Protein AF-0000000073469116 (afdb_homodimer)

Solvent-accessible surface area (backbone atoms only — not comparable to full-atom values): 21658 Å² total; per-residue (Å²): 122,38,36,30,30,36,30,29,38,35,72,21,64,53,46,48,34,37,51,52,34,38,77,69,62,66,29,57,49,41,71,67,33,37,39,23,46,36,84,80,21,48,35,52,56,56,29,53,76,69,71,27,53,69,47,74,52,43,52,88,78,40,95,41,71,67,59,44,49,50,53,50,46,51,52,54,60,70,64,65,48,62,32,39,37,35,31,59,46,84,67,85,70,50,53,69,55,23,59,74,37,54,89,28,27,36,36,64,42,62,17,51,58,77,29,53,56,74,79,59,21,48,49,48,41,58,71,60,23,48,44,65,45,17,23,26,32,22,34,45,35,72,53,78,76,62,31,37,32,70,45,58,49,75,42,79,49,57,90,81,54,50,59,66,61,48,43,54,59,34,47,58,49,42,48,50,49,50,38,49,53,53,21,36,52,48,65,70,24,64,43,73,59,89,46,31,48,38,76,53,74,76,80,72,84,123,122,38,35,29,29,37,31,30,38,34,71,23,65,55,48,49,35,36,52,52,33,38,75,69,63,65,28,56,48,43,72,68,32,37,39,24,48,34,86,78,20,48,34,52,58,56,29,54,76,71,71,27,54,69,46,72,54,42,52,88,78,41,94,40,70,67,61,44,47,52,52,50,46,50,53,52,61,70,65,63,50,63,32,38,38,36,32,59,46,85,67,86,70,49,52,69,55,23,59,75,37,55,87,28,28,36,36,65,40,62,19,50,58,78,31,54,54,72,80,58,21,49,49,48,42,60,71,60,23,47,44,62,44,17,23,26,31,22,36,45,35,72,54,77,76,62,32,37,31,71,47,59,47,74,41,79,48,59,89,81,56,49,60,66,59,48,44,55,60,33,45,59,47,42,48,50,49,50,39,50,51,52,20,37,51,47,65,68,24,64,44,73,61,89,46,31,48,39,77,53,76,77,80,73,82,124

Structure (mmCIF, N/CA/C/O backbone):
data_AF-0000000073469116-model_v1
#
loop_
_entity.id
_entity.type
_entity.pdbx_description
1 polymer 'phosphoribosylglycinamide formyltransferase 1'
#
loop_
_atom_site.group_PDB
_atom_site.id
_atom_site.type_symbol
_atom_site.label_atom_id
_atom_site.label_alt_id
_atom_site.label_comp_id
_atom_site.label_asym_id
_atom_site.label_entity_id
_atom_site.label_seq_id
_atom_site.pdbx_PDB_ins_code
_atom_site.Cartn_x
_atom_site.Cartn_y
_atom_site.Cartn_z
_atom_site.occupancy
_atom_site.B_iso_or_equiv
_atom_site.auth_seq_id
_atom_site.auth_comp_id
_atom_site.auth_asym_id
_atom_site.auth_atom_id
_atom_site.pdbx_PDB_model_num
ATOM 1 N N . MET A 1 1 ? 13.539 -32.562 -7.238 1 91.19 1 MET A N 1
ATOM 2 C CA . MET A 1 1 ? 13.172 -31.266 -7.824 1 91.19 1 MET A CA 1
ATOM 3 C C . MET A 1 1 ? 11.672 -31.016 -7.707 1 91.19 1 MET A C 1
ATOM 5 O O . MET A 1 1 ? 10.875 -31.938 -7.867 1 91.19 1 MET A O 1
ATOM 9 N N . LYS A 1 2 ? 11.188 -29.781 -7.312 1 97.62 2 LYS A N 1
ATOM 10 C CA . LYS A 1 2 ? 9.766 -29.484 -7.129 1 97.62 2 LYS A CA 1
ATOM 11 C C . LYS A 1 2 ? 9.039 -29.438 -8.469 1 97.62 2 LYS A C 1
ATOM 13 O O . LYS A 1 2 ? 9.57 -28.906 -9.453 1 97.62 2 LYS A O 1
ATOM 18 N N . ARG A 1 3 ? 7.965 -30.047 -8.5 1 98.81 3 ARG A N 1
ATOM 19 C CA . ARG A 1 3 ? 7.09 -29.984 -9.672 1 98.81 3 ARG A CA 1
ATOM 20 C C . ARG A 1 3 ? 6.176 -28.766 -9.609 1 98.81 3 ARG A C 1
ATOM 22 O O . ARG A 1 3 ? 5.438 -28.594 -8.633 1 98.81 3 ARG A O 1
ATOM 29 N N . ILE A 1 4 ? 6.254 -27.953 -10.703 1 98.94 4 ILE A N 1
ATOM 30 C CA . ILE A 1 4 ? 5.504 -26.703 -10.742 1 98.94 4 ILE A CA 1
ATOM 31 C C . ILE A 1 4 ? 4.488 -26.75 -11.883 1 98.94 4 ILE A C 1
ATOM 33 O O . ILE A 1 4 ? 4.797 -27.219 -12.984 1 98.94 4 ILE A O 1
ATOM 37 N N . ALA A 1 5 ? 3.281 -26.359 -11.641 1 98.94 5 ALA A N 1
ATOM 38 C CA . ALA A 1 5 ? 2.299 -26.109 -12.688 1 98.94 5 ALA A CA 1
ATOM 39 C C . ALA A 1 5 ? 1.888 -24.641 -12.711 1 98.94 5 ALA A C 1
ATOM 41 O O . ALA A 1 5 ? 1.78 -24 -11.664 1 98.94 5 ALA A O 1
ATOM 42 N N . VAL A 1 6 ? 1.672 -24.125 -13.891 1 98.94 6 VAL A N 1
ATOM 43 C CA . VAL A 1 6 ? 1.361 -22.703 -14.047 1 98.94 6 VAL A CA 1
ATOM 44 C C . VAL A 1 6 ? -0.052 -22.547 -14.602 1 98.94 6 VAL A C 1
ATOM 46 O O . VAL A 1 6 ? -0.466 -23.297 -15.492 1 98.94 6 VAL A O 1
ATOM 49 N N . LEU A 1 7 ? -0.82 -21.656 -14.031 1 98.94 7 LEU A N 1
ATOM 50 C CA . LEU A 1 7 ? -2.102 -21.234 -14.586 1 98.94 7 LEU A CA 1
ATOM 51 C C . LEU A 1 7 ? -1.986 -19.844 -15.219 1 98.94 7 LEU A C 1
ATOM 53 O O . LEU A 1 7 ? -1.443 -18.922 -14.602 1 98.94 7 LEU A O 1
ATOM 57 N N . ALA A 1 8 ? -2.426 -19.672 -16.438 1 98.75 8 ALA A N 1
ATOM 58 C CA . ALA A 1 8 ? -2.371 -18.391 -17.141 1 98.75 8 ALA A CA 1
ATOM 59 C C . ALA A 1 8 ? -3.541 -18.234 -18.109 1 98.75 8 ALA A C 1
ATOM 61 O O . ALA A 1 8 ? -4.012 -19.219 -18.688 1 98.75 8 ALA A O 1
ATOM 62 N N . SER A 1 9 ? -3.992 -16.969 -18.375 1 98.56 9 SER A N 1
ATOM 63 C CA . SER A 1 9 ? -5.156 -16.719 -19.219 1 98.56 9 SER A CA 1
ATOM 64 C C . SER A 1 9 ? -4.777 -15.945 -20.469 1 98.56 9 SER A C 1
ATOM 66 O O . SER A 1 9 ? -5.562 -15.859 -21.422 1 98.56 9 SER A O 1
ATOM 68 N N . GLY A 1 10 ? -3.578 -15.305 -20.453 1 97.38 10 GLY A N 1
ATOM 69 C CA . GLY A 1 10 ? -3.309 -14.383 -21.547 1 97.38 10 GLY A CA 1
ATOM 70 C C . GLY A 1 10 ? -1.893 -14.484 -22.078 1 97.38 10 GLY A C 1
ATOM 71 O O . GLY A 1 10 ? -1.445 -15.562 -22.453 1 97.38 10 GLY A O 1
ATOM 72 N N . ARG A 1 11 ? -1.111 -13.336 -22.078 1 96.19 11 ARG A N 1
ATOM 73 C CA . ARG A 1 11 ? 0.193 -13.188 -22.719 1 96.19 11 ARG A CA 1
ATOM 74 C C . ARG A 1 11 ? 1.228 -14.102 -22.062 1 96.19 11 ARG A C 1
ATOM 76 O O . ARG A 1 11 ? 2.127 -14.602 -22.75 1 96.19 11 ARG A O 1
ATOM 83 N N . GLY A 1 12 ? 1.099 -14.305 -20.828 1 97.94 12 GLY A N 1
ATOM 84 C CA . GLY A 1 12 ? 1.989 -15.203 -20.109 1 97.94 12 GLY A CA 1
ATOM 85 C C . GLY A 1 12 ? 3.369 -14.617 -19.891 1 97.94 12 GLY A C 1
ATOM 86 O O . GLY A 1 12 ? 4.367 -15.344 -19.891 1 97.94 12 GLY A O 1
ATOM 87 N N . SER A 1 13 ? 3.488 -13.289 -19.719 1 98.12 13 SER A N 1
ATOM 88 C CA . SER A 1 13 ? 4.793 -12.664 -19.531 1 98.12 13 SER A CA 1
ATOM 89 C C . SER A 1 13 ? 5.422 -13.102 -18.203 1 98.12 13 SER A C 1
ATOM 91 O O . SER A 1 13 ? 6.629 -13.344 -18.141 1 98.12 13 SER A O 1
ATOM 93 N N . ASN A 1 14 ? 4.668 -13.219 -17.156 1 98.75 14 ASN A N 1
ATOM 94 C CA . ASN A 1 14 ? 5.188 -13.734 -15.898 1 98.75 14 ASN A CA 1
ATOM 95 C C . ASN A 1 14 ? 5.59 -15.203 -16.016 1 98.75 14 ASN A C 1
ATOM 97 O O . ASN A 1 14 ? 6.578 -15.633 -15.43 1 98.75 14 ASN A O 1
ATOM 101 N N . PHE A 1 15 ? 4.746 -15.961 -16.797 1 98.88 15 PHE A N 1
ATOM 102 C CA . PHE A 1 15 ? 5.094 -17.344 -17.094 1 98.88 15 PHE A CA 1
ATOM 103 C C . PHE A 1 15 ? 6.465 -17.438 -17.75 1 98.88 15 PHE A C 1
ATOM 105 O O . PHE A 1 15 ? 7.316 -18.219 -17.328 1 98.88 15 PHE A O 1
ATOM 112 N N . GLN A 1 16 ? 6.734 -16.578 -18.656 1 98.88 16 GLN A N 1
ATOM 113 C CA . GLN A 1 16 ? 8.023 -16.562 -19.359 1 98.88 16 GLN A CA 1
ATOM 114 C C . GLN A 1 16 ? 9.156 -16.219 -18.391 1 98.88 16 GLN A C 1
ATOM 116 O O . GLN A 1 16 ? 10.242 -16.797 -18.469 1 98.88 16 GLN A O 1
ATOM 121 N N . ALA A 1 17 ? 8.914 -15.242 -17.531 1 98.88 17 ALA A N 1
ATOM 122 C CA . ALA A 1 17 ? 9.938 -14.852 -16.562 1 98.88 17 ALA A CA 1
ATOM 123 C C . ALA A 1 17 ? 10.344 -16.031 -15.688 1 98.88 17 ALA A C 1
ATOM 125 O O . ALA A 1 17 ? 11.523 -16.188 -15.344 1 98.88 17 ALA A O 1
ATOM 126 N N . ILE A 1 18 ? 9.383 -16.859 -15.312 1 98.88 18 ILE A N 1
ATOM 127 C CA . ILE A 1 18 ? 9.672 -18.031 -14.492 1 98.88 18 ILE A CA 1
ATOM 128 C C . ILE A 1 18 ? 10.445 -19.062 -15.312 1 98.88 18 ILE A C 1
ATOM 130 O O . ILE A 1 18 ? 11.414 -19.641 -14.82 1 98.88 18 ILE A O 1
ATOM 134 N N . LEU A 1 19 ? 10.062 -19.266 -16.578 1 98.81 19 LEU A N 1
ATOM 135 C CA . LEU A 1 19 ? 10.805 -20.156 -17.484 1 98.81 19 LEU A CA 1
ATOM 136 C C . LEU A 1 19 ? 12.258 -19.719 -17.594 1 98.81 19 LEU A C 1
ATOM 138 O O . LEU A 1 19 ? 13.164 -20.547 -17.531 1 98.81 19 LEU A O 1
ATOM 142 N N . ASP A 1 20 ? 12.445 -18.422 -17.781 1 98.81 20 ASP A N 1
ATOM 143 C CA . ASP A 1 20 ? 13.789 -17.875 -17.906 1 98.81 20 ASP A CA 1
ATOM 144 C C . ASP A 1 20 ? 14.609 -18.125 -16.641 1 98.81 20 ASP A C 1
ATOM 146 O O . ASP A 1 20 ? 15.797 -18.453 -16.719 1 98.81 20 ASP A O 1
ATOM 150 N N . ALA A 1 21 ? 13.992 -17.922 -15.5 1 98.75 21 ALA A N 1
ATOM 151 C CA . ALA A 1 21 ? 14.672 -18.141 -14.227 1 98.75 21 ALA A CA 1
ATOM 152 C C . ALA A 1 21 ? 15.047 -19.609 -14.055 1 98.75 21 ALA A C 1
ATOM 154 O O . ALA A 1 21 ? 16.109 -19.922 -13.516 1 98.75 21 ALA A O 1
ATOM 155 N N . LEU A 1 22 ? 14.195 -20.547 -14.477 1 98.31 22 LEU A N 1
ATOM 156 C CA . LEU A 1 22 ? 14.492 -21.984 -14.453 1 98.31 22 LEU A CA 1
ATOM 157 C C . LEU A 1 22 ? 15.688 -22.297 -15.344 1 98.31 22 LEU A C 1
ATOM 159 O O . LEU A 1 22 ? 16.609 -23 -14.922 1 98.31 22 LEU A O 1
ATOM 163 N N . ALA A 1 23 ? 15.648 -21.766 -16.531 1 97.88 23 ALA A N 1
ATOM 164 C CA . ALA A 1 23 ? 16.719 -22 -17.5 1 97.88 23 ALA A CA 1
ATOM 165 C C . ALA A 1 23 ? 18.047 -21.469 -16.969 1 97.88 23 ALA A C 1
ATOM 167 O O . ALA A 1 23 ? 19.109 -22.047 -17.234 1 97.88 23 ALA A O 1
ATOM 168 N N . ALA A 1 24 ? 17.984 -20.453 -16.219 1 98.19 24 ALA A N 1
ATOM 169 C CA . ALA A 1 24 ? 19.188 -19.812 -15.672 1 98.19 24 ALA A CA 1
ATOM 170 C C . ALA A 1 24 ? 19.656 -20.531 -14.414 1 98.19 24 ALA A C 1
ATOM 172 O O . ALA A 1 24 ? 20.672 -20.156 -13.812 1 98.19 24 ALA A O 1
ATOM 173 N N . GLY A 1 25 ? 18.922 -21.469 -13.93 1 97.88 25 GLY A N 1
ATOM 174 C CA . GLY A 1 25 ? 19.312 -22.25 -12.766 1 97.88 25 GLY A CA 1
ATOM 175 C C . GLY A 1 25 ? 18.969 -21.578 -11.453 1 97.88 25 GLY A C 1
ATOM 176 O O . GLY A 1 25 ? 19.484 -21.953 -10.398 1 97.88 25 GLY A O 1
ATOM 177 N N . LYS A 1 26 ? 18.109 -20.625 -11.477 1 97.94 26 LYS A N 1
ATOM 178 C CA . LYS A 1 26 ? 17.781 -19.844 -10.289 1 97.94 26 LYS A CA 1
ATOM 179 C C . LYS A 1 26 ? 16.672 -20.516 -9.484 1 97.94 26 LYS A C 1
ATOM 181 O O . LYS A 1 26 ? 16.438 -20.188 -8.32 1 97.94 26 LYS A O 1
ATOM 186 N N . ILE A 1 27 ? 15.93 -21.359 -10.094 1 98.44 27 ILE A N 1
ATOM 187 C CA . ILE A 1 27 ? 14.844 -22.109 -9.461 1 98.44 27 ILE A CA 1
ATOM 188 C C . ILE A 1 27 ? 15.141 -23.609 -9.523 1 98.44 27 ILE A C 1
ATOM 190 O O . ILE A 1 27 ? 15.461 -24.141 -10.586 1 98.44 27 ILE A O 1
ATOM 194 N N . ASN A 1 28 ? 15.148 -24.25 -8.383 1 97.31 28 ASN A N 1
ATOM 195 C CA . ASN A 1 28 ? 15.305 -25.703 -8.328 1 97.31 28 ASN A CA 1
ATOM 196 C C . ASN A 1 28 ? 13.961 -26.406 -8.453 1 97.31 28 ASN A C 1
ATOM 198 O O . ASN A 1 28 ? 13.477 -27 -7.484 1 97.31 28 ASN A O 1
ATOM 202 N N . GLY A 1 29 ? 13.438 -26.438 -9.633 1 98.12 29 GLY A N 1
ATOM 203 C CA . GLY A 1 29 ? 12.148 -27.047 -9.961 1 98.12 29 GLY A CA 1
ATOM 204 C C . GLY A 1 29 ? 11.961 -27.266 -11.453 1 98.12 29 GLY A C 1
ATOM 205 O O . GLY A 1 29 ? 12.875 -27.031 -12.242 1 98.12 29 GLY A O 1
ATOM 206 N N . GLU A 1 30 ? 10.883 -27.828 -11.75 1 98.38 30 GLU A N 1
ATOM 207 C CA . GLU A 1 30 ? 10.508 -28.062 -13.141 1 98.38 30 GLU A CA 1
ATOM 208 C C . GLU A 1 30 ? 9.031 -27.75 -13.383 1 98.38 30 GLU A C 1
ATOM 210 O O . GLU A 1 30 ? 8.18 -28.156 -12.586 1 98.38 30 GLU A O 1
ATOM 215 N N . ILE A 1 31 ? 8.805 -27.031 -14.438 1 98.81 31 ILE A N 1
ATOM 216 C CA . ILE A 1 31 ? 7.41 -26.828 -14.812 1 98.81 31 ILE A CA 1
ATOM 217 C C . ILE A 1 31 ? 6.91 -28.031 -15.609 1 98.81 31 ILE A C 1
ATOM 219 O O . ILE A 1 31 ? 7.473 -28.359 -16.656 1 98.81 31 ILE A O 1
ATOM 223 N N . VAL A 1 32 ? 5.781 -28.578 -15.164 1 98.81 32 VAL A N 1
ATOM 224 C CA . VAL A 1 32 ? 5.363 -29.859 -15.734 1 98.81 32 VAL A CA 1
ATOM 225 C C . VAL A 1 32 ? 4.086 -29.672 -16.547 1 98.81 32 VAL A C 1
ATOM 227 O O . VAL A 1 32 ? 3.699 -30.547 -17.312 1 98.81 32 VAL A O 1
ATOM 230 N N . ALA A 1 33 ? 3.465 -28.516 -16.391 1 98.88 33 ALA A N 1
ATOM 231 C CA . ALA A 1 33 ? 2.238 -28.281 -17.156 1 98.88 33 ALA A CA 1
ATOM 232 C C . ALA A 1 33 ? 1.837 -26.812 -17.109 1 98.88 33 ALA A C 1
ATOM 234 O O . ALA A 1 33 ? 2.16 -26.109 -16.141 1 98.88 33 ALA A O 1
ATOM 235 N N . LEU A 1 34 ? 1.23 -26.359 -18.156 1 98.94 34 LEU A N 1
ATOM 236 C CA . LEU A 1 34 ? 0.44 -25.125 -18.188 1 98.94 34 LEU A CA 1
ATOM 237 C C . LEU A 1 34 ? -1.052 -25.438 -18.188 1 98.94 34 LEU A C 1
ATOM 239 O O . LEU A 1 34 ? -1.515 -26.281 -18.953 1 98.94 34 LEU A O 1
ATOM 243 N N . LEU A 1 35 ? -1.8 -24.891 -17.266 1 98.94 35 LEU A N 1
ATOM 244 C CA . LEU A 1 35 ? -3.258 -24.875 -17.328 1 98.94 35 LEU A CA 1
ATOM 245 C C . LEU A 1 35 ? -3.771 -23.516 -17.781 1 98.94 35 LEU A C 1
ATOM 247 O O . LEU A 1 35 ? -3.32 -22.469 -17.281 1 98.94 35 LEU A O 1
ATOM 251 N N . THR A 1 36 ? -4.672 -23.5 -18.75 1 98.88 36 THR A N 1
ATOM 252 C CA . THR A 1 36 ? -5.223 -22.219 -19.219 1 98.88 36 THR A CA 1
ATOM 253 C C . THR A 1 36 ? -6.73 -22.344 -19.422 1 98.88 36 THR A C 1
ATOM 255 O O . THR A 1 36 ? -7.23 -23.391 -19.797 1 98.88 36 THR A O 1
ATOM 258 N N . ASP A 1 37 ? -7.41 -21.25 -19.172 1 98.81 37 ASP A N 1
ATOM 259 C CA . ASP A 1 37 ? -8.859 -21.172 -19.359 1 98.81 37 ASP A CA 1
ATOM 260 C C . ASP A 1 37 ? -9.203 -20.578 -20.719 1 98.81 37 ASP A C 1
ATOM 262 O O . ASP A 1 37 ? -10.375 -20.281 -20.984 1 98.81 37 ASP A O 1
ATOM 266 N N . ASN A 1 38 ? -8.203 -20.266 -21.516 1 98.75 38 ASN A N 1
ATOM 267 C CA . ASN A 1 38 ? -8.344 -19.547 -22.781 1 98.75 38 ASN A CA 1
ATOM 268 C C . ASN A 1 38 ? -7.566 -20.234 -23.906 1 98.75 38 ASN A C 1
ATOM 270 O O . ASN A 1 38 ? -6.332 -20.203 -23.906 1 98.75 38 ASN A O 1
ATOM 274 N N . ARG A 1 39 ? -8.266 -20.766 -24.875 1 98.44 39 ARG A N 1
ATOM 275 C CA . ARG A 1 39 ? -7.633 -21.531 -25.953 1 98.44 39 ARG A CA 1
ATOM 276 C C . ARG A 1 39 ? -6.738 -20.641 -26.812 1 98.44 39 ARG A C 1
ATOM 278 O O . ARG A 1 39 ? -5.879 -21.141 -27.531 1 98.44 39 ARG A O 1
ATOM 285 N N . ASP A 1 40 ? -6.941 -19.328 -26.672 1 98.38 40 ASP A N 1
ATOM 286 C CA . ASP A 1 40 ? -6.188 -18.391 -27.5 1 98.38 40 ASP A CA 1
ATOM 287 C C . ASP A 1 40 ? -5.059 -17.734 -26.703 1 98.38 40 ASP A C 1
ATOM 289 O O . ASP A 1 40 ? -4.422 -16.797 -27.188 1 98.38 40 ASP A O 1
ATOM 293 N N . ALA A 1 41 ? -4.812 -18.156 -25.484 1 98.69 41 ALA A N 1
ATOM 294 C CA . ALA A 1 41 ? -3.77 -17.547 -24.656 1 98.69 41 ALA A CA 1
ATOM 295 C C . ALA A 1 41 ? -2.395 -17.719 -25.297 1 98.69 41 ALA A C 1
ATOM 297 O O . ALA A 1 41 ? -2.014 -18.828 -25.672 1 98.69 41 ALA A O 1
ATOM 298 N N . TYR A 1 42 ? -1.657 -16.625 -25.406 1 98.81 42 TYR A N 1
ATOM 299 C CA . TYR A 1 42 ? -0.302 -16.703 -25.938 1 98.81 42 TYR A CA 1
ATOM 300 C C . TYR A 1 42 ? 0.593 -17.547 -25.031 1 98.81 42 TYR A C 1
ATOM 302 O O . TYR A 1 42 ? 1.637 -18.031 -25.453 1 98.81 42 TYR A O 1
ATOM 310 N N . ALA A 1 43 ? 0.209 -17.719 -23.812 1 98.81 43 ALA A N 1
ATOM 311 C CA . ALA A 1 43 ? 0.918 -18.594 -22.875 1 98.81 43 ALA A CA 1
ATOM 312 C C . ALA A 1 43 ? 1.065 -20 -23.438 1 98.81 43 ALA A C 1
ATOM 314 O O . ALA A 1 43 ? 2.027 -20.703 -23.109 1 98.81 43 ALA A O 1
ATOM 315 N N . ILE A 1 44 ? 0.127 -20.438 -24.266 1 98.88 44 ILE A N 1
ATOM 316 C CA . ILE A 1 44 ? 0.183 -21.75 -24.875 1 98.88 44 ILE A CA 1
ATOM 317 C C . ILE A 1 44 ? 1.399 -21.844 -25.797 1 98.88 44 ILE A C 1
ATOM 319 O O . ILE A 1 44 ? 2.127 -22.844 -25.781 1 98.88 44 ILE A O 1
ATOM 323 N N . GLU A 1 45 ? 1.623 -20.812 -26.531 1 98.81 45 GLU A N 1
ATOM 324 C CA . GLU A 1 45 ? 2.791 -20.766 -27.406 1 98.81 45 GLU A CA 1
ATOM 325 C C . GLU A 1 45 ? 4.086 -20.828 -26.609 1 98.81 45 GLU A C 1
ATOM 327 O O . GLU A 1 45 ? 5.043 -21.5 -27.016 1 98.81 45 GLU A O 1
ATOM 332 N N . ARG A 1 46 ? 4.137 -20.141 -25.516 1 98.75 46 ARG A N 1
ATOM 333 C CA . ARG A 1 46 ? 5.312 -20.141 -24.641 1 98.75 46 ARG A CA 1
ATOM 334 C C . ARG A 1 46 ? 5.559 -21.547 -24.078 1 98.75 46 ARG A C 1
ATOM 336 O O . ARG A 1 46 ? 6.703 -21.984 -24 1 98.75 46 ARG A O 1
ATOM 343 N N . ALA A 1 47 ? 4.484 -22.219 -23.656 1 98.81 47 ALA A N 1
ATOM 344 C CA . ALA A 1 47 ? 4.594 -23.578 -23.141 1 98.81 47 ALA A CA 1
ATOM 345 C C . ALA A 1 47 ? 5.133 -24.516 -24.219 1 98.81 47 ALA A C 1
ATOM 347 O O . ALA A 1 47 ? 6.047 -25.312 -23.969 1 98.81 47 ALA A O 1
ATOM 348 N N . ASP A 1 48 ? 4.582 -24.391 -25.391 1 98.69 48 ASP A N 1
ATOM 349 C CA . ASP A 1 48 ? 5.004 -25.219 -26.516 1 98.69 48 ASP A CA 1
ATOM 350 C C . ASP A 1 48 ? 6.492 -25.031 -26.812 1 98.69 48 ASP A C 1
ATOM 352 O O . ASP A 1 48 ? 7.23 -26.016 -26.969 1 98.69 48 ASP A O 1
ATOM 356 N N . ALA A 1 49 ? 6.922 -23.828 -26.859 1 98.44 49 ALA A N 1
ATOM 357 C CA . ALA A 1 49 ? 8.312 -23.5 -27.141 1 98.44 49 ALA A CA 1
ATOM 358 C C . ALA A 1 49 ? 9.25 -24.094 -26.094 1 98.44 49 ALA A C 1
ATOM 360 O O . ALA A 1 49 ? 10.398 -24.422 -26.391 1 98.44 49 ALA A O 1
ATOM 361 N N . ALA A 1 50 ? 8.75 -24.281 -24.891 1 98.38 50 ALA A N 1
ATOM 362 C CA . ALA A 1 50 ? 9.562 -24.797 -23.781 1 98.38 50 ALA A CA 1
ATOM 363 C C . ALA A 1 50 ? 9.375 -26.297 -23.609 1 98.38 50 ALA A C 1
ATOM 365 O O . ALA A 1 50 ? 9.961 -26.906 -22.719 1 98.38 50 ALA A O 1
ATOM 366 N N . GLY A 1 51 ? 8.523 -26.875 -24.422 1 98.44 51 GLY A N 1
ATOM 367 C CA . GLY A 1 51 ? 8.266 -28.297 -24.344 1 98.44 51 GLY A CA 1
ATOM 368 C C . GLY A 1 51 ? 7.371 -28.672 -23.172 1 98.44 51 GLY A C 1
ATOM 369 O O . GLY A 1 51 ? 7.461 -29.781 -22.656 1 98.44 51 GLY A O 1
ATOM 370 N N . ILE A 1 52 ? 6.574 -27.812 -22.703 1 98.69 52 ILE A N 1
ATOM 371 C CA . ILE A 1 52 ? 5.684 -28.031 -21.562 1 98.69 52 ILE A CA 1
ATOM 372 C C . ILE A 1 52 ? 4.266 -28.297 -22.047 1 98.69 52 ILE A C 1
ATOM 374 O O . ILE A 1 52 ? 3.725 -27.531 -22.859 1 98.69 52 ILE A O 1
ATOM 378 N N . PRO A 1 53 ? 3.648 -29.438 -21.672 1 98.75 53 PRO A N 1
ATOM 379 C CA . PRO A 1 53 ? 2.271 -29.688 -22.094 1 98.75 53 PRO A CA 1
ATOM 380 C C . PRO A 1 53 ? 1.289 -28.641 -21.594 1 98.75 53 PRO A C 1
ATOM 382 O O . PRO A 1 53 ? 1.413 -28.172 -20.453 1 98.75 53 PRO A O 1
ATOM 385 N N . ALA A 1 54 ? 0.356 -28.281 -22.422 1 98.81 54 ALA A N 1
ATOM 386 C CA . ALA A 1 54 ? -0.708 -27.344 -22.062 1 98.81 54 ALA A CA 1
ATOM 387 C C . ALA A 1 54 ? -2.045 -28.062 -21.922 1 98.81 54 ALA A C 1
ATOM 389 O O . ALA A 1 54 ? -2.436 -28.828 -22.812 1 98.81 54 ALA A O 1
ATOM 390 N N . ILE A 1 55 ? -2.66 -27.891 -20.844 1 98.81 55 ILE A N 1
ATOM 391 C CA . ILE A 1 55 ? -4.027 -28.344 -20.625 1 98.81 55 ILE A CA 1
ATOM 392 C C . ILE A 1 55 ? -4.996 -27.188 -20.781 1 98.81 55 ILE A C 1
ATOM 394 O O . ILE A 1 55 ? -5.012 -26.266 -19.953 1 98.81 55 ILE A O 1
ATOM 398 N N . VAL A 1 56 ? -5.781 -27.281 -21.812 1 98.81 56 VAL A N 1
ATOM 399 C CA . VAL A 1 56 ? -6.676 -26.172 -22.125 1 98.81 56 VAL A CA 1
ATOM 400 C C . VAL A 1 56 ? -8.094 -26.5 -21.672 1 98.81 56 VAL A C 1
ATOM 402 O O . VAL A 1 56 ? -8.727 -27.422 -22.188 1 98.81 56 VAL A O 1
ATOM 405 N N . LEU A 1 57 ? -8.531 -25.828 -20.656 1 98.75 57 LEU A N 1
ATOM 406 C CA . LEU A 1 57 ? -9.914 -25.844 -20.203 1 98.75 57 LEU A CA 1
ATOM 407 C C . LEU A 1 57 ? -10.609 -24.516 -20.516 1 98.75 57 LEU A C 1
ATOM 409 O O . LEU A 1 57 ? -10.719 -23.641 -19.656 1 98.75 57 LEU A O 1
ATOM 413 N N . ASN A 1 58 ? -11.062 -24.453 -21.781 1 98.75 58 ASN A N 1
ATOM 414 C CA . ASN A 1 58 ? -11.648 -23.203 -22.234 1 98.75 58 ASN A CA 1
ATOM 415 C C . ASN A 1 58 ? -12.914 -22.859 -21.469 1 98.75 58 ASN A C 1
ATOM 417 O O . ASN A 1 58 ? -13.938 -23.531 -21.625 1 98.75 58 ASN A O 1
ATOM 421 N N . TYR A 1 59 ? -12.859 -21.766 -20.734 1 98.56 59 TYR A N 1
ATOM 422 C CA . TYR A 1 59 ? -13.922 -21.406 -19.797 1 98.56 59 TYR A CA 1
ATOM 423 C C . TYR A 1 59 ? -15.242 -21.219 -20.531 1 98.56 59 TYR A C 1
ATOM 425 O O . TYR A 1 59 ? -16.297 -21.641 -20.047 1 98.56 59 TYR A O 1
ATOM 433 N N . LYS A 1 60 ? -15.18 -20.672 -21.703 1 97.81 60 LYS A N 1
ATOM 434 C CA . LYS A 1 60 ? -16.375 -20.312 -22.469 1 97.81 60 LYS A CA 1
ATOM 435 C C . LYS A 1 60 ? -17.141 -21.562 -22.875 1 97.81 60 LYS A C 1
ATOM 437 O O . LYS A 1 60 ? -18.312 -21.484 -23.25 1 97.81 60 LYS A O 1
ATOM 442 N N . ASP A 1 61 ? -16.516 -22.672 -22.859 1 98.38 61 ASP A N 1
ATOM 443 C CA . ASP A 1 61 ? -17.141 -23.922 -23.281 1 98.38 61 ASP A CA 1
ATOM 444 C C . ASP A 1 61 ? -17.922 -24.562 -22.141 1 98.38 61 ASP A C 1
ATOM 446 O O . ASP A 1 61 ? -18.609 -25.578 -22.344 1 98.38 61 ASP A O 1
ATOM 450 N N . TYR A 1 62 ? -17.859 -24.062 -20.953 1 98.56 62 TYR A N 1
ATOM 451 C CA . TYR A 1 62 ? -18.516 -24.641 -19.781 1 98.56 62 TYR A CA 1
ATOM 452 C C . TYR A 1 62 ? -19.844 -23.953 -19.516 1 98.56 62 TYR A C 1
ATOM 454 O O . TYR A 1 62 ? -19.969 -22.734 -19.688 1 98.56 62 TYR A O 1
ATOM 462 N N . PRO A 1 63 ? -20.781 -24.703 -19.031 1 98.19 63 PRO A N 1
ATOM 463 C CA . PRO A 1 63 ? -22.109 -24.125 -18.781 1 98.19 63 PRO A CA 1
ATOM 464 C C . PRO A 1 63 ? -22.156 -23.312 -17.484 1 98.19 63 PRO A C 1
ATOM 466 O O . PRO A 1 63 ? -23.094 -22.547 -17.266 1 98.19 63 PRO A O 1
ATOM 469 N N . SER A 1 64 ? -21.219 -23.562 -16.562 1 98 64 SER A N 1
ATOM 470 C CA . SER A 1 64 ? -21.188 -22.859 -15.289 1 98 64 SER A CA 1
ATOM 471 C C . SER A 1 64 ? -19.766 -22.828 -14.711 1 98 64 SER A C 1
ATOM 473 O O . SER A 1 64 ? -18.906 -23.609 -15.117 1 98 64 SER A O 1
ATOM 475 N N . LYS A 1 65 ? -19.578 -21.875 -13.766 1 97.69 65 LYS A N 1
ATOM 476 C CA . LYS A 1 65 ? -18.312 -21.812 -13.047 1 97.69 65 LYS A CA 1
ATOM 477 C C . LYS A 1 65 ? -18.031 -23.094 -12.281 1 97.69 65 LYS A C 1
ATOM 479 O O . LYS A 1 65 ? -16.891 -23.562 -12.219 1 97.69 65 LYS A O 1
ATOM 484 N N . GLU A 1 66 ? -19.078 -23.625 -11.727 1 97.88 66 GLU A N 1
ATOM 485 C CA . GLU A 1 66 ? -18.953 -24.859 -10.953 1 97.88 66 GLU A CA 1
ATOM 486 C C . GLU A 1 66 ? -18.469 -26.016 -11.828 1 97.88 66 GLU A C 1
ATOM 488 O O . GLU A 1 66 ? -17.609 -26.797 -11.414 1 97.88 66 GLU A O 1
ATOM 493 N N . ALA A 1 67 ? -19.031 -26.125 -12.969 1 98.5 67 ALA A N 1
ATOM 494 C CA . ALA A 1 67 ? -18.641 -27.172 -13.906 1 98.5 67 ALA A CA 1
ATOM 495 C C . ALA A 1 67 ? -17.172 -27 -14.328 1 98.5 67 ALA A C 1
ATOM 497 O O . ALA A 1 67 ? -16.422 -27.969 -14.375 1 98.5 67 ALA A O 1
ATOM 498 N N . TYR A 1 68 ? -16.844 -25.797 -14.656 1 98.62 68 TYR A N 1
ATOM 499 C CA . TYR A 1 68 ? -15.477 -25.469 -15.016 1 98.62 68 TYR A CA 1
ATOM 500 C C . TYR A 1 68 ? -14.508 -25.844 -13.898 1 98.62 68 TYR A C 1
ATOM 502 O O . TYR A 1 68 ? -13.508 -26.516 -14.133 1 98.62 68 TYR A O 1
ATOM 510 N N . GLU A 1 69 ? -14.836 -25.484 -12.648 1 98.69 69 GLU A N 1
ATOM 511 C CA . GLU A 1 69 ? -13.938 -25.656 -11.508 1 98.69 69 GLU A CA 1
ATOM 512 C C . GLU A 1 69 ? -13.812 -27.125 -11.133 1 98.69 69 GLU A C 1
ATOM 514 O O . GLU A 1 69 ? -12.766 -27.562 -10.648 1 98.69 69 GLU A O 1
ATOM 519 N N . ARG A 1 70 ? -14.797 -27.875 -11.375 1 98.38 70 ARG A N 1
ATOM 520 C CA . ARG A 1 70 ? -14.703 -29.328 -11.148 1 98.38 70 ARG A CA 1
ATOM 521 C C . ARG A 1 70 ? -13.609 -29.938 -12.016 1 98.38 70 ARG A C 1
ATOM 523 O O . ARG A 1 70 ? -12.773 -30.703 -11.523 1 98.38 70 ARG A O 1
ATOM 530 N N . ASP A 1 71 ? -13.641 -29.594 -13.25 1 98.75 71 ASP A N 1
ATOM 531 C CA . ASP A 1 71 ? -12.648 -30.141 -14.172 1 98.75 71 ASP A CA 1
ATOM 532 C C . ASP A 1 71 ? -11.266 -29.562 -13.898 1 98.75 71 ASP A C 1
ATOM 534 O O . ASP A 1 71 ? -10.258 -30.266 -14.016 1 98.75 71 ASP A O 1
ATOM 538 N N . LEU A 1 72 ? -11.219 -28.312 -13.602 1 98.88 72 LEU A N 1
ATOM 539 C CA . LEU A 1 72 ? -9.945 -27.703 -13.234 1 98.88 72 LEU A CA 1
ATOM 540 C C . LEU A 1 72 ? -9.328 -28.406 -12.039 1 98.88 72 LEU A C 1
ATOM 542 O O . LEU A 1 72 ? -8.148 -28.75 -12.062 1 98.88 72 LEU A O 1
ATOM 546 N N . LEU A 1 73 ? -10.141 -28.594 -10.984 1 98.81 73 LEU A N 1
ATOM 547 C CA . LEU A 1 73 ? -9.68 -29.281 -9.781 1 98.81 73 LEU A CA 1
ATOM 548 C C . LEU A 1 73 ? -9.141 -30.672 -10.133 1 98.81 73 LEU A C 1
ATOM 550 O O . LEU A 1 73 ? -8.055 -31.047 -9.68 1 98.81 73 LEU A O 1
ATOM 554 N N . THR A 1 74 ? -9.875 -31.391 -10.914 1 98.81 74 THR A N 1
ATOM 555 C CA . THR A 1 74 ? -9.461 -32.719 -11.32 1 98.81 74 THR A CA 1
ATOM 556 C C . THR A 1 74 ? -8.125 -32.688 -12.062 1 98.81 74 THR A C 1
ATOM 558 O O . THR A 1 74 ? -7.219 -33.469 -11.773 1 98.81 74 THR A O 1
ATOM 561 N N . ALA A 1 75 ? -8.047 -31.766 -13.016 1 98.81 75 ALA A N 1
ATOM 562 C CA . ALA A 1 75 ? -6.812 -31.609 -13.781 1 98.81 75 ALA A CA 1
ATOM 563 C C . ALA A 1 75 ? -5.637 -31.297 -12.859 1 98.81 75 ALA A C 1
ATOM 565 O O . ALA A 1 75 ? -4.551 -31.859 -13.016 1 98.81 75 ALA A O 1
ATOM 566 N N . MET A 1 76 ? -5.816 -30.422 -11.93 1 98.88 76 MET A N 1
ATOM 567 C CA . MET A 1 76 ? -4.766 -30.016 -11 1 98.88 76 MET A CA 1
ATOM 568 C C . MET A 1 76 ? -4.352 -31.188 -10.109 1 98.88 76 MET A C 1
ATOM 570 O O . MET A 1 76 ? -3.162 -31.375 -9.852 1 98.88 76 MET A O 1
ATOM 574 N N . GLN A 1 77 ? -5.301 -31.938 -9.617 1 98.69 77 GLN A N 1
ATOM 575 C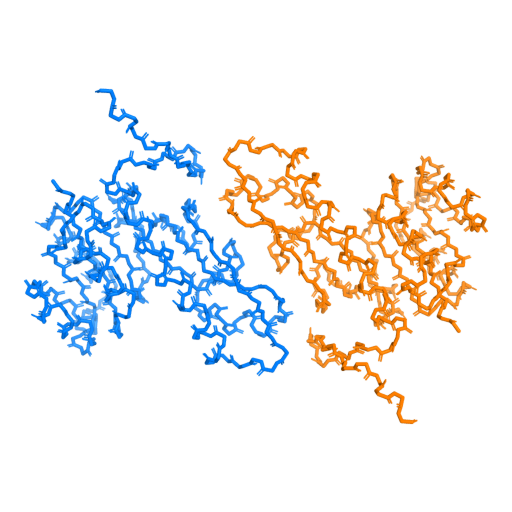 CA . GLN A 1 77 ? -5.016 -33.125 -8.812 1 98.69 77 GLN A CA 1
ATOM 576 C C . GLN A 1 77 ? -4.203 -34.125 -9.602 1 98.69 77 GLN A C 1
ATOM 578 O O . GLN A 1 77 ? -3.264 -34.719 -9.078 1 98.69 77 GLN A O 1
ATOM 583 N N . ASP A 1 78 ? -4.57 -34.281 -10.844 1 98.62 78 ASP A N 1
ATOM 584 C CA . ASP A 1 78 ? -3.916 -35.281 -11.703 1 98.62 78 ASP A CA 1
ATOM 585 C C . ASP A 1 78 ? -2.465 -34.875 -11.977 1 98.62 78 ASP A C 1
ATOM 587 O O . ASP A 1 78 ? -1.613 -35.75 -12.18 1 98.62 78 ASP A O 1
ATOM 591 N N . ILE A 1 79 ? -2.164 -33.625 -12.023 1 98.06 79 ILE A N 1
ATOM 592 C CA . ILE A 1 79 ? -0.823 -33.125 -12.312 1 98.06 79 ILE A CA 1
ATOM 593 C C . ILE A 1 79 ? 0.108 -33.438 -11.148 1 98.06 79 ILE A C 1
ATOM 595 O O . ILE A 1 79 ? 1.308 -33.656 -11.344 1 98.06 79 ILE A O 1
ATOM 599 N N . CYS A 1 80 ? -0.411 -33.438 -9.914 1 97 80 CYS A N 1
ATOM 600 C CA . CYS A 1 80 ? 0.347 -33.75 -8.711 1 97 80 CYS A CA 1
ATOM 601 C C . CYS A 1 80 ? 1.552 -32.812 -8.578 1 97 80 CYS A C 1
ATOM 603 O O . CYS A 1 80 ? 2.672 -33.281 -8.352 1 97 80 CYS A O 1
ATOM 605 N N . ALA A 1 81 ? 1.384 -31.562 -8.852 1 98.75 81 ALA A N 1
ATOM 606 C CA . ALA A 1 81 ? 2.453 -30.578 -8.703 1 98.75 81 ALA A CA 1
ATOM 607 C C . ALA A 1 81 ? 2.684 -30.234 -7.234 1 98.75 81 ALA A C 1
ATOM 609 O O . ALA A 1 81 ? 1.783 -30.391 -6.406 1 98.75 81 ALA A O 1
ATOM 610 N N . ASP A 1 82 ? 3.898 -29.859 -6.926 1 98.81 82 ASP A N 1
ATOM 611 C CA . ASP A 1 82 ? 4.219 -29.359 -5.59 1 98.81 82 ASP A CA 1
ATOM 612 C C . ASP A 1 82 ? 3.752 -27.922 -5.414 1 98.81 82 ASP A C 1
ATOM 614 O O . ASP A 1 82 ? 3.461 -27.484 -4.293 1 98.81 82 ASP A O 1
ATOM 618 N N . LEU A 1 83 ? 3.68 -27.172 -6.484 1 98.94 83 LEU A N 1
ATOM 619 C CA . LEU A 1 83 ? 3.322 -25.75 -6.477 1 98.94 83 LEU A CA 1
ATOM 620 C C . LEU A 1 83 ? 2.512 -25.391 -7.715 1 98.94 83 LEU A C 1
ATOM 622 O O . LEU A 1 83 ? 2.865 -25.781 -8.828 1 98.94 83 LEU A O 1
ATOM 626 N N . PHE A 1 84 ? 1.399 -24.734 -7.5 1 98.94 84 PHE A N 1
ATOM 627 C CA . PHE A 1 84 ? 0.629 -24.109 -8.57 1 98.94 84 PHE A CA 1
ATOM 628 C C . PHE A 1 84 ? 0.855 -22.594 -8.578 1 98.94 84 PHE A C 1
ATOM 630 O O . PHE A 1 84 ? 0.74 -21.938 -7.547 1 98.94 84 PHE A O 1
ATOM 637 N N . VAL A 1 85 ? 1.199 -22.047 -9.734 1 98.94 85 VAL A N 1
ATOM 638 C CA . VAL A 1 85 ? 1.547 -20.641 -9.867 1 98.94 85 VAL A CA 1
ATOM 639 C C . VAL A 1 85 ? 0.542 -19.938 -10.789 1 98.94 85 VAL A C 1
ATOM 641 O O . VAL A 1 85 ? 0.455 -20.266 -11.977 1 98.94 85 VAL A O 1
ATOM 644 N N . CYS A 1 86 ? -0.183 -19.016 -10.219 1 98.88 86 CYS A N 1
ATOM 645 C CA . CYS A 1 86 ? -1.099 -18.219 -11.031 1 98.88 86 CYS A CA 1
ATOM 646 C C . CYS A 1 86 ? -0.379 -17.031 -11.656 1 98.88 86 CYS A C 1
ATOM 648 O O . CYS A 1 86 ? -0.189 -16 -11.008 1 98.88 86 CYS A O 1
ATOM 650 N N . ALA A 1 87 ? -0.053 -17.109 -12.906 1 98.25 87 ALA A N 1
ATOM 651 C CA . ALA A 1 87 ? 0.695 -16.109 -13.648 1 98.25 87 ALA A CA 1
ATOM 652 C C . ALA A 1 87 ? -0.197 -15.398 -14.664 1 98.25 87 ALA A C 1
ATOM 654 O O . ALA A 1 87 ? -0.057 -15.609 -15.875 1 98.25 87 ALA A O 1
ATOM 655 N N . GLY A 1 88 ? -0.989 -14.539 -14.188 1 97.31 88 GLY A N 1
ATOM 656 C CA . GLY A 1 88 ? -1.965 -13.891 -15.047 1 97.31 88 GLY A CA 1
ATOM 657 C C . GLY A 1 88 ? -3.199 -14.742 -15.297 1 97.31 88 GLY A C 1
ATOM 658 O O . GLY A 1 88 ? -3.709 -14.789 -16.422 1 97.31 88 GLY A O 1
ATOM 659 N N . TYR A 1 89 ? -3.543 -15.547 -14.297 1 97.94 89 TYR A N 1
ATOM 660 C CA . TYR A 1 89 ? -4.793 -16.297 -14.352 1 97.94 89 TYR A CA 1
ATOM 661 C C . TYR A 1 89 ? -5.977 -15.414 -13.977 1 97.94 89 TYR A C 1
ATOM 663 O O . TYR A 1 89 ? -6.023 -14.875 -12.867 1 97.94 89 TYR A O 1
ATOM 671 N N . MET A 1 90 ? -6.965 -15.234 -14.805 1 96.56 90 MET A N 1
ATOM 672 C CA . MET A 1 90 ? -7.906 -14.125 -14.695 1 96.56 90 MET A CA 1
ATOM 673 C C . MET A 1 90 ? -9.227 -14.586 -14.086 1 96.56 90 MET A C 1
ATOM 675 O O . MET A 1 90 ? -10.195 -13.828 -14.031 1 96.56 90 MET A O 1
ATOM 679 N N . ARG A 1 91 ? -9.281 -15.836 -13.625 1 96 91 ARG A N 1
ATOM 680 C CA . ARG A 1 91 ? -10.484 -16.328 -12.945 1 96 91 ARG A CA 1
ATOM 681 C C . ARG A 1 91 ? -10.289 -16.328 -11.43 1 96 91 ARG A C 1
ATOM 683 O O . ARG A 1 91 ? -9.203 -16.641 -10.938 1 96 91 ARG A O 1
ATOM 690 N N . ILE A 1 92 ? -11.375 -16.047 -10.758 1 95.62 92 ILE A N 1
ATOM 691 C CA . ILE A 1 92 ? -11.352 -16.188 -9.305 1 95.62 92 ILE A CA 1
ATOM 692 C C . ILE A 1 92 ? -11.336 -17.672 -8.938 1 95.62 92 ILE A C 1
ATOM 694 O O . ILE A 1 92 ? -12.211 -18.438 -9.344 1 95.62 92 ILE A O 1
ATOM 698 N N . ILE A 1 93 ? -10.367 -18.078 -8.211 1 96.94 93 ILE A N 1
ATOM 699 C CA . ILE A 1 93 ? -10.242 -19.453 -7.742 1 96.94 93 ILE A CA 1
ATOM 700 C C . ILE A 1 93 ? -11.312 -19.734 -6.684 1 96.94 93 ILE A C 1
ATOM 702 O O . ILE A 1 93 ? -11.383 -19.031 -5.668 1 96.94 93 ILE A O 1
ATOM 706 N N . GLY A 1 94 ? -12.102 -20.703 -6.926 1 97.06 94 GLY A N 1
ATOM 707 C CA . GLY A 1 94 ? -13.141 -21.062 -5.969 1 97.06 94 GLY A CA 1
ATOM 708 C C . GLY A 1 94 ? -12.594 -21.594 -4.664 1 97.06 94 GLY A C 1
ATOM 709 O O . GLY A 1 94 ? -11.453 -22.062 -4.609 1 97.06 94 GLY A O 1
ATOM 710 N N . SER A 1 95 ? -13.406 -21.594 -3.639 1 97.81 95 SER A N 1
ATOM 711 C CA . SER A 1 95 ? -13.008 -21.938 -2.279 1 97.81 95 SER A CA 1
ATOM 712 C C . SER A 1 95 ? -12.539 -23.391 -2.203 1 97.81 95 SER A C 1
ATOM 714 O O . SER A 1 95 ? -11.594 -23.703 -1.469 1 97.81 95 SER A O 1
ATOM 716 N N . LYS A 1 96 ? -13.164 -24.281 -2.902 1 98.12 96 LYS A N 1
ATOM 717 C CA . LYS A 1 96 ? -12.797 -25.688 -2.857 1 98.12 96 LYS A CA 1
ATOM 718 C C . LYS A 1 96 ? -11.383 -25.906 -3.371 1 98.12 96 LYS A C 1
ATOM 720 O O . LYS A 1 96 ? -10.594 -26.641 -2.756 1 98.12 96 LYS A O 1
ATOM 725 N N . ILE A 1 97 ? -11.086 -25.281 -4.469 1 98.69 97 ILE A N 1
ATOM 726 C CA . ILE A 1 97 ? -9.758 -25.406 -5.055 1 98.69 97 ILE A CA 1
ATOM 727 C C . ILE A 1 97 ? -8.727 -24.734 -4.148 1 98.69 97 ILE A C 1
ATOM 729 O O . ILE A 1 97 ? -7.664 -25.297 -3.887 1 98.69 97 ILE A O 1
ATOM 733 N N . ALA A 1 98 ? -9.023 -23.547 -3.648 1 98.62 98 ALA A N 1
ATOM 734 C CA . ALA A 1 98 ? -8.117 -22.828 -2.758 1 98.62 98 ALA A CA 1
ATOM 735 C C . ALA A 1 98 ? -7.789 -23.656 -1.521 1 98.62 98 ALA A C 1
ATOM 737 O O . ALA A 1 98 ? -6.637 -23.688 -1.082 1 98.62 98 ALA A O 1
ATOM 738 N N . ARG A 1 99 ? -8.82 -24.25 -0.997 1 97.94 99 ARG A N 1
ATOM 739 C CA . ARG A 1 99 ? -8.633 -25.094 0.187 1 97.94 99 ARG A CA 1
ATOM 740 C C . ARG A 1 99 ? -7.777 -26.312 -0.133 1 97.94 99 ARG A C 1
ATOM 742 O O . ARG A 1 99 ? -6.898 -26.688 0.648 1 97.94 99 ARG A O 1
ATOM 749 N N . GLU A 1 100 ? -8.07 -26.969 -1.205 1 98.25 100 GLU A N 1
ATOM 750 C CA . GLU A 1 100 ? -7.363 -28.188 -1.617 1 98.25 100 GLU A CA 1
ATOM 751 C C . GLU A 1 100 ? -5.863 -27.938 -1.739 1 98.25 100 GLU A C 1
ATOM 753 O O . GLU A 1 100 ? -5.055 -28.797 -1.379 1 98.25 100 GLU A O 1
ATOM 758 N N . PHE A 1 101 ? -5.508 -26.781 -2.193 1 98.5 101 PHE A N 1
ATOM 759 C CA . PHE A 1 101 ? -4.105 -26.516 -2.492 1 98.5 101 PHE A CA 1
ATOM 760 C C . PHE A 1 101 ? -3.559 -25.422 -1.588 1 98.5 101 PHE A C 1
ATOM 762 O O . PHE A 1 101 ? -2.678 -24.656 -1.991 1 98.5 101 PHE A O 1
ATOM 769 N N . SER A 1 102 ? -4.203 -25.312 -0.402 1 97.5 102 SER A N 1
ATOM 770 C CA . SER A 1 102 ? -3.729 -24.344 0.592 1 97.5 102 SER A CA 1
ATOM 771 C C . SER A 1 102 ? -2.246 -24.547 0.885 1 97.5 102 SER A C 1
ATOM 773 O O . SER A 1 102 ? -1.798 -25.672 1.119 1 97.5 102 SER A O 1
ATOM 775 N N . GLY A 1 103 ? -1.508 -23.469 0.732 1 97.62 103 GLY A N 1
ATOM 776 C CA . GLY A 1 103 ? -0.078 -23.516 0.989 1 97.62 103 GLY A CA 1
ATOM 777 C C . GLY A 1 103 ? 0.725 -24 -0.207 1 97.62 103 GLY A C 1
ATOM 778 O O . GLY A 1 103 ? 1.956 -24.047 -0.157 1 97.62 103 GLY A O 1
ATOM 779 N N . LYS A 1 104 ? 0.061 -24.297 -1.321 1 98.38 104 LYS A N 1
ATOM 780 C CA . LYS A 1 104 ? 0.733 -24.844 -2.498 1 98.38 104 LYS A CA 1
ATOM 781 C C . LYS A 1 104 ? 0.345 -24.078 -3.758 1 98.38 104 LYS A C 1
ATOM 783 O O . LYS A 1 104 ? 0.506 -24.578 -4.871 1 98.38 104 LYS A O 1
ATOM 788 N N . MET A 1 105 ? -0.266 -22.953 -3.564 1 98.88 105 MET A N 1
ATOM 789 C CA . MET A 1 105 ? -0.683 -22.109 -4.676 1 98.88 105 MET A CA 1
ATOM 790 C C . MET A 1 105 ? -0.316 -20.656 -4.414 1 98.88 105 MET A C 1
ATOM 792 O O . MET A 1 105 ? -0.564 -20.125 -3.324 1 98.88 105 MET A O 1
ATOM 796 N N . ILE A 1 106 ? 0.365 -20.016 -5.395 1 98.94 106 ILE A N 1
ATOM 797 C CA . ILE A 1 106 ? 0.743 -18.625 -5.203 1 98.94 106 ILE A CA 1
ATOM 798 C C . ILE A 1 106 ? 0.275 -17.797 -6.398 1 98.94 106 ILE A C 1
ATOM 800 O O . ILE A 1 106 ? 0.061 -18.328 -7.488 1 98.94 106 ILE A O 1
ATOM 804 N N . ASN A 1 107 ? 0.042 -16.547 -6.215 1 98.81 107 ASN A N 1
ATOM 805 C CA . ASN A 1 107 ? -0.389 -15.57 -7.203 1 98.81 107 ASN A CA 1
ATOM 806 C C . ASN A 1 107 ? 0.439 -14.289 -7.121 1 98.81 107 ASN A C 1
ATOM 808 O O . ASN A 1 107 ? 1.071 -14.016 -6.098 1 98.81 107 ASN A O 1
ATOM 812 N N . ILE A 1 108 ? 0.506 -13.586 -8.195 1 98.75 108 ILE A N 1
ATOM 813 C CA . ILE A 1 108 ? 1.104 -12.258 -8.203 1 98.75 108 ILE A CA 1
ATOM 814 C C . ILE A 1 108 ? 0.043 -11.219 -8.555 1 98.75 108 ILE A C 1
ATOM 816 O O . ILE A 1 108 ? -0.777 -11.438 -9.445 1 98.75 108 ILE A O 1
ATOM 820 N N . HIS A 1 109 ? -0.066 -10.18 -7.801 1 98.81 109 HIS A N 1
ATOM 821 C CA . HIS A 1 109 ? -1.029 -9.102 -7.98 1 98.81 109 HIS A CA 1
ATOM 822 C C . HIS A 1 109 ? -0.327 -7.766 -8.195 1 98.81 109 HIS A C 1
ATOM 824 O O . HIS A 1 109 ? 0.598 -7.422 -7.457 1 98.81 109 HIS A O 1
ATOM 830 N N . PRO A 1 110 ? -0.693 -7.043 -9.234 1 98.81 110 PRO A N 1
ATOM 831 C CA . PRO A 1 110 ? 0.013 -5.809 -9.586 1 98.81 110 PRO A CA 1
ATOM 832 C C . PRO A 1 110 ? -0.408 -4.621 -8.727 1 98.81 110 PRO A C 1
ATOM 834 O O . PRO A 1 110 ? -0.712 -3.547 -9.258 1 98.81 110 PRO A O 1
ATOM 837 N N . ALA A 1 111 ? -0.363 -4.758 -7.453 1 98.88 111 ALA A N 1
ATOM 838 C CA . ALA A 1 111 ? -0.581 -3.711 -6.457 1 98.88 111 ALA A CA 1
ATOM 839 C C . ALA A 1 111 ? 0.062 -4.086 -5.121 1 98.88 111 ALA A C 1
ATOM 841 O O . ALA A 1 111 ? 0.413 -5.246 -4.898 1 98.88 111 ALA A O 1
ATOM 842 N N . LEU A 1 112 ? 0.265 -3.111 -4.328 1 98.88 112 LEU A N 1
ATOM 843 C CA . LEU A 1 112 ? 0.713 -3.371 -2.965 1 98.88 112 LEU A CA 1
ATOM 844 C C . LEU A 1 112 ? -0.468 -3.711 -2.061 1 98.88 112 LEU A C 1
ATOM 846 O O . LEU A 1 112 ? -1.055 -2.824 -1.439 1 98.88 112 LEU A O 1
ATOM 850 N N . LEU A 1 113 ? -0.752 -4.988 -2.039 1 98.81 113 LEU A N 1
ATOM 851 C CA . LEU A 1 113 ? -1.854 -5.457 -1.205 1 98.81 113 LEU A CA 1
ATOM 852 C C . LEU A 1 113 ? -1.608 -5.113 0.26 1 98.81 113 LEU A C 1
ATOM 854 O O . LEU A 1 113 ? -0.464 -5.113 0.719 1 98.81 113 LEU A O 1
ATOM 858 N N . PRO A 1 114 ? -2.691 -4.754 0.977 1 98.75 114 PRO A N 1
ATOM 859 C CA . PRO A 1 114 ? -4.098 -5.012 0.663 1 98.75 114 PRO A CA 1
ATOM 860 C C . PRO A 1 114 ? -4.723 -3.916 -0.198 1 98.75 114 PRO A C 1
ATOM 862 O O . PRO A 1 114 ? -5.898 -4.008 -0.565 1 98.75 114 PRO A O 1
ATOM 865 N N . ALA A 1 115 ? -3.959 -2.869 -0.557 1 98.62 115 ALA A N 1
ATOM 866 C CA . ALA A 1 115 ? -4.523 -1.83 -1.412 1 98.62 115 ALA A CA 1
ATOM 867 C C . ALA A 1 115 ? -4.805 -2.365 -2.812 1 98.62 115 ALA A C 1
ATOM 869 O O . ALA A 1 115 ? -4.023 -3.152 -3.352 1 98.62 115 ALA A O 1
ATOM 870 N N . PHE A 1 116 ? -6.004 -2.012 -3.326 1 98.56 116 PHE A N 1
ATOM 871 C CA . PHE A 1 116 ? -6.359 -2.176 -4.73 1 98.56 116 PHE A CA 1
ATOM 872 C C . PHE A 1 116 ? -6.441 -3.652 -5.098 1 98.56 116 PHE A C 1
ATOM 874 O O . PHE A 1 116 ? -5.863 -4.082 -6.098 1 98.56 116 PHE A O 1
ATOM 881 N N . SER A 1 117 ? -7.086 -4.484 -4.258 1 97.94 117 SER A N 1
ATOM 882 C CA . SER A 1 117 ? -7.387 -5.871 -4.598 1 97.94 117 SER A CA 1
ATOM 883 C C . SER A 1 117 ? -8.367 -5.953 -5.762 1 97.94 117 SER A C 1
ATOM 885 O O . SER A 1 117 ? -9.039 -4.973 -6.086 1 97.94 117 SER A O 1
ATOM 887 N N . GLY A 1 118 ? -8.414 -7.012 -6.477 1 96 118 GLY A N 1
ATOM 888 C CA . GLY A 1 118 ? -9.359 -7.203 -7.562 1 96 118 GLY A CA 1
ATOM 889 C C . GLY A 1 118 ? -8.805 -6.816 -8.922 1 96 118 GLY A C 1
ATOM 890 O O . GLY A 1 118 ? -7.609 -6.973 -9.172 1 96 118 GLY A O 1
ATOM 891 N N . LEU A 1 119 ? -9.672 -6.336 -9.773 1 94.44 119 LEU A N 1
ATOM 892 C CA . LEU A 1 119 ? -9.289 -6.098 -11.164 1 94.44 119 LEU A CA 1
ATOM 893 C C . LEU A 1 119 ? -8.734 -4.691 -11.344 1 94.44 119 LEU A C 1
ATOM 895 O O . LEU A 1 119 ? -9.148 -3.76 -10.648 1 94.44 119 LEU A O 1
ATOM 899 N N . HIS A 1 120 ? -7.805 -4.551 -12.172 1 96.06 120 HIS A N 1
ATOM 900 C CA . HIS A 1 120 ? -7.262 -3.275 -12.625 1 96.06 120 HIS A CA 1
ATOM 901 C C . HIS A 1 120 ? -6.547 -2.545 -11.492 1 96.06 120 HIS A C 1
ATOM 903 O O . HIS A 1 120 ? -6.816 -1.369 -11.242 1 96.06 120 HIS A O 1
ATOM 909 N N . GLY A 1 121 ? -5.684 -3.262 -10.789 1 97.62 121 GLY A N 1
ATOM 910 C CA . GLY A 1 121 ? -4.934 -2.697 -9.68 1 97.62 121 GLY A CA 1
ATOM 911 C C . GLY A 1 121 ? -4.113 -1.483 -10.07 1 97.62 121 GLY A C 1
ATOM 912 O O . GLY A 1 121 ? -4.047 -0.505 -9.328 1 97.62 121 GLY A O 1
ATOM 913 N N . GLN A 1 122 ? -3.512 -1.496 -11.266 1 98.38 122 GLN A N 1
ATOM 914 C CA . GLN A 1 122 ? -2.701 -0.382 -11.742 1 98.38 122 GLN A CA 1
ATOM 915 C C . GLN A 1 122 ? -3.555 0.861 -11.977 1 98.38 122 GLN A C 1
ATOM 917 O O . GLN A 1 122 ? -3.162 1.969 -11.602 1 98.38 122 GLN A O 1
ATOM 922 N N . ARG A 1 123 ? -4.664 0.656 -12.633 1 98.31 123 ARG A N 1
ATOM 923 C CA . ARG A 1 123 ? -5.578 1.765 -12.883 1 98.31 123 ARG A CA 1
ATOM 924 C C . ARG A 1 123 ? -6.098 2.354 -11.578 1 98.31 123 ARG A C 1
ATOM 926 O O . ARG A 1 123 ? -6.188 3.574 -11.43 1 98.31 123 ARG A O 1
ATOM 933 N N . GLN A 1 124 ? -6.496 1.477 -10.672 1 98.56 124 GLN A N 1
ATOM 934 C CA . GLN A 1 124 ? -6.965 1.933 -9.367 1 98.56 124 GLN A CA 1
ATOM 935 C C . GLN A 1 124 ? -5.914 2.805 -8.68 1 98.56 124 GLN A C 1
ATOM 937 O O . GLN A 1 124 ? -6.246 3.838 -8.102 1 98.56 124 GLN A O 1
ATOM 942 N N . ALA A 1 125 ? -4.641 2.377 -8.719 1 98.75 125 ALA A N 1
ATOM 943 C CA . ALA A 1 125 ? -3.543 3.125 -8.117 1 98.75 125 ALA A CA 1
ATOM 944 C C . ALA A 1 125 ? -3.422 4.516 -8.727 1 98.75 125 ALA A C 1
ATOM 946 O O . ALA A 1 125 ? -3.311 5.512 -8.008 1 98.75 125 ALA A O 1
ATOM 947 N N . LEU A 1 126 ? -3.506 4.543 -10.047 1 98.38 126 LEU A N 1
ATOM 948 C CA . LEU A 1 126 ? -3.404 5.809 -10.766 1 98.38 126 LEU A CA 1
ATOM 949 C C . LEU A 1 126 ? -4.566 6.73 -10.414 1 98.38 126 LEU A C 1
ATOM 951 O O . LEU A 1 126 ? -4.363 7.91 -10.117 1 98.38 126 LEU A O 1
ATOM 955 N N . GLU A 1 127 ? -5.73 6.148 -10.484 1 98.19 127 GLU A N 1
ATOM 956 C CA . GLU A 1 127 ? -6.93 6.938 -10.227 1 98.19 127 GLU A CA 1
ATOM 957 C C . GLU A 1 127 ? -6.953 7.465 -8.797 1 98.19 127 GLU A C 1
ATOM 959 O O . GLU A 1 127 ? -7.434 8.57 -8.547 1 98.19 127 GLU A O 1
ATOM 964 N N . TYR A 1 128 ? -6.465 6.707 -7.875 1 98.62 128 TYR A N 1
ATOM 965 C CA . TYR A 1 128 ? -6.445 7.117 -6.477 1 98.62 128 TYR A CA 1
ATOM 966 C C . TYR A 1 128 ? -5.41 8.211 -6.246 1 98.62 128 TYR A C 1
ATOM 968 O O . TYR A 1 128 ? -5.562 9.031 -5.336 1 98.62 128 TYR A O 1
ATOM 976 N N . GLY A 1 129 ? -4.297 8.172 -7.012 1 98.69 129 GLY A N 1
ATOM 977 C CA . GLY A 1 129 ? -3.275 9.203 -6.914 1 98.69 129 GLY A CA 1
ATOM 978 C C . GLY A 1 129 ? -2.176 8.859 -5.926 1 98.69 129 GLY A C 1
ATOM 979 O O . GLY A 1 129 ? -1.613 9.75 -5.281 1 98.69 129 GLY A O 1
ATOM 980 N N . VAL A 1 130 ? -1.914 7.574 -5.73 1 98.88 130 VAL A N 1
ATOM 981 C CA . VAL A 1 130 ? -0.815 7.172 -4.855 1 98.88 130 VAL A CA 1
ATOM 982 C C . VAL A 1 130 ? 0.517 7.578 -5.484 1 98.88 130 VAL A C 1
ATOM 984 O O . VAL A 1 130 ? 0.583 7.879 -6.676 1 98.88 130 VAL A O 1
ATOM 987 N N . LYS A 1 131 ? 1.529 7.633 -4.656 1 98.88 131 LYS A N 1
ATOM 988 C CA . LYS A 1 131 ? 2.865 7.977 -5.137 1 98.88 131 LYS A CA 1
ATOM 989 C C . LYS A 1 131 ? 3.773 6.75 -5.156 1 98.88 131 LYS A C 1
ATOM 991 O O . LYS A 1 131 ? 4.859 6.785 -5.738 1 98.88 131 LYS A O 1
ATOM 996 N N . ILE A 1 132 ? 3.332 5.664 -4.535 1 98.88 132 ILE A N 1
ATOM 997 C CA . ILE A 1 132 ? 4.016 4.375 -4.52 1 98.88 132 ILE A CA 1
ATOM 998 C C . ILE A 1 132 ? 3.033 3.268 -4.895 1 98.88 132 ILE A C 1
ATOM 1000 O O . ILE A 1 132 ? 1.932 3.193 -4.348 1 98.88 132 ILE A O 1
ATOM 1004 N N . ALA A 1 133 ? 3.385 2.518 -5.867 1 98.88 133 ALA A N 1
ATOM 1005 C CA . ALA A 1 133 ? 2.672 1.314 -6.289 1 98.88 133 ALA A CA 1
ATOM 1006 C C . ALA A 1 133 ? 3.596 0.1 -6.285 1 98.88 133 ALA A C 1
ATOM 1008 O O . ALA A 1 133 ? 4.652 0.119 -5.652 1 98.88 133 ALA A O 1
ATOM 1009 N N . GLY A 1 134 ? 3.125 -1.021 -6.871 1 98.88 134 GLY A N 1
ATOM 1010 C CA . GLY A 1 134 ? 3.986 -2.193 -6.891 1 98.88 134 GLY A CA 1
ATOM 1011 C C . GLY A 1 134 ? 3.232 -3.482 -7.16 1 98.88 134 GLY A C 1
ATOM 1012 O O . GLY A 1 134 ? 2.205 -3.479 -7.844 1 98.88 134 GLY A O 1
ATOM 1013 N N . CYS A 1 135 ? 3.857 -4.559 -6.688 1 98.94 135 CYS A N 1
ATOM 1014 C CA . CYS A 1 135 ? 3.254 -5.875 -6.863 1 98.94 135 CYS A CA 1
ATOM 1015 C C . CYS A 1 135 ? 3.42 -6.723 -5.605 1 98.94 135 CYS A C 1
ATOM 1017 O O . CYS A 1 135 ? 4.262 -6.422 -4.758 1 98.94 135 CYS A O 1
ATOM 1019 N N . THR A 1 136 ? 2.584 -7.668 -5.461 1 98.94 136 THR A N 1
ATOM 1020 C CA . THR A 1 136 ? 2.559 -8.578 -4.316 1 98.94 136 THR A CA 1
ATOM 1021 C C . THR A 1 136 ? 2.504 -10.031 -4.781 1 98.94 136 THR A C 1
ATOM 1023 O O . THR A 1 136 ? 1.689 -10.383 -5.637 1 98.94 136 THR A O 1
ATOM 1026 N N . VAL A 1 137 ? 3.426 -10.812 -4.34 1 98.94 137 VAL A N 1
ATOM 1027 C CA . VAL A 1 137 ? 3.297 -12.258 -4.465 1 98.94 137 VAL A CA 1
ATOM 1028 C C . VAL A 1 137 ? 2.742 -12.844 -3.166 1 98.94 137 VAL A C 1
ATOM 1030 O O . VAL A 1 137 ? 3.258 -12.555 -2.082 1 98.94 137 VAL A O 1
ATOM 1033 N N . HIS A 1 138 ? 1.691 -13.586 -3.277 1 98.94 138 HIS A N 1
ATOM 1034 C CA . HIS A 1 138 ? 1.058 -14.109 -2.074 1 98.94 138 HIS A CA 1
ATOM 1035 C C . HIS A 1 138 ? 0.527 -15.523 -2.303 1 98.94 138 HIS A C 1
ATOM 1037 O O . HIS A 1 138 ? 0.314 -15.93 -3.445 1 98.94 138 HIS A O 1
ATOM 1043 N N . PHE A 1 139 ? 0.357 -16.25 -1.232 1 98.88 139 PHE A N 1
ATOM 1044 C CA . PHE A 1 139 ? -0.384 -17.5 -1.314 1 98.88 139 PHE A CA 1
ATOM 1045 C C . PHE A 1 139 ? -1.85 -17.25 -1.643 1 98.88 139 PHE A C 1
ATOM 1047 O O . PHE A 1 139 ? -2.393 -16.203 -1.295 1 98.88 139 PHE A O 1
ATOM 1054 N N . VAL A 1 140 ? -2.434 -18.188 -2.344 1 98.62 140 VAL A N 1
ATOM 1055 C CA . VAL A 1 140 ? -3.863 -18.125 -2.625 1 98.62 140 VAL A CA 1
ATOM 1056 C C . VAL A 1 140 ? -4.648 -18.672 -1.438 1 98.62 140 VAL A C 1
ATOM 1058 O O . VAL A 1 140 ? -4.301 -19.703 -0.881 1 98.62 140 VAL A O 1
ATOM 1061 N N . ASP A 1 141 ? -5.574 -17.922 -0.961 1 97.81 141 ASP A N 1
ATOM 1062 C CA . ASP A 1 141 ? -6.539 -18.391 0.03 1 97.81 141 ASP A CA 1
ATOM 1063 C C . ASP A 1 141 ? -7.969 -18.203 -0.465 1 97.81 141 ASP A C 1
ATOM 1065 O O . ASP A 1 141 ? -8.203 -18.031 -1.663 1 97.81 141 ASP A O 1
ATOM 1069 N N . GLU A 1 142 ? -8.914 -18.359 0.385 1 97.69 142 GLU A N 1
ATOM 1070 C CA . GLU A 1 142 ? -10.305 -18.375 -0.063 1 97.69 142 GLU A CA 1
ATOM 1071 C C . GLU A 1 142 ? -10.828 -16.969 -0.279 1 97.69 142 GLU A C 1
ATOM 1073 O O . GLU A 1 142 ? -11.938 -16.766 -0.774 1 97.69 142 GLU A O 1
ATOM 1078 N N . GLY A 1 143 ? -10.094 -15.953 0.105 1 97.06 143 GLY A N 1
ATOM 1079 C CA . GLY A 1 143 ? -10.453 -14.562 -0.136 1 97.06 143 GLY A CA 1
ATOM 1080 C C . GLY A 1 143 ? -9.844 -14 -1.408 1 97.06 143 GLY A C 1
ATOM 1081 O O . GLY A 1 143 ? -9.023 -14.656 -2.053 1 97.06 143 GLY A O 1
ATOM 1082 N N . LEU A 1 144 ? -10.266 -12.852 -1.812 1 96.94 144 LEU A N 1
ATOM 1083 C CA . LEU A 1 144 ? -9.766 -12.188 -3.01 1 96.94 144 LEU A CA 1
ATOM 1084 C C . LEU A 1 144 ? -8.477 -11.43 -2.715 1 96.94 144 LEU A C 1
ATOM 1086 O O . LEU A 1 144 ? -8.492 -10.406 -2.02 1 96.94 144 LEU A O 1
ATOM 1090 N N . ASP A 1 145 ? -7.336 -11.898 -3.238 1 97.75 145 ASP A N 1
ATOM 1091 C CA . ASP A 1 145 ? -6.031 -11.266 -3.098 1 97.75 145 ASP A CA 1
ATOM 1092 C C . ASP A 1 145 ? -5.703 -11 -1.628 1 97.75 145 ASP A C 1
ATOM 1094 O O . ASP A 1 145 ? -5.207 -9.93 -1.277 1 97.75 145 ASP A O 1
ATOM 1098 N N . SER A 1 146 ? -5.961 -12.016 -0.761 1 97.75 146 SER A N 1
ATOM 1099 C CA . SER A 1 146 ? -5.93 -11.758 0.674 1 97.75 146 SER A CA 1
ATOM 1100 C C . SER A 1 146 ? -4.988 -12.719 1.392 1 97.75 146 SER A C 1
ATOM 1102 O O . SER A 1 146 ? -4.793 -12.617 2.605 1 97.75 146 SER A O 1
ATOM 1104 N N . GLY A 1 147 ? -4.402 -13.664 0.698 1 98.31 147 GLY A N 1
ATOM 1105 C CA . GLY A 1 147 ? -3.598 -14.68 1.363 1 98.31 147 GLY A CA 1
ATOM 1106 C C . GLY A 1 147 ? -2.279 -14.141 1.886 1 98.31 147 GLY A C 1
ATOM 1107 O O . GLY A 1 147 ? -1.918 -12.992 1.614 1 98.31 147 GLY A O 1
ATOM 1108 N N . PRO A 1 148 ? -1.591 -14.977 2.656 1 98.69 148 PRO A N 1
ATOM 1109 C CA . PRO A 1 148 ? -0.312 -14.57 3.244 1 98.69 148 PRO A CA 1
ATOM 1110 C C . PRO A 1 148 ? 0.681 -14.062 2.201 1 98.69 148 PRO A C 1
ATOM 1112 O O . PRO A 1 148 ? 0.886 -14.703 1.171 1 98.69 148 PRO A O 1
ATOM 1115 N N . ILE A 1 149 ? 1.286 -12.938 2.424 1 98.94 149 ILE A N 1
ATOM 1116 C CA . ILE A 1 149 ? 2.152 -12.258 1.469 1 98.94 149 ILE A CA 1
ATOM 1117 C C . ILE A 1 149 ? 3.572 -12.812 1.571 1 98.94 149 ILE A C 1
ATOM 1119 O O . ILE A 1 149 ? 4.141 -12.875 2.662 1 98.94 149 ILE A O 1
ATOM 1123 N N . ILE A 1 150 ? 4.102 -13.195 0.476 1 98.88 150 ILE A N 1
ATOM 1124 C CA . ILE A 1 150 ? 5.453 -13.75 0.4 1 98.88 150 ILE A CA 1
ATOM 1125 C C . ILE A 1 150 ? 6.453 -12.633 0.117 1 98.88 150 ILE A C 1
ATOM 1127 O O . ILE A 1 150 ? 7.438 -12.477 0.84 1 98.88 150 ILE A O 1
ATOM 1131 N N . LEU A 1 151 ? 6.207 -11.867 -0.929 1 98.88 151 LEU A N 1
ATOM 1132 C CA . LEU A 1 151 ? 7.074 -10.773 -1.35 1 98.88 151 LEU A CA 1
ATOM 1133 C C . LEU A 1 151 ? 6.25 -9.586 -1.841 1 98.88 151 LEU A C 1
ATOM 1135 O O . LEU A 1 151 ? 5.152 -9.766 -2.369 1 98.88 151 LEU A O 1
ATOM 1139 N N . GLN A 1 152 ? 6.816 -8.445 -1.704 1 98.94 152 GLN A N 1
ATOM 1140 C CA . GLN A 1 152 ? 6.328 -7.223 -2.338 1 98.94 152 GLN A CA 1
ATOM 1141 C C . GLN A 1 152 ? 7.48 -6.402 -2.912 1 98.94 152 GLN A C 1
ATOM 1143 O O . GLN A 1 152 ? 8.578 -6.387 -2.35 1 98.94 152 GLN A O 1
ATOM 1148 N N . LYS A 1 153 ? 7.254 -5.836 -3.973 1 98.88 153 LYS A N 1
ATOM 1149 C CA . LYS A 1 153 ? 8.164 -4.867 -4.582 1 98.88 153 LYS A CA 1
ATOM 1150 C C . LYS A 1 153 ? 7.422 -3.59 -4.973 1 98.88 153 LYS A C 1
ATOM 1152 O O . LYS A 1 153 ? 6.273 -3.645 -5.418 1 98.88 153 LYS A O 1
ATOM 1157 N N . SER A 1 154 ? 8.133 -2.457 -4.812 1 98.81 154 SER A N 1
ATOM 1158 C CA . SER A 1 154 ? 7.457 -1.185 -5.055 1 98.81 154 SER A CA 1
ATOM 1159 C C . SER A 1 154 ? 8.094 -0.439 -6.223 1 98.81 154 SER A C 1
ATOM 1161 O O . SER A 1 154 ? 9.227 -0.726 -6.605 1 98.81 154 SER A O 1
ATOM 1163 N N . VAL A 1 155 ? 7.336 0.44 -6.793 1 98.88 155 VAL A N 1
ATOM 1164 C CA . VAL A 1 155 ? 7.781 1.397 -7.801 1 98.88 155 VAL A CA 1
ATOM 1165 C C . VAL A 1 155 ? 7.199 2.775 -7.496 1 98.88 155 VAL A C 1
ATOM 1167 O O . VAL A 1 155 ? 6.172 2.889 -6.824 1 98.88 155 VAL A O 1
ATOM 1170 N N . GLU A 1 156 ? 7.875 3.816 -7.992 1 98.69 156 GLU A N 1
ATOM 1171 C CA . GLU A 1 156 ? 7.309 5.16 -7.918 1 98.69 156 GLU A CA 1
ATOM 1172 C C . GLU A 1 156 ? 6.195 5.348 -8.945 1 98.69 156 GLU A C 1
ATOM 1174 O O . GLU A 1 156 ? 6.254 4.781 -10.039 1 98.69 156 GLU A O 1
ATOM 1179 N N . VAL A 1 157 ? 5.199 6.074 -8.594 1 98.75 157 VAL A N 1
ATOM 1180 C CA . VAL A 1 157 ? 4.211 6.559 -9.547 1 98.75 157 VAL A CA 1
ATOM 1181 C C . VAL A 1 157 ? 4.551 7.988 -9.961 1 98.75 157 VAL A C 1
ATOM 1183 O O . VAL A 1 157 ? 4.59 8.891 -9.125 1 98.75 157 VAL A O 1
ATOM 1186 N N . LEU A 1 158 ? 4.766 8.156 -11.195 1 97.5 158 LEU A N 1
ATOM 1187 C CA . LEU A 1 158 ? 5.18 9.461 -11.688 1 97.5 158 LEU A CA 1
ATOM 1188 C C . L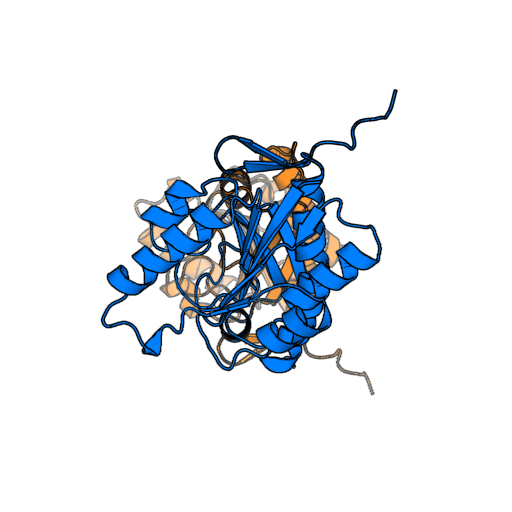EU A 1 158 ? 3.969 10.305 -12.07 1 97.5 158 LEU A C 1
ATOM 1190 O O . LEU A 1 158 ? 2.918 9.766 -12.43 1 97.5 158 LEU A O 1
ATOM 1194 N N . ASP A 1 159 ? 4.133 11.609 -12.086 1 95.19 159 ASP A N 1
ATOM 1195 C CA . ASP A 1 159 ? 3.037 12.547 -12.32 1 95.19 159 ASP A CA 1
ATOM 1196 C C . ASP A 1 159 ? 2.465 12.367 -13.727 1 95.19 159 ASP A C 1
ATOM 1198 O O . ASP A 1 159 ? 1.281 12.617 -13.953 1 95.19 159 ASP A O 1
ATOM 1202 N N . ASP A 1 160 ? 3.258 11.914 -14.609 1 95.69 160 ASP A N 1
ATOM 1203 C CA . ASP A 1 160 ? 2.826 11.836 -16 1 95.69 160 ASP A CA 1
ATOM 1204 C C . ASP A 1 160 ? 2.533 10.391 -16.406 1 95.69 160 ASP A C 1
ATOM 1206 O O . ASP A 1 160 ? 2.348 10.086 -17.578 1 95.69 160 ASP A O 1
ATOM 1210 N N . ASP A 1 161 ? 2.459 9.539 -15.5 1 97.94 161 ASP A N 1
ATOM 1211 C CA . ASP A 1 161 ? 2.174 8.133 -15.789 1 97.94 161 ASP A CA 1
ATOM 1212 C C . ASP A 1 161 ? 0.763 7.969 -16.344 1 97.94 161 ASP A C 1
ATOM 1214 O O . ASP A 1 161 ? -0.164 8.656 -15.922 1 97.94 161 ASP A O 1
ATOM 1218 N N . ASP A 1 162 ? 0.578 7.117 -17.281 1 98 162 ASP A N 1
ATOM 1219 C CA . ASP A 1 162 ? -0.71 6.508 -17.594 1 98 162 ASP A CA 1
ATOM 1220 C C . ASP A 1 162 ? -0.724 5.027 -17.219 1 98 162 ASP A C 1
ATOM 1222 O O . ASP A 1 162 ? 0.237 4.52 -16.641 1 98 162 ASP A O 1
ATOM 1226 N N . GLU A 1 163 ? -1.823 4.367 -17.469 1 98.12 163 GLU A N 1
ATOM 1227 C CA . GLU A 1 163 ? -1.954 2.975 -17.047 1 98.12 163 GLU A CA 1
ATOM 1228 C C . GLU A 1 163 ? -0.88 2.105 -17.703 1 98.12 163 GLU A C 1
ATOM 1230 O O . GLU A 1 163 ? -0.322 1.216 -17.047 1 98.12 163 GLU A O 1
ATOM 1235 N N . ASP A 1 164 ? -0.578 2.342 -18.969 1 98.44 164 ASP A N 1
ATOM 1236 C CA . ASP A 1 164 ? 0.409 1.542 -19.688 1 98.44 164 ASP A CA 1
ATOM 1237 C C . ASP A 1 164 ? 1.801 1.711 -19.078 1 98.44 164 ASP A C 1
ATOM 1239 O O . ASP A 1 164 ? 2.484 0.724 -18.797 1 98.44 164 ASP A O 1
ATOM 1243 N N . SER A 1 165 ? 2.238 2.98 -18.906 1 98.75 165 SER A N 1
ATOM 1244 C CA . SER A 1 165 ? 3.584 3.23 -18.406 1 98.75 165 SER A CA 1
ATOM 1245 C C . SER A 1 165 ? 3.75 2.695 -16.984 1 98.75 165 SER A C 1
ATOM 1247 O O . SER A 1 165 ? 4.777 2.098 -16.656 1 98.75 165 SER A O 1
ATOM 1249 N N . LEU A 1 166 ? 2.738 2.91 -16.141 1 98.75 166 LEU A N 1
ATOM 1250 C CA . LEU A 1 166 ? 2.818 2.369 -14.797 1 98.75 166 LEU A CA 1
ATOM 1251 C C . LEU A 1 166 ? 2.824 0.844 -14.82 1 98.75 166 LEU A C 1
ATOM 1253 O O . LEU A 1 166 ? 3.584 0.21 -14.078 1 98.75 166 LEU A O 1
ATOM 1257 N N . SER A 1 167 ? 1.993 0.23 -15.672 1 98.56 167 SER A N 1
ATOM 1258 C CA . SER A 1 167 ? 1.924 -1.223 -15.789 1 98.56 167 SER A CA 1
ATOM 1259 C C . SER A 1 167 ? 3.271 -1.811 -16.188 1 98.56 167 SER A C 1
ATOM 1261 O O . SER A 1 167 ? 3.686 -2.848 -15.672 1 98.56 167 SER A O 1
ATOM 1263 N N . GLU A 1 168 ? 3.893 -1.176 -17.125 1 98.62 168 GLU A N 1
ATOM 1264 C CA . GLU A 1 168 ? 5.199 -1.647 -17.578 1 98.62 168 GLU A CA 1
ATOM 1265 C C . GLU A 1 168 ? 6.223 -1.606 -16.453 1 98.62 168 GLU A C 1
ATOM 1267 O O . GLU A 1 168 ? 7.02 -2.535 -16.297 1 98.62 168 GLU A O 1
ATOM 1272 N N . ARG A 1 169 ? 6.238 -0.479 -15.711 1 98.75 169 ARG A N 1
ATOM 1273 C CA . ARG A 1 169 ? 7.172 -0.337 -14.594 1 98.75 169 ARG A CA 1
ATOM 1274 C C . ARG A 1 169 ? 6.902 -1.383 -13.516 1 98.75 169 ARG A C 1
ATOM 1276 O O . ARG A 1 169 ? 7.836 -1.961 -12.961 1 98.75 169 ARG A O 1
ATOM 1283 N N . ILE A 1 170 ? 5.676 -1.704 -13.211 1 98.88 170 ILE A N 1
ATOM 1284 C CA . ILE A 1 170 ? 5.297 -2.711 -12.227 1 98.88 170 ILE A CA 1
ATOM 1285 C C . ILE A 1 170 ? 5.668 -4.102 -12.742 1 98.88 170 ILE A C 1
ATOM 1287 O O . ILE A 1 170 ? 6.152 -4.941 -11.984 1 98.88 170 ILE A O 1
ATOM 1291 N N . LEU A 1 171 ? 5.41 -4.348 -14.016 1 98.75 171 LEU A N 1
ATOM 1292 C CA . LEU A 1 171 ? 5.699 -5.641 -14.633 1 98.75 171 LEU A CA 1
ATOM 1293 C C . LEU A 1 171 ? 7.172 -5.996 -14.484 1 98.75 171 LEU A C 1
ATOM 1295 O O . LEU A 1 171 ? 7.516 -7.156 -14.242 1 98.75 171 LEU A O 1
ATOM 1299 N N . GLU A 1 172 ? 8.016 -5.012 -14.656 1 98.81 172 GLU A N 1
ATOM 1300 C CA . GLU A 1 172 ? 9.445 -5.246 -14.453 1 98.81 172 GLU A CA 1
ATOM 1301 C C . GLU A 1 172 ? 9.719 -5.805 -13.062 1 98.81 172 GLU A C 1
ATOM 1303 O O . GLU A 1 172 ? 10.555 -6.703 -12.898 1 98.81 172 GLU A O 1
ATOM 1308 N N . GLN A 1 173 ? 9.039 -5.258 -12.078 1 98.88 173 GLN A N 1
ATOM 1309 C CA . GLN A 1 173 ? 9.203 -5.75 -10.719 1 98.88 173 GLN A CA 1
ATOM 1310 C C . GLN A 1 173 ? 8.578 -7.129 -10.547 1 98.88 173 GLN A C 1
ATOM 1312 O O . GLN A 1 173 ? 9.094 -7.965 -9.805 1 98.88 173 GLN A O 1
ATOM 1317 N N . GLU A 1 174 ? 7.473 -7.379 -11.195 1 98.88 174 GLU A N 1
ATOM 1318 C CA . GLU A 1 174 ? 6.836 -8.688 -11.164 1 98.88 174 GLU A CA 1
ATOM 1319 C C . GLU A 1 174 ? 7.777 -9.773 -11.68 1 98.88 174 GLU A C 1
ATOM 1321 O O . GLU A 1 174 ? 7.859 -10.859 -11.102 1 98.88 174 GLU A O 1
ATOM 1326 N N . HIS A 1 175 ? 8.445 -9.469 -12.766 1 98.88 175 HIS A N 1
ATOM 1327 C CA . HIS A 1 175 ? 9.359 -10.422 -13.398 1 98.88 175 HIS A CA 1
ATOM 1328 C C . HIS A 1 175 ? 10.523 -10.766 -12.477 1 98.88 175 HIS A C 1
ATOM 1330 O O . HIS A 1 175 ? 11.234 -11.742 -12.711 1 98.88 175 HIS A O 1
ATOM 1336 N N . ARG A 1 176 ? 10.727 -9.953 -11.508 1 98.75 176 ARG A N 1
ATOM 1337 C CA . ARG A 1 176 ? 11.75 -10.227 -10.5 1 98.75 176 ARG A CA 1
ATOM 1338 C C . ARG A 1 176 ? 11.156 -10.945 -9.289 1 98.75 176 ARG A C 1
ATOM 1340 O O . ARG A 1 176 ? 11.68 -11.961 -8.844 1 98.75 176 ARG A O 1
ATOM 1347 N N . ALA A 1 177 ? 10.039 -10.469 -8.82 1 98.88 177 ALA A N 1
ATOM 1348 C CA . ALA A 1 177 ? 9.438 -10.93 -7.57 1 98.88 177 ALA A CA 1
ATOM 1349 C C . ALA A 1 177 ? 8.891 -12.352 -7.715 1 98.88 177 ALA A C 1
ATOM 1351 O O . ALA A 1 177 ? 9.039 -13.172 -6.809 1 98.88 177 ALA A O 1
ATOM 1352 N N . PHE A 1 178 ? 8.234 -12.586 -8.812 1 98.94 178 PHE A N 1
ATOM 1353 C CA . PHE A 1 178 ? 7.512 -13.844 -8.938 1 98.94 178 PHE A CA 1
ATOM 1354 C C . PHE A 1 178 ? 8.477 -15.016 -9.008 1 98.94 178 PHE A C 1
ATOM 1356 O O . PHE A 1 178 ? 8.367 -15.969 -8.234 1 98.94 178 PHE A O 1
ATOM 1363 N N . PRO A 1 179 ? 9.516 -14.953 -9.93 1 98.94 179 PRO A N 1
ATOM 1364 C CA . PRO A 1 179 ? 10.508 -16.031 -9.922 1 98.94 179 PRO A CA 1
ATOM 1365 C C . PRO A 1 179 ? 11.203 -16.188 -8.562 1 98.94 179 PRO A C 1
ATOM 1367 O O . PRO A 1 179 ? 11.492 -17.297 -8.141 1 98.94 179 PRO A O 1
ATOM 1370 N N . GLU A 1 180 ? 11.453 -15.078 -7.918 1 98.88 180 GLU A N 1
ATOM 1371 C CA . GLU A 1 180 ? 12.078 -15.148 -6.598 1 98.88 180 GLU A CA 1
ATOM 1372 C C . GLU A 1 180 ? 11.203 -15.922 -5.613 1 98.88 180 GLU A C 1
ATOM 1374 O O . GLU A 1 180 ? 11.703 -16.766 -4.871 1 98.88 180 GLU A O 1
ATOM 1379 N N . ALA A 1 181 ? 9.93 -15.648 -5.598 1 98.88 181 ALA A N 1
ATOM 1380 C CA . ALA A 1 181 ? 9 -16.344 -4.707 1 98.88 181 ALA A CA 1
ATOM 1381 C C . ALA A 1 181 ? 8.953 -17.828 -5.02 1 98.88 181 ALA A C 1
ATOM 1383 O O . ALA A 1 181 ? 8.953 -18.672 -4.109 1 98.88 181 ALA A O 1
ATOM 1384 N N . VAL A 1 182 ? 8.898 -18.141 -6.305 1 98.94 182 VAL A N 1
ATOM 1385 C CA . VAL A 1 182 ? 8.883 -19.547 -6.727 1 98.94 182 VAL A CA 1
ATOM 1386 C C . VAL A 1 182 ? 10.164 -20.234 -6.281 1 98.94 182 VAL A C 1
ATOM 1388 O O . VAL A 1 182 ? 10.133 -21.375 -5.793 1 98.94 182 VAL A O 1
ATOM 1391 N N . ALA A 1 183 ? 11.297 -19.562 -6.438 1 98.81 183 ALA A N 1
ATOM 1392 C CA . ALA A 1 183 ? 12.578 -20.109 -6.023 1 98.81 183 ALA A CA 1
ATOM 1393 C C . ALA A 1 183 ? 12.602 -20.406 -4.523 1 98.81 183 ALA A C 1
ATOM 1395 O O . ALA A 1 183 ? 13.07 -21.453 -4.094 1 98.81 183 ALA A O 1
ATOM 1396 N N . LEU A 1 184 ? 12.148 -19.453 -3.752 1 98.75 184 LEU A N 1
ATOM 1397 C CA . LEU A 1 184 ? 12.102 -19.625 -2.303 1 98.75 184 LEU A CA 1
ATOM 1398 C C . LEU A 1 184 ? 11.25 -20.828 -1.917 1 98.75 184 LEU A C 1
ATOM 1400 O O . LEU A 1 184 ? 11.641 -21.609 -1.052 1 98.75 184 LEU A O 1
ATOM 1404 N N . PHE A 1 185 ? 10.094 -20.938 -2.562 1 98.75 185 PHE A N 1
ATOM 1405 C CA . PHE A 1 185 ? 9.227 -22.094 -2.301 1 98.75 185 PHE A CA 1
ATOM 1406 C C . PHE A 1 185 ? 9.945 -23.391 -2.621 1 98.75 185 PHE A C 1
ATOM 1408 O O . PHE A 1 185 ? 9.961 -24.312 -1.805 1 98.75 185 PHE A O 1
ATOM 1415 N N . CYS A 1 186 ? 10.555 -23.422 -3.785 1 98.44 186 CYS A N 1
ATOM 1416 C CA . CYS A 1 186 ? 11.203 -24.641 -4.262 1 98.44 186 CYS A CA 1
ATOM 1417 C C . CYS A 1 186 ? 12.391 -25.016 -3.383 1 98.44 186 CYS A C 1
ATOM 1419 O O . CYS A 1 186 ? 12.781 -26.188 -3.312 1 98.44 186 CYS A O 1
ATOM 1421 N N . ALA A 1 187 ? 12.93 -24.062 -2.73 1 98.06 187 ALA A N 1
ATOM 1422 C CA . ALA A 1 187 ? 14.07 -24.297 -1.847 1 98.06 187 ALA A CA 1
ATOM 1423 C C . ALA A 1 187 ? 13.609 -24.578 -0.419 1 98.06 187 ALA A C 1
ATOM 1425 O O . ALA A 1 187 ? 14.43 -24.703 0.491 1 98.06 187 ALA A O 1
A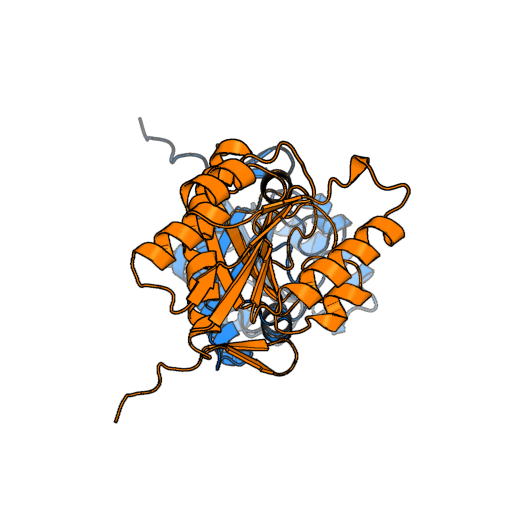TOM 1426 N N . ASP A 1 188 ? 12.336 -24.656 -0.181 1 97.88 188 ASP A N 1
ATOM 1427 C CA . ASP A 1 188 ? 11.742 -24.906 1.131 1 97.88 188 ASP A CA 1
ATOM 1428 C C . ASP A 1 188 ? 12.18 -23.844 2.139 1 97.88 188 ASP A C 1
ATOM 1430 O O . ASP A 1 188 ? 12.531 -24.156 3.277 1 97.88 188 ASP A O 1
ATOM 1434 N N . ARG A 1 189 ? 12.117 -22.609 1.689 1 97.94 189 ARG A N 1
ATOM 1435 C CA . ARG A 1 189 ? 12.602 -21.516 2.543 1 97.94 189 ARG A CA 1
ATOM 1436 C C . ARG A 1 189 ? 11.445 -20.625 2.988 1 97.94 189 ARG A C 1
ATOM 1438 O O . ARG A 1 189 ? 11.672 -19.547 3.525 1 97.94 189 ARG A O 1
ATOM 1445 N N . LEU A 1 190 ? 10.25 -21.047 2.803 1 98.19 190 LEU A N 1
ATOM 1446 C CA . LEU A 1 190 ? 9.086 -20.297 3.256 1 98.19 190 LEU A CA 1
ATOM 1447 C C . LEU A 1 190 ? 8.391 -21 4.414 1 98.19 190 LEU A C 1
ATOM 1449 O O . LEU A 1 190 ? 8.156 -22.219 4.348 1 98.19 190 LEU A O 1
ATOM 1453 N N . THR A 1 191 ? 8.133 -20.266 5.418 1 97.06 191 THR A N 1
ATOM 1454 C CA . THR A 1 191 ? 7.328 -20.75 6.539 1 97.06 191 THR A CA 1
ATOM 1455 C C . THR A 1 191 ? 6.156 -19.812 6.797 1 97.06 191 THR A C 1
ATOM 1457 O O . THR A 1 191 ? 6.332 -18.594 6.859 1 97.06 191 THR A O 1
ATOM 1460 N N . VAL A 1 192 ? 5.008 -20.422 6.961 1 97 192 VAL A N 1
ATOM 1461 C CA . VAL A 1 192 ? 3.812 -19.625 7.203 1 97 192 VAL A CA 1
ATOM 1462 C C . VAL A 1 192 ? 3.363 -19.797 8.648 1 97 192 VAL A C 1
ATOM 1464 O O . VAL A 1 192 ? 3.117 -20.906 9.102 1 97 192 VAL A O 1
ATOM 1467 N N . VAL A 1 193 ? 3.318 -18.781 9.414 1 94.94 193 VAL A N 1
ATOM 1468 C CA . VAL A 1 193 ? 2.789 -18.75 10.773 1 94.94 193 VAL A CA 1
ATOM 1469 C C . VAL A 1 193 ? 1.594 -17.797 10.836 1 94.94 193 VAL A C 1
ATOM 1471 O O . VAL A 1 193 ? 1.762 -16.578 10.852 1 94.94 193 VAL A O 1
ATOM 1474 N N . GLY A 1 194 ? 0.387 -18.422 10.977 1 93.88 194 GLY A N 1
ATOM 1475 C CA . GLY A 1 194 ? -0.784 -17.578 10.773 1 93.88 194 GLY A CA 1
ATOM 1476 C C . GLY A 1 194 ? -0.862 -16.984 9.375 1 93.88 194 GLY A C 1
ATOM 1477 O O . GLY A 1 194 ? -0.851 -17.734 8.383 1 93.88 194 GLY A O 1
ATOM 1478 N N . ARG A 1 195 ? -0.803 -15.688 9.305 1 96 195 ARG A N 1
ATOM 1479 C CA . ARG A 1 195 ? -0.829 -15.094 7.969 1 96 195 ARG A CA 1
ATOM 1480 C C . ARG A 1 195 ? 0.542 -14.555 7.582 1 96 195 ARG A C 1
ATOM 1482 O O . ARG A 1 195 ? 0.702 -13.953 6.52 1 96 195 ARG A O 1
ATOM 1489 N N . HIS A 1 196 ? 1.479 -14.828 8.398 1 97.75 196 HIS A N 1
ATOM 1490 C CA . HIS A 1 196 ? 2.82 -14.312 8.156 1 97.75 196 HIS A CA 1
ATOM 1491 C C . HIS A 1 196 ? 3.686 -15.336 7.43 1 97.75 196 HIS A C 1
ATOM 1493 O O . HIS A 1 196 ? 3.713 -16.5 7.809 1 97.75 196 HIS A O 1
ATOM 1499 N N . VAL A 1 197 ? 4.328 -14.867 6.453 1 98.56 197 VAL A N 1
ATOM 1500 C CA . VAL A 1 197 ? 5.305 -15.703 5.754 1 98.56 197 VAL A CA 1
ATOM 1501 C C . VAL A 1 197 ? 6.719 -15.281 6.152 1 98.56 197 VAL A C 1
ATOM 1503 O O . VAL A 1 197 ? 7.09 -14.117 6.016 1 98.56 197 VAL A O 1
ATOM 1506 N N . LYS A 1 198 ? 7.445 -16.141 6.59 1 97.62 198 LYS A N 1
ATOM 1507 C CA . LYS A 1 198 ? 8.844 -15.906 6.93 1 97.62 198 LYS A CA 1
ATOM 1508 C C . LYS A 1 198 ? 9.773 -16.609 5.945 1 97.62 198 LYS A C 1
ATOM 1510 O O . LYS A 1 198 ? 9.508 -17.734 5.516 1 97.62 198 LYS A O 1
ATOM 1515 N N . ILE A 1 199 ? 10.844 -15.953 5.559 1 97.31 199 ILE A N 1
ATOM 1516 C CA . ILE A 1 199 ? 11.852 -16.5 4.656 1 97.31 199 ILE A CA 1
ATOM 1517 C C . ILE A 1 199 ? 13.039 -17.031 5.461 1 97.31 199 ILE A C 1
ATOM 1519 O O . ILE A 1 199 ? 13.727 -16.266 6.137 1 97.31 199 ILE A O 1
ATOM 1523 N N . LEU A 1 200 ? 13.258 -18.219 5.406 1 95.88 200 LEU A N 1
ATOM 1524 C CA . LEU A 1 200 ? 14.328 -18.891 6.141 1 95.88 200 LEU A CA 1
ATOM 1525 C C . LEU A 1 200 ? 15.664 -18.688 5.445 1 95.88 200 LEU A C 1
ATOM 1527 O O . LEU A 1 200 ? 15.727 -18.578 4.219 1 95.88 200 LEU A O 1
ATOM 1531 N N . PRO A 1 201 ? 16.734 -18.641 6.297 1 92.12 201 PRO A N 1
ATOM 1532 C CA . PRO A 1 201 ? 18.047 -18.578 5.68 1 92.12 201 PRO A CA 1
ATOM 1533 C C . PRO A 1 201 ? 18.391 -19.812 4.863 1 92.12 201 PRO A C 1
ATOM 1535 O O . PRO A 1 201 ? 17.766 -20.859 5.039 1 92.12 201 PRO A O 1
ATOM 1538 N N . GLU A 1 202 ? 19.25 -19.562 3.887 1 87.06 202 GLU A N 1
ATOM 1539 C CA . GLU A 1 202 ? 19.703 -20.703 3.111 1 87.06 202 GLU A CA 1
ATOM 1540 C C . GLU A 1 202 ? 20.359 -21.75 4.004 1 87.06 202 GLU A C 1
ATOM 1542 O O . GLU A 1 202 ? 21.047 -21.406 4.969 1 87.06 202 GLU A O 1
ATOM 1547 N N . ALA A 1 203 ? 19.938 -23 3.953 1 69.62 203 ALA A N 1
ATOM 1548 C CA . ALA A 1 203 ? 20.562 -24.062 4.746 1 69.62 203 ALA A CA 1
ATOM 1549 C C . ALA A 1 203 ? 22.078 -24.094 4.508 1 69.62 203 ALA A C 1
ATOM 1551 O O . ALA A 1 203 ? 22.531 -23.984 3.367 1 69.62 203 ALA A O 1
ATOM 1552 N N . ASN A 1 204 ? 22.844 -23.375 5.449 1 59.97 204 ASN A N 1
ATOM 1553 C CA . ASN A 1 204 ? 24.297 -23.562 5.395 1 59.97 204 ASN A CA 1
ATOM 1554 C C . ASN A 1 204 ? 24.672 -25.016 5.137 1 59.97 204 ASN A C 1
ATOM 1556 O O . ASN A 1 204 ? 24.172 -25.922 5.812 1 59.97 204 ASN A O 1
ATOM 1560 N N . ASN A 1 205 ? 24.875 -25.391 3.959 1 44.44 205 ASN A N 1
ATOM 1561 C CA . ASN A 1 205 ? 25.609 -26.641 3.777 1 44.44 205 ASN A CA 1
ATOM 1562 C C . ASN A 1 205 ? 26.719 -26.797 4.812 1 44.44 205 ASN A C 1
ATOM 1564 O O . ASN A 1 205 ? 27.672 -26.031 4.824 1 44.44 205 ASN A O 1
ATOM 1568 N N . GLN A 1 206 ? 26.438 -27.234 6.109 1 32.12 206 GLN A N 1
ATOM 1569 C CA . GLN A 1 206 ? 27.578 -27.953 6.688 1 32.12 206 GLN A CA 1
ATOM 1570 C C . GLN A 1 206 ? 27.797 -29.297 6 1 32.12 206 GLN A C 1
ATOM 1572 O O . GLN A 1 206 ? 26.828 -30.031 5.742 1 32.12 206 GLN A O 1
ATOM 1577 N N . MET B 1 1 ? 6.652 35.25 3.264 1 91.12 1 MET B N 1
ATOM 1578 C CA . MET B 1 1 ? 6.871 33.938 3.896 1 91.12 1 MET B CA 1
ATOM 1579 C C . MET B 1 1 ? 5.551 33.312 4.34 1 91.12 1 MET B C 1
ATOM 1581 O O . MET B 1 1 ? 4.664 34.031 4.832 1 91.12 1 MET B O 1
ATOM 1585 N N . LYS B 1 2 ? 5.277 31.969 4.098 1 97.56 2 LYS B N 1
ATOM 1586 C CA . LYS B 1 2 ? 4.016 31.328 4.449 1 97.56 2 LYS B CA 1
ATOM 1587 C C . LYS B 1 2 ? 3.887 31.172 5.961 1 97.56 2 LYS B C 1
ATOM 1589 O O . LYS B 1 2 ? 4.859 30.844 6.641 1 97.56 2 LYS B O 1
ATOM 1594 N N . ARG B 1 3 ? 2.779 31.484 6.422 1 98.81 3 ARG B N 1
ATOM 1595 C CA . ARG B 1 3 ? 2.451 31.266 7.828 1 98.81 3 ARG B CA 1
ATOM 1596 C C . ARG B 1 3 ? 1.918 29.859 8.055 1 98.81 3 ARG B C 1
ATOM 1598 O O . ARG B 1 3 ? 0.943 29.438 7.422 1 98.81 3 ARG B O 1
ATOM 1605 N N . ILE B 1 4 ? 2.605 29.156 9 1 98.94 4 ILE B N 1
ATOM 1606 C CA . ILE B 1 4 ? 2.266 27.766 9.258 1 98.94 4 ILE B CA 1
ATOM 1607 C C . ILE B 1 4 ? 1.773 27.609 10.695 1 98.94 4 ILE B C 1
ATOM 1609 O O . ILE B 1 4 ? 2.344 28.188 11.617 1 98.94 4 ILE B O 1
ATOM 1613 N N . ALA B 1 5 ? 0.699 26.922 10.898 1 98.94 5 ALA B N 1
ATOM 1614 C CA . ALA B 1 5 ? 0.281 26.469 12.227 1 98.94 5 ALA B CA 1
ATOM 1615 C C . ALA B 1 5 ? 0.293 24.953 12.328 1 98.94 5 ALA B C 1
ATOM 1617 O O . ALA B 1 5 ? -0.043 24.266 11.367 1 98.94 5 ALA B O 1
ATOM 1618 N N . VAL B 1 6 ? 0.678 24.453 13.469 1 98.94 6 VAL B N 1
ATOM 1619 C CA . VAL B 1 6 ? 0.814 23.016 13.664 1 98.94 6 VAL B CA 1
ATOM 1620 C C . VAL B 1 6 ? -0.201 22.531 14.695 1 98.94 6 VAL B C 1
ATOM 1622 O O . VAL B 1 6 ? -0.427 23.188 15.711 1 98.94 6 VAL B O 1
ATOM 1625 N N . LEU B 1 7 ? -0.876 21.469 14.414 1 98.94 7 LEU B N 1
ATOM 1626 C CA . LEU B 1 7 ? -1.706 20.75 15.383 1 98.94 7 LEU B CA 1
ATOM 1627 C C . LEU B 1 7 ? -1.021 19.484 15.859 1 98.94 7 LEU B C 1
ATOM 1629 O O . LEU B 1 7 ? -0.534 18.688 15.039 1 98.94 7 LEU B O 1
ATOM 1633 N N . ALA B 1 8 ? -0.904 19.25 17.156 1 98.75 8 ALA B N 1
ATOM 1634 C CA . ALA B 1 8 ? -0.272 18.047 17.703 1 98.75 8 ALA B CA 1
ATOM 1635 C C . ALA B 1 8 ? -0.917 17.656 19.031 1 98.75 8 ALA B C 1
ATOM 1637 O O . ALA B 1 8 ? -1.367 18.531 19.797 1 98.75 8 ALA B O 1
ATOM 1638 N N . SER B 1 9 ? -0.907 16.344 19.391 1 98.62 9 SER B N 1
ATOM 1639 C CA . SER B 1 9 ? -1.567 15.852 20.594 1 98.62 9 SER B CA 1
ATOM 1640 C C . SER B 1 9 ? -0.562 15.25 21.562 1 98.62 9 SER B C 1
ATOM 1642 O O . SER B 1 9 ? -0.884 15.016 22.734 1 98.62 9 SER B O 1
ATOM 1644 N N . GLY B 1 10 ? 0.649 14.93 21.062 1 97.44 10 GLY B N 1
ATOM 1645 C CA . GLY B 1 10 ? 1.533 14.164 21.922 1 97.44 10 GLY B CA 1
ATOM 1646 C C . GLY B 1 10 ? 2.971 14.648 21.891 1 97.44 10 GLY B C 1
ATOM 1647 O O . GLY B 1 10 ? 3.242 15.828 22.109 1 97.44 10 GLY B O 1
ATOM 1648 N N . ARG B 1 11 ? 3.953 13.734 21.547 1 96.19 11 ARG B N 1
ATOM 1649 C CA . ARG B 1 11 ? 5.395 13.945 21.625 1 96.19 11 ARG B CA 1
ATOM 1650 C C . ARG B 1 11 ? 5.84 15.055 20.688 1 96.19 11 ARG B C 1
ATOM 1652 O O . ARG B 1 11 ? 6.77 15.805 20.984 1 96.19 11 ARG B O 1
ATOM 1659 N N . GLY B 1 12 ? 5.203 15.156 19.594 1 98 12 GLY B N 1
ATOM 1660 C CA . GLY B 1 12 ? 5.504 16.203 18.641 1 98 12 GLY B CA 1
ATOM 1661 C C . GLY B 1 12 ? 6.801 15.984 17.891 1 98 12 GLY B C 1
ATOM 1662 O O . GLY B 1 12 ? 7.508 16.938 17.562 1 98 12 GLY B O 1
ATOM 1663 N N . SER B 1 13 ? 7.176 14.719 17.625 1 98.19 13 SER B N 1
ATOM 1664 C CA . SER B 1 13 ? 8.422 14.422 16.922 1 98.19 13 SER B CA 1
ATOM 1665 C C . SER B 1 13 ? 8.383 14.953 15.492 1 98.19 13 SER B C 1
ATOM 1667 O O . SER B 1 13 ? 9.383 15.477 14.992 1 98.19 13 SER B O 1
ATOM 1669 N N . ASN B 1 14 ? 7.297 14.828 14.812 1 98.75 14 ASN B N 1
ATOM 1670 C CA . ASN B 1 14 ? 7.164 15.398 13.477 1 98.75 14 ASN B CA 1
ATOM 1671 C C . ASN B 1 14 ? 7.195 16.922 13.516 1 98.75 14 ASN B C 1
ATOM 1673 O O . ASN B 1 14 ? 7.746 17.562 12.609 1 98.75 14 ASN B O 1
ATOM 1677 N N . PHE B 1 15 ? 6.551 17.469 14.594 1 98.88 15 PHE B N 1
ATOM 1678 C CA . PHE B 1 15 ? 6.625 18.922 14.812 1 98.88 15 PHE B CA 1
ATOM 1679 C C . PHE B 1 15 ? 8.078 19.375 14.906 1 98.88 15 PHE B C 1
ATOM 1681 O O . PHE B 1 15 ? 8.477 20.328 14.234 1 98.88 15 PHE B O 1
ATOM 1688 N N . GLN B 1 16 ? 8.867 18.672 15.602 1 98.88 16 GLN B N 1
ATOM 1689 C CA . GLN B 1 16 ? 10.281 19 15.758 1 98.88 16 GLN B CA 1
ATOM 1690 C C . GLN B 1 16 ? 11.023 18.906 14.43 1 98.88 16 GLN B C 1
ATOM 1692 O O . GLN B 1 16 ? 11.875 19.734 14.125 1 98.88 16 GLN B O 1
ATOM 1697 N N . ALA B 1 17 ? 10.727 17.859 13.656 1 98.88 17 ALA B N 1
ATOM 1698 C CA . ALA B 1 17 ? 11.367 17.688 12.359 1 98.88 17 ALA B CA 1
ATOM 1699 C C . ALA B 1 17 ? 11.109 18.891 11.453 1 98.88 17 ALA B C 1
ATOM 1701 O O . ALA B 1 17 ? 12 19.312 10.711 1 98.88 17 ALA B O 1
ATOM 1702 N N . ILE B 1 18 ? 9.906 19.438 11.516 1 98.88 18 ILE B N 1
ATOM 1703 C CA . ILE B 1 18 ? 9.562 20.594 10.711 1 98.88 18 ILE B CA 1
ATOM 1704 C C . ILE B 1 18 ? 10.305 21.828 11.227 1 98.88 18 ILE B C 1
ATOM 1706 O O . ILE B 1 18 ? 10.836 22.625 10.445 1 98.88 18 ILE B O 1
ATOM 1710 N N . LEU B 1 19 ? 10.391 22 12.562 1 98.81 19 LEU B N 1
ATOM 1711 C CA . LEU B 1 19 ? 11.156 23.078 13.164 1 98.81 19 LEU B CA 1
ATOM 1712 C C . LEU B 1 19 ? 12.617 23.031 12.711 1 98.81 19 LEU B C 1
ATOM 1714 O O . LEU B 1 19 ? 13.195 24.047 12.344 1 98.81 19 LEU B O 1
ATOM 1718 N N . ASP B 1 20 ? 13.18 21.828 12.734 1 98.81 20 ASP B N 1
ATOM 1719 C CA . ASP B 1 20 ? 14.57 21.641 12.328 1 98.81 20 ASP B CA 1
ATOM 1720 C C . ASP B 1 20 ? 14.766 22.031 10.859 1 98.81 20 ASP B C 1
ATOM 1722 O O . ASP B 1 20 ? 15.766 22.641 10.508 1 98.81 20 ASP B O 1
ATOM 1726 N N . ALA B 1 21 ? 13.82 21.625 10.023 1 98.75 21 ALA B N 1
ATOM 1727 C CA . ALA B 1 21 ? 13.898 21.953 8.602 1 98.75 21 ALA B CA 1
ATOM 1728 C C . ALA B 1 21 ? 13.805 23.469 8.375 1 98.75 21 ALA B C 1
ATOM 1730 O O . ALA B 1 21 ? 14.469 24 7.496 1 98.75 21 ALA B O 1
ATOM 1731 N N . LEU B 1 22 ? 12.961 24.172 9.133 1 98.31 22 LEU B N 1
ATOM 1732 C CA . LEU B 1 22 ? 12.859 25.625 9.078 1 98.31 22 LEU B CA 1
ATOM 1733 C C . LEU B 1 22 ? 14.18 26.281 9.469 1 98.31 22 LEU B C 1
ATOM 1735 O O . LEU B 1 22 ? 14.664 27.172 8.773 1 98.31 22 LEU B O 1
ATOM 1739 N N . ALA B 1 23 ? 14.727 25.797 10.555 1 97.94 23 ALA B N 1
ATOM 1740 C CA . ALA B 1 23 ? 15.984 26.344 11.055 1 97.94 23 ALA B CA 1
ATOM 1741 C C . ALA B 1 23 ? 17.109 26.141 10.047 1 97.94 23 ALA B C 1
ATOM 1743 O O . ALA B 1 23 ? 18 26.984 9.93 1 97.94 23 ALA B O 1
ATOM 1744 N N . ALA B 1 24 ? 17.016 25.109 9.312 1 98.19 24 ALA B N 1
ATOM 1745 C CA . ALA B 1 24 ? 18.047 24.781 8.328 1 98.19 24 ALA B CA 1
ATOM 1746 C C . ALA B 1 24 ? 17.812 25.516 7.016 1 98.19 24 ALA B C 1
ATOM 1748 O O . ALA B 1 24 ? 18.578 25.375 6.062 1 98.19 24 ALA B O 1
ATOM 1749 N N . GLY B 1 25 ? 16.75 26.219 6.887 1 97.88 25 GLY B N 1
ATOM 1750 C CA . GLY B 1 25 ? 16.453 27.016 5.703 1 97.88 25 GLY B CA 1
ATOM 1751 C C . GLY B 1 25 ? 15.828 26.219 4.582 1 97.88 25 GLY B C 1
ATOM 1752 O O . GLY B 1 25 ? 15.789 26.656 3.432 1 97.88 25 GLY B O 1
ATOM 1753 N N . LYS B 1 26 ? 15.305 25.078 4.883 1 98 26 LYS B N 1
ATOM 1754 C CA . LYS B 1 26 ? 14.758 24.188 3.869 1 98 26 LYS B CA 1
ATOM 1755 C C . LYS B 1 26 ? 13.297 24.516 3.574 1 98 26 LYS B C 1
ATOM 1757 O O . LYS B 1 26 ? 12.742 24.062 2.57 1 98 26 LYS B O 1
ATOM 1762 N N . ILE B 1 27 ? 12.648 25.188 4.461 1 98.44 27 ILE B N 1
ATOM 1763 C CA . ILE B 1 27 ? 11.258 25.594 4.316 1 98.44 27 ILE B CA 1
ATOM 1764 C C . ILE B 1 27 ? 11.164 27.125 4.336 1 98.44 27 ILE B C 1
ATOM 1766 O O . ILE B 1 27 ? 11.719 27.766 5.227 1 98.44 27 ILE B O 1
ATOM 1770 N N . ASN B 1 28 ? 10.586 27.688 3.318 1 97.38 28 ASN B N 1
ATOM 1771 C CA . ASN B 1 28 ? 10.336 29.125 3.279 1 97.38 28 ASN B CA 1
ATOM 1772 C C . ASN B 1 28 ? 9.008 29.484 3.941 1 97.38 28 ASN B C 1
ATOM 1774 O O . ASN B 1 28 ? 8.062 29.891 3.262 1 97.38 28 ASN B O 1
ATOM 1778 N N . GLY B 1 29 ? 8.992 29.438 5.234 1 98.12 29 GLY B N 1
ATOM 1779 C CA . GLY B 1 29 ? 7.816 29.703 6.055 1 98.12 29 GLY B CA 1
ATOM 1780 C C . GLY B 1 29 ? 8.156 29.938 7.512 1 98.12 29 GLY B C 1
ATOM 1781 O O . GLY B 1 29 ? 9.328 29.969 7.891 1 98.12 29 GLY B O 1
ATOM 1782 N N . GLU B 1 30 ? 7.168 30.234 8.234 1 98.38 30 GLU B N 1
ATOM 1783 C CA . GLU B 1 30 ? 7.301 30.422 9.672 1 98.38 30 GLU B CA 1
ATOM 1784 C C . GLU B 1 30 ? 6.148 29.781 10.43 1 98.38 30 GLU B C 1
ATOM 1786 O O . GLU B 1 30 ? 4.988 29.906 10.031 1 98.38 30 GLU B O 1
ATOM 1791 N N . ILE B 1 31 ? 6.52 29.078 11.461 1 98.81 31 ILE B N 1
ATOM 1792 C CA . ILE B 1 31 ? 5.469 28.547 12.32 1 98.81 31 ILE B CA 1
ATOM 1793 C C . ILE B 1 31 ? 5.016 29.625 13.305 1 98.81 31 ILE B C 1
ATOM 1795 O O . ILE B 1 31 ? 5.824 30.141 14.07 1 98.81 31 ILE B O 1
ATOM 1799 N N . VAL B 1 32 ? 3.699 29.859 13.336 1 98.81 32 VAL B N 1
ATOM 1800 C CA . VAL B 1 32 ? 3.219 31.016 14.086 1 98.81 32 VAL B CA 1
ATOM 1801 C C . VAL B 1 32 ? 2.436 30.547 15.312 1 98.81 32 VAL B C 1
ATOM 1803 O O . VAL B 1 32 ? 2.156 31.344 16.219 1 98.81 32 VAL B O 1
ATOM 1806 N N . ALA B 1 33 ? 2.111 29.266 15.344 1 98.88 33 ALA B N 1
ATOM 1807 C CA . ALA B 1 33 ? 1.364 28.781 16.5 1 98.88 33 ALA B CA 1
ATOM 1808 C C . ALA B 1 33 ? 1.354 27.25 16.531 1 98.88 33 ALA B C 1
ATOM 1810 O O . ALA B 1 33 ? 1.459 26.594 15.484 1 98.88 33 ALA B O 1
ATOM 1811 N N . LEU B 1 34 ? 1.321 26.703 17.688 1 98.94 34 LEU B N 1
ATOM 1812 C CA . LEU B 1 34 ? 0.935 25.328 17.953 1 98.94 34 LEU B CA 1
ATOM 1813 C C . LEU B 1 34 ? -0.478 25.266 18.531 1 98.94 34 LEU B C 1
ATOM 1815 O O . LEU B 1 34 ? -0.812 26 19.469 1 98.94 34 LEU B O 1
ATOM 1819 N N . LEU B 1 35 ? -1.353 24.484 17.938 1 98.94 35 LEU B N 1
ATOM 1820 C CA . LEU B 1 35 ? -2.627 24.109 18.547 1 98.94 35 LEU B CA 1
ATOM 1821 C C . LEU B 1 35 ? -2.578 22.688 19.078 1 98.94 35 LEU B C 1
ATOM 1823 O O . LEU B 1 35 ? -2.109 21.781 18.406 1 98.94 35 LEU B O 1
ATOM 1827 N N . THR B 1 36 ? -3.014 22.5 20.312 1 98.88 36 THR B N 1
ATOM 1828 C CA . THR B 1 36 ? -3.01 21.156 20.891 1 98.88 36 THR B CA 1
ATOM 1829 C C . THR B 1 36 ? -4.301 20.891 21.656 1 98.88 36 THR B C 1
ATOM 1831 O O . THR B 1 36 ? -4.871 21.812 22.25 1 98.88 36 THR B O 1
ATOM 1834 N N . ASP B 1 37 ? -4.734 19.656 21.625 1 98.81 37 ASP B N 1
ATOM 1835 C CA . ASP B 1 37 ? -5.934 19.234 22.328 1 98.81 37 ASP B CA 1
ATOM 1836 C C . ASP B 1 37 ? -5.582 18.609 23.688 1 98.81 37 ASP B C 1
ATOM 1838 O O . ASP B 1 37 ? -6.441 18.047 24.359 1 98.81 37 ASP B O 1
ATOM 1842 N N . ASN B 1 38 ? -4.309 18.625 24.047 1 98.81 38 ASN B N 1
ATOM 1843 C CA . ASN B 1 38 ? -3.775 17.953 25.219 1 98.81 38 ASN B CA 1
ATOM 1844 C C . ASN B 1 38 ? -2.834 18.859 26 1 98.81 38 ASN B C 1
ATOM 1846 O O . ASN B 1 38 ? -1.727 19.156 25.547 1 98.81 38 ASN B O 1
ATOM 1850 N N . ARG B 1 39 ? -3.225 19.25 27.203 1 98.44 39 ARG B N 1
ATOM 1851 C CA . ARG B 1 39 ? -2.453 20.203 27.984 1 98.44 39 ARG B CA 1
ATOM 1852 C C . ARG B 1 39 ? -1.11 19.609 28.406 1 98.44 39 ARG B C 1
ATOM 1854 O O . ARG B 1 39 ? -0.196 20.344 28.781 1 98.44 39 ARG B O 1
ATOM 1861 N N . ASP B 1 40 ? -1.016 18.281 28.281 1 98.38 40 ASP B N 1
ATOM 1862 C CA . ASP B 1 40 ? 0.205 17.609 28.719 1 98.38 40 ASP B CA 1
ATOM 1863 C C . ASP B 1 40 ? 1.075 17.219 27.531 1 98.38 40 ASP B C 1
ATOM 1865 O O . ASP B 1 40 ? 2.053 16.484 27.688 1 98.38 40 ASP B O 1
ATOM 1869 N N . ALA B 1 41 ? 0.742 17.625 26.328 1 98.69 41 ALA B N 1
ATOM 1870 C CA . ALA B 1 41 ? 1.509 17.266 25.141 1 98.69 41 ALA B CA 1
ATOM 1871 C C . ALA B 1 41 ? 2.934 17.797 25.219 1 98.69 41 ALA B C 1
ATOM 1873 O O . ALA B 1 41 ? 3.143 18.984 25.484 1 98.69 41 ALA B O 1
ATOM 1874 N N . TYR B 1 42 ? 3.908 16.938 25 1 98.81 42 TYR B N 1
ATOM 1875 C CA . TYR B 1 42 ? 5.297 17.375 24.984 1 98.81 42 TYR B CA 1
ATOM 1876 C C . TYR B 1 42 ? 5.547 18.359 23.844 1 98.81 42 TYR B C 1
ATOM 1878 O O . TYR B 1 42 ? 6.516 19.125 23.875 1 98.81 42 TYR B O 1
ATOM 1886 N N . ALA B 1 43 ? 4.703 18.391 22.875 1 98.81 43 ALA B N 1
ATOM 1887 C CA . ALA B 1 43 ? 4.766 19.359 21.781 1 98.81 43 ALA B CA 1
ATOM 1888 C C . ALA B 1 43 ? 4.758 20.781 22.312 1 98.81 43 ALA B C 1
ATOM 1890 O O . ALA B 1 43 ? 5.32 21.688 21.703 1 98.81 43 ALA B O 1
ATOM 1891 N N . ILE B 1 44 ? 4.121 21 23.453 1 98.88 44 ILE B N 1
ATOM 1892 C CA . ILE B 1 44 ? 4.074 22.328 24.078 1 98.88 44 ILE B CA 1
ATOM 1893 C C . ILE B 1 44 ? 5.48 22.766 24.469 1 98.88 44 ILE B C 1
ATOM 1895 O O . ILE B 1 44 ? 5.875 23.906 24.234 1 98.88 44 ILE B O 1
ATOM 1899 N N . GLU B 1 45 ? 6.215 21.844 25.016 1 98.81 45 GLU B N 1
ATOM 1900 C CA . GLU B 1 45 ? 7.598 22.141 25.391 1 98.81 45 GLU B CA 1
ATOM 1901 C C . GLU B 1 45 ? 8.43 22.484 24.156 1 98.81 45 GLU B C 1
ATOM 1903 O O . GLU B 1 45 ? 9.281 23.375 24.203 1 98.81 45 GLU B O 1
ATOM 1908 N N . ARG B 1 46 ? 8.234 21.781 23.094 1 98.75 46 ARG B N 1
ATOM 1909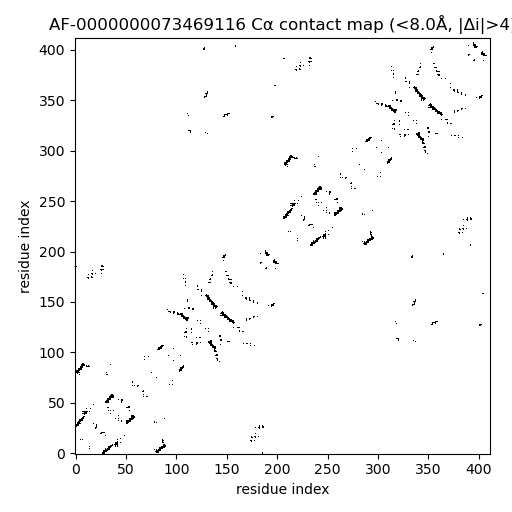 C CA . ARG B 1 46 ? 8.953 22.031 21.844 1 98.75 46 ARG B CA 1
ATOM 1910 C C . ARG B 1 46 ? 8.609 23.422 21.297 1 98.75 46 ARG B C 1
ATOM 1912 O O . ARG B 1 46 ? 9.492 24.141 20.812 1 98.75 46 ARG B O 1
ATOM 1919 N N . ALA B 1 47 ? 7.324 23.797 21.344 1 98.81 47 ALA B N 1
ATOM 1920 C CA . ALA B 1 47 ? 6.895 25.125 20.922 1 98.81 47 ALA B CA 1
ATOM 1921 C C . ALA B 1 47 ? 7.551 26.203 21.766 1 98.81 47 ALA B C 1
ATOM 1923 O O . ALA B 1 47 ? 8.07 27.188 21.219 1 98.81 47 ALA B O 1
ATOM 1924 N N . ASP B 1 48 ? 7.523 26 23.047 1 98.69 48 ASP B N 1
ATOM 1925 C CA . ASP B 1 48 ? 8.117 26.953 23.969 1 98.69 48 ASP B CA 1
ATOM 1926 C C . ASP B 1 48 ? 9.602 27.156 23.672 1 98.69 48 ASP B C 1
ATOM 1928 O O . ASP B 1 48 ? 10.078 28.297 23.594 1 98.69 48 ASP B O 1
ATOM 1932 N N . ALA B 1 49 ? 10.312 26.109 23.484 1 98.38 49 ALA B N 1
ATOM 1933 C CA . ALA B 1 49 ? 11.742 26.141 23.203 1 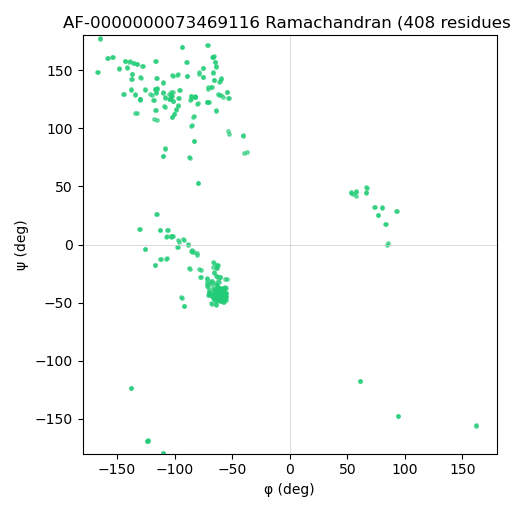98.38 49 ALA B CA 1
ATOM 1934 C C . ALA B 1 49 ? 12.031 26.906 21.922 1 98.38 49 ALA B C 1
ATOM 1936 O O . ALA B 1 49 ? 13.086 27.516 21.766 1 98.38 49 ALA B O 1
ATOM 1937 N N . ALA B 1 50 ? 11.094 26.922 21 1 98.38 50 ALA B N 1
ATOM 1938 C CA . ALA B 1 50 ? 11.273 27.562 19.703 1 98.38 50 ALA B CA 1
ATOM 1939 C C . ALA B 1 50 ? 10.664 28.969 19.688 1 98.38 50 ALA B C 1
ATOM 1941 O O . ALA B 1 50 ? 10.703 29.656 18.672 1 98.38 50 ALA B O 1
ATOM 1942 N N . GLY B 1 51 ? 10.062 29.328 20.797 1 98.44 51 GLY B N 1
ATOM 1943 C CA . GLY B 1 51 ? 9.438 30.641 20.875 1 98.44 51 GLY B CA 1
ATOM 1944 C C . GLY B 1 51 ? 8.109 30.734 20.156 1 98.44 51 GLY B C 1
ATOM 1945 O O . GLY B 1 51 ? 7.711 31.812 19.703 1 98.44 51 GLY B O 1
ATOM 1946 N N . ILE B 1 52 ? 7.422 29.672 19.984 1 98.75 52 ILE B N 1
ATOM 1947 C CA . ILE B 1 52 ? 6.152 29.594 19.281 1 98.75 52 ILE B CA 1
ATOM 1948 C C . ILE B 1 52 ? 5.004 29.531 20.281 1 98.75 52 ILE B C 1
ATOM 1950 O O . ILE B 1 52 ? 5.012 28.688 21.188 1 98.75 52 ILE B O 1
ATOM 1954 N N . PRO B 1 53 ? 4.023 30.469 20.203 1 98.75 53 PRO B N 1
ATOM 1955 C CA . PRO B 1 53 ? 2.889 30.391 21.125 1 98.75 53 PRO B CA 1
ATOM 1956 C C . PRO B 1 53 ? 2.086 29.109 20.969 1 98.75 53 PRO B C 1
ATOM 1958 O O . PRO B 1 53 ? 1.888 28.625 19.844 1 98.75 53 PRO B O 1
ATOM 1961 N N . ALA B 1 54 ? 1.664 28.562 22.078 1 98.81 54 ALA B N 1
ATOM 1962 C CA . ALA B 1 54 ? 0.81 27.391 22.078 1 98.81 54 ALA B CA 1
ATOM 1963 C C . ALA B 1 54 ? -0.616 27.734 22.5 1 98.81 54 ALA B C 1
ATOM 1965 O O . ALA B 1 54 ? -0.826 28.422 23.5 1 98.81 54 ALA B O 1
ATOM 1966 N N . ILE B 1 55 ? -1.53 27.359 21.719 1 98.81 55 ILE B N 1
ATOM 1967 C CA . ILE B 1 55 ? -2.949 27.453 22.047 1 98.81 55 ILE B CA 1
ATOM 1968 C C . ILE B 1 55 ? -3.461 26.078 22.5 1 98.81 55 ILE B C 1
ATOM 1970 O O . ILE B 1 55 ? -3.551 25.156 21.703 1 98.81 55 ILE B O 1
ATOM 1974 N N . VAL B 1 56 ? -3.795 26.031 23.75 1 98.81 56 VAL B N 1
ATOM 1975 C CA . VAL B 1 56 ? -4.195 24.766 24.328 1 98.81 56 VAL B CA 1
ATOM 1976 C C . VAL B 1 56 ? -5.715 24.703 24.453 1 98.81 56 VAL B C 1
ATOM 1978 O O . VAL B 1 56 ? -6.316 25.453 25.219 1 98.81 56 VAL B O 1
ATOM 1981 N N . LEU B 1 57 ? -6.324 23.875 23.641 1 98.81 57 LEU B N 1
ATOM 1982 C CA . LEU B 1 57 ? -7.734 23.516 23.75 1 98.81 57 LEU B CA 1
ATOM 1983 C C . LEU B 1 57 ? -7.895 22.078 24.234 1 98.81 57 LEU B C 1
ATOM 1985 O O . LEU B 1 57 ? -8.102 21.172 23.438 1 98.81 57 LEU B O 1
ATOM 1989 N N . ASN B 1 58 ? -7.809 21.969 25.578 1 98.75 58 ASN B N 1
ATOM 1990 C CA . ASN B 1 58 ? -7.84 20.641 26.156 1 98.75 58 ASN B CA 1
ATOM 1991 C C . ASN B 1 58 ? -9.18 19.953 25.906 1 98.75 58 ASN B C 1
ATOM 1993 O O . ASN B 1 58 ? -10.203 20.344 26.453 1 98.75 58 ASN B O 1
ATOM 1997 N N . TYR B 1 59 ? -9.133 18.875 25.141 1 98.56 59 TYR B N 1
ATOM 1998 C CA . TYR B 1 59 ? -10.344 18.219 24.656 1 98.56 59 TYR B CA 1
ATOM 1999 C C . TYR B 1 59 ? -11.195 17.734 25.812 1 98.56 59 TYR B C 1
ATOM 2001 O O . TYR B 1 59 ? -12.43 17.844 25.781 1 98.56 59 TYR B O 1
ATOM 2009 N N . LYS B 1 60 ? -10.562 17.266 26.844 1 97.81 60 LYS B N 1
ATOM 2010 C CA . LYS B 1 60 ? -11.242 16.672 28 1 97.81 60 LYS B CA 1
ATOM 2011 C C . LYS B 1 60 ? -12.094 17.703 28.719 1 97.81 60 LYS B C 1
ATOM 2013 O O . LYS B 1 60 ? -12.984 17.344 29.5 1 97.81 60 LYS B O 1
ATOM 2018 N N . ASP B 1 61 ? -11.82 18.938 28.516 1 98.31 61 ASP B N 1
ATOM 2019 C CA . ASP B 1 61 ? -12.531 20 29.219 1 98.31 61 ASP B CA 1
ATOM 2020 C C . ASP B 1 61 ? -13.82 20.375 28.484 1 98.31 61 ASP B C 1
ATOM 2022 O O . ASP B 1 61 ? -14.602 21.188 28.969 1 98.31 61 ASP B O 1
ATOM 2026 N N . TYR B 1 62 ? -14.07 19.828 27.344 1 98.56 62 TYR B N 1
ATOM 2027 C CA . TYR B 1 62 ? -15.242 20.172 26.531 1 98.56 62 TYR B CA 1
ATOM 2028 C C . TYR B 1 62 ? -16.359 19.156 26.75 1 98.56 62 TYR B C 1
ATOM 2030 O O . TYR B 1 62 ? -16.109 17.953 26.891 1 98.56 62 TYR B O 1
ATOM 2038 N N . PRO B 1 63 ? -17.562 19.625 26.703 1 98.19 63 PRO B N 1
ATOM 2039 C CA . PRO B 1 63 ? -18.703 18.719 26.922 1 98.19 63 PRO B CA 1
ATOM 2040 C C . PRO B 1 63 ? -19.016 17.859 25.703 1 98.19 63 PRO B C 1
ATOM 2042 O O . PRO B 1 63 ? -19.75 16.875 25.812 1 98.19 63 PRO B O 1
ATOM 2045 N N . SER B 1 64 ? -18.594 18.297 24.5 1 98 64 SER B N 1
ATOM 2046 C CA . SER B 1 64 ? -18.859 17.562 23.266 1 98 64 SER B CA 1
ATOM 2047 C C . SER B 1 64 ? -17.812 17.859 22.203 1 98 64 SER B C 1
ATOM 2049 O O . SER B 1 64 ? -17.094 18.844 22.297 1 98 64 SER B O 1
ATOM 2051 N N . LYS B 1 65 ? -17.766 16.953 21.219 1 97.69 65 LYS B N 1
ATOM 2052 C CA . LYS B 1 65 ? -16.891 17.172 20.062 1 97.69 65 LYS B CA 1
ATOM 2053 C C . LYS B 1 65 ? -17.25 18.453 19.328 1 97.69 65 LYS B C 1
ATOM 2055 O O . LYS B 1 65 ? -16.375 19.172 18.859 1 97.69 65 LYS B O 1
ATOM 2060 N N . GLU B 1 66 ? -18.531 18.672 19.234 1 97.88 66 GLU B N 1
ATOM 2061 C CA . GLU B 1 66 ? -19.016 19.859 18.531 1 97.88 66 GLU B CA 1
ATOM 2062 C C . GLU B 1 66 ? -18.547 21.141 19.219 1 97.88 66 GLU B C 1
ATOM 2064 O O . GLU B 1 66 ? -18.125 22.094 18.562 1 97.88 66 GLU B O 1
ATOM 2069 N N . ALA B 1 67 ? -18.656 21.156 20.5 1 98.5 67 ALA B N 1
ATOM 2070 C CA . ALA B 1 67 ? -18.203 22.312 21.266 1 98.5 67 ALA B CA 1
ATOM 2071 C C . ALA B 1 67 ? -16.703 22.531 21.109 1 98.5 67 ALA B C 1
ATOM 2073 O O . ALA B 1 67 ? -16.25 23.672 20.922 1 98.5 67 ALA B O 1
ATOM 2074 N N . TYR B 1 68 ? -15.977 21.484 21.219 1 98.69 68 TYR B N 1
ATOM 2075 C CA . TYR B 1 68 ? -14.531 21.516 21.016 1 98.69 68 TYR B CA 1
ATOM 2076 C C . TYR B 1 68 ? -14.188 22.062 19.641 1 98.69 68 TYR B C 1
ATOM 2078 O O . TYR B 1 68 ? -13.375 22.984 19.516 1 98.69 68 TYR B O 1
ATOM 2086 N N . GLU B 1 69 ? -14.867 21.578 18.594 1 98.62 69 GLU B N 1
ATOM 2087 C CA . GLU B 1 69 ? -14.539 21.922 17.203 1 98.62 69 GLU B CA 1
ATOM 2088 C C . GLU B 1 69 ? -14.93 23.359 16.891 1 98.62 69 GLU B C 1
ATOM 2090 O O . GLU B 1 69 ? -14.281 24.016 16.062 1 98.62 69 GLU B O 1
ATOM 2095 N N . ARG B 1 70 ? -15.914 23.844 17.516 1 98.38 70 ARG B N 1
ATOM 2096 C CA . ARG B 1 70 ? -16.266 25.25 17.344 1 98.38 70 ARG B CA 1
ATOM 2097 C C . ARG B 1 70 ? -15.117 26.156 17.766 1 98.38 70 ARG B C 1
ATOM 2099 O O . ARG B 1 70 ? -14.75 27.078 17.047 1 98.38 70 ARG B O 1
ATOM 2106 N N . ASP B 1 71 ? -14.594 25.875 18.906 1 98.75 71 ASP B N 1
ATOM 2107 C CA . ASP B 1 71 ? -13.5 26.688 19.406 1 98.75 71 ASP B CA 1
ATOM 2108 C C . ASP B 1 71 ? -12.227 26.469 18.594 1 98.75 71 ASP B C 1
ATOM 2110 O O . ASP B 1 71 ? -11.461 27.406 18.375 1 98.75 71 ASP B O 1
ATOM 2114 N N . LEU B 1 72 ? -11.977 25.266 18.25 1 98.88 72 LEU B N 1
ATOM 2115 C CA . LEU B 1 72 ? -10.828 24.969 17.406 1 98.88 72 LEU B CA 1
ATOM 2116 C C . LEU B 1 72 ? -10.906 25.75 16.094 1 98.88 72 LEU B C 1
ATOM 2118 O O . LEU B 1 72 ? -9.93 26.391 15.688 1 98.88 72 LEU B O 1
ATOM 2122 N N . LEU B 1 73 ? -12.07 25.672 15.445 1 98.81 73 LEU B N 1
ATOM 2123 C CA . LEU B 1 73 ? -12.289 26.406 14.195 1 98.81 73 LEU B CA 1
ATOM 2124 C C . LEU B 1 73 ? -12.023 27.891 14.383 1 98.81 73 LEU B C 1
ATOM 2126 O O . LEU B 1 73 ? -11.32 28.516 13.57 1 98.81 73 LEU B O 1
ATOM 2130 N N . THR B 1 74 ? -12.57 28.438 15.414 1 98.81 74 THR B N 1
ATOM 2131 C CA . THR B 1 74 ? -12.375 29.859 15.703 1 98.81 74 THR B CA 1
ATOM 2132 C C . THR B 1 74 ? -10.898 30.172 15.891 1 98.81 74 THR B C 1
ATOM 2134 O O . THR B 1 74 ? -10.391 31.141 15.32 1 98.81 74 THR B O 1
ATOM 2137 N N . ALA B 1 75 ? -10.234 29.375 16.703 1 98.81 75 ALA B N 1
ATOM 2138 C CA . ALA B 1 75 ? -8.812 29.562 16.938 1 98.81 75 ALA B CA 1
ATOM 2139 C C . ALA B 1 75 ? -8.023 29.516 15.625 1 98.81 75 ALA B C 1
ATOM 2141 O O . ALA B 1 75 ? -7.141 30.344 15.391 1 98.81 75 ALA B O 1
ATOM 2142 N N . MET B 1 76 ? -8.32 28.578 14.789 1 98.81 76 MET B N 1
ATOM 2143 C CA . MET B 1 76 ? -7.629 28.406 13.508 1 98.81 76 MET B CA 1
ATOM 2144 C C . MET B 1 76 ? -7.887 29.594 12.594 1 98.81 76 MET B C 1
ATOM 2146 O O . MET B 1 76 ? -6.973 30.062 11.914 1 98.81 76 MET B O 1
ATOM 2150 N N . GLN B 1 77 ? -9.109 30.062 12.531 1 98.69 77 GLN B N 1
ATOM 2151 C CA . GLN B 1 77 ? -9.453 31.234 11.734 1 98.69 77 GLN B CA 1
ATOM 2152 C C . GLN B 1 77 ? -8.695 32.469 12.219 1 98.69 77 GLN B C 1
ATOM 2154 O O . GLN B 1 77 ? -8.203 33.25 11.406 1 98.69 77 GLN B O 1
ATOM 2159 N N . ASP B 1 78 ? -8.586 32.562 13.516 1 98.62 78 ASP B N 1
ATOM 2160 C CA . ASP B 1 78 ? -7.93 33.719 14.109 1 98.62 78 ASP B CA 1
ATOM 2161 C C . ASP B 1 78 ? -6.434 33.719 13.797 1 98.62 78 ASP B C 1
ATOM 2163 O O . ASP B 1 78 ? -5.816 34.781 13.711 1 98.62 78 ASP B O 1
ATOM 2167 N N . ILE B 1 79 ? -5.824 32.594 13.672 1 98.06 79 ILE B N 1
ATOM 2168 C CA . ILE B 1 79 ? -4.395 32.438 13.406 1 98.06 79 ILE B CA 1
ATOM 2169 C C . ILE B 1 79 ? -4.09 32.938 11.992 1 98.06 79 ILE B C 1
ATOM 2171 O O . ILE B 1 79 ? -3.002 33.469 11.727 1 98.06 79 ILE B O 1
ATOM 2175 N N . CYS B 1 80 ? -5.023 32.75 11.055 1 96.94 80 CYS B N 1
ATOM 2176 C CA . CYS B 1 80 ? -4.879 33.156 9.664 1 96.94 80 CYS B CA 1
ATOM 2177 C C . CYS B 1 80 ? -3.623 32.562 9.047 1 96.94 80 CYS B C 1
ATOM 2179 O O . CYS B 1 80 ? -2.826 33.281 8.43 1 96.94 80 CYS B O 1
ATOM 2181 N N . ALA B 1 81 ? -3.342 31.312 9.297 1 98.75 81 ALA B N 1
ATOM 2182 C CA . ALA B 1 81 ? -2.197 30.625 8.703 1 98.75 81 ALA B CA 1
ATOM 2183 C C . ALA B 1 81 ? -2.459 30.281 7.242 1 98.75 81 ALA B C 1
ATOM 2185 O O . ALA B 1 81 ? -3.613 30.156 6.824 1 98.75 81 ALA B O 1
ATOM 2186 N N . ASP B 1 82 ? -1.391 30.203 6.488 1 98.81 82 ASP B N 1
ATOM 2187 C CA . ASP B 1 82 ? -1.481 29.75 5.105 1 98.81 82 ASP B CA 1
ATOM 2188 C C . ASP B 1 82 ? -1.604 28.219 5.047 1 98.81 82 ASP B C 1
ATOM 2190 O O . ASP B 1 82 ? -2.178 27.672 4.098 1 98.81 82 ASP B O 1
ATOM 2194 N N . LEU B 1 83 ? -1.076 27.531 6.023 1 98.94 83 LEU B N 1
ATOM 2195 C CA . LEU B 1 83 ? -1.041 26.078 6.078 1 98.94 83 LEU B CA 1
ATOM 2196 C C . LEU B 1 83 ? -1.211 25.578 7.508 1 98.94 83 LEU B C 1
ATOM 2198 O O . LEU B 1 83 ? -0.572 26.094 8.43 1 98.94 83 LEU B O 1
ATOM 2202 N N . PHE B 1 84 ? -2.117 24.672 7.688 1 98.94 84 PHE B N 1
ATOM 2203 C CA . PHE B 1 84 ? -2.25 23.922 8.93 1 98.94 84 PHE B CA 1
ATOM 2204 C C . PHE B 1 84 ? -1.664 22.516 8.789 1 98.94 84 PHE B C 1
ATOM 2206 O O . PHE B 1 84 ? -1.995 21.797 7.844 1 98.94 84 PHE B O 1
ATOM 2213 N N . VAL B 1 85 ? -0.789 22.141 9.688 1 98.94 85 VAL B N 1
ATOM 2214 C CA . VAL B 1 85 ? -0.071 20.859 9.617 1 98.94 85 VAL B CA 1
ATOM 2215 C C . VAL B 1 85 ? -0.45 19.984 10.812 1 98.94 85 VAL B C 1
ATOM 2217 O O . VAL B 1 85 ? -0.166 20.328 11.961 1 98.94 85 VAL B O 1
ATOM 2220 N N . CYS B 1 86 ? -1.069 18.891 10.508 1 98.88 86 CYS B N 1
ATOM 2221 C CA . CYS B 1 86 ? -1.385 17.922 11.562 1 98.88 86 CYS B CA 1
ATOM 2222 C C . CYS B 1 86 ? -0.212 16.984 11.812 1 98.88 86 CYS B C 1
ATOM 2224 O O . CYS B 1 86 ? -0.024 16.016 11.07 1 98.88 86 CYS B O 1
ATOM 2226 N N . ALA B 1 87 ? 0.521 17.203 12.852 1 98.31 87 ALA B N 1
ATOM 2227 C CA . ALA B 1 87 ? 1.718 16.453 13.211 1 98.31 87 ALA B CA 1
ATOM 2228 C C . ALA B 1 87 ? 1.476 15.594 14.453 1 98.31 87 ALA B C 1
ATOM 2230 O O . ALA B 1 87 ? 2.006 15.883 15.523 1 98.31 87 ALA B O 1
ATOM 2231 N N . GLY B 1 88 ? 0.799 14.547 14.258 1 97.38 88 GLY B N 1
ATOM 2232 C CA . GLY B 1 88 ? 0.409 13.719 15.383 1 97.38 88 GLY B CA 1
ATOM 2233 C C . GLY B 1 88 ? -0.809 14.25 16.125 1 97.38 88 GLY B C 1
ATOM 2234 O O . GLY B 1 88 ? -0.854 14.227 17.359 1 97.38 88 GLY B O 1
ATOM 2235 N N . TYR B 1 89 ? -1.687 14.875 15.367 1 98 89 TYR B N 1
ATOM 2236 C CA . TYR B 1 89 ? -2.967 15.289 15.922 1 98 89 TYR B CA 1
ATOM 2237 C C . TYR B 1 89 ? -3.949 14.125 15.969 1 98 89 TYR B C 1
ATOM 2239 O O . TYR B 1 89 ? -4.277 13.539 14.938 1 98 89 TYR B O 1
ATOM 2247 N N . MET B 1 90 ? -4.457 13.742 17.109 1 96.62 90 MET B N 1
ATOM 2248 C CA . MET B 1 90 ? -5.062 12.43 17.312 1 96.62 90 MET B CA 1
ATOM 2249 C C . MET B 1 90 ? -6.586 12.516 17.266 1 96.62 90 MET B C 1
ATOM 2251 O O . MET B 1 90 ? -7.277 11.539 17.547 1 96.62 90 MET B O 1
ATOM 2255 N N . ARG B 1 91 ? -7.129 13.688 16.906 1 96 91 ARG B N 1
ATOM 2256 C CA . ARG B 1 91 ? -8.578 13.82 16.75 1 96 91 ARG B CA 1
ATOM 2257 C C . ARG B 1 91 ? -8.977 13.797 15.281 1 96 91 ARG B C 1
ATOM 2259 O O . ARG B 1 91 ? -8.266 14.344 14.43 1 96 91 ARG B O 1
ATOM 2266 N N . ILE B 1 92 ? -10.125 13.219 15.047 1 95.75 92 ILE B N 1
ATOM 2267 C CA . ILE B 1 92 ? -10.688 13.297 13.703 1 95.75 92 ILE B CA 1
ATOM 2268 C C . ILE B 1 92 ? -11.18 14.719 13.43 1 95.75 92 ILE B C 1
ATOM 2270 O O . ILE B 1 92 ? -12 15.25 14.188 1 95.75 92 ILE B O 1
ATOM 2274 N N . ILE B 1 93 ? -10.688 15.312 12.414 1 96.94 93 ILE B N 1
ATOM 2275 C CA . ILE B 1 93 ? -11.094 16.656 12.008 1 96.94 93 ILE B CA 1
ATOM 2276 C C . ILE B 1 93 ? -12.516 16.609 11.438 1 96.94 93 ILE B C 1
ATOM 2278 O O . ILE B 1 93 ? -12.789 15.859 10.492 1 96.94 93 ILE B O 1
ATOM 2282 N N . GLY B 1 94 ? -13.375 17.375 12.016 1 97.06 94 GLY B N 1
ATOM 2283 C CA . GLY B 1 94 ? -14.75 17.406 11.539 1 97.06 94 GLY B CA 1
ATOM 2284 C C . GLY B 1 94 ? -14.883 18 10.148 1 97.06 94 GLY B C 1
ATOM 2285 O O . GLY B 1 94 ? -14 18.734 9.695 1 97.06 94 GLY B O 1
ATOM 2286 N N . SER B 1 95 ? -16 17.719 9.508 1 97.88 95 SER B N 1
ATOM 2287 C CA . SER B 1 95 ? -16.234 18.094 8.117 1 97.88 95 SER B CA 1
ATOM 2288 C C . SER B 1 95 ? -16.219 19.609 7.945 1 97.88 95 SER B C 1
ATOM 2290 O O . SER B 1 95 ? -15.727 20.125 6.93 1 97.88 95 SER B O 1
ATOM 2292 N N . LYS B 1 96 ? -16.734 20.344 8.875 1 98.12 96 LYS B N 1
ATOM 2293 C CA . LYS B 1 96 ? -16.781 21.797 8.766 1 98.12 96 LYS B CA 1
ATOM 2294 C C . LYS B 1 96 ? -15.375 22.391 8.719 1 98.12 96 LYS B C 1
ATOM 2296 O O . LYS B 1 96 ? -15.094 23.266 7.895 1 98.12 96 LYS B O 1
ATOM 2301 N N . ILE B 1 97 ? -14.539 21.906 9.602 1 98.69 97 ILE B N 1
ATOM 2302 C CA . ILE B 1 97 ? -13.164 22.391 9.648 1 98.69 97 ILE B CA 1
ATOM 2303 C C . ILE B 1 97 ? -12.422 21.969 8.391 1 98.69 97 ILE B C 1
ATOM 2305 O O . ILE B 1 97 ? -11.711 22.766 7.777 1 98.69 97 ILE B O 1
ATOM 2309 N N . ALA B 1 98 ? -12.578 20.719 7.969 1 98.62 98 ALA B N 1
ATOM 2310 C CA . ALA B 1 98 ? -11.922 20.203 6.766 1 98.62 98 ALA B CA 1
ATOM 2311 C C . ALA B 1 98 ? -12.305 21.031 5.539 1 98.62 98 ALA B C 1
ATOM 2313 O O . ALA B 1 98 ? -11.453 21.344 4.703 1 98.62 98 ALA B O 1
ATOM 2314 N N . ARG B 1 99 ? -13.57 21.328 5.48 1 97.94 99 ARG B N 1
ATOM 2315 C CA . ARG B 1 99 ? -14.055 22.125 4.359 1 97.94 99 ARG B CA 1
ATOM 2316 C C . ARG B 1 99 ? -13.477 23.531 4.395 1 97.94 99 ARG B C 1
ATOM 2318 O O . ARG B 1 99 ? -13.078 24.078 3.361 1 97.94 99 ARG B O 1
ATOM 2325 N N . GLU B 1 100 ? -13.5 24.156 5.531 1 98.19 100 GLU B N 1
ATOM 2326 C CA . GLU B 1 100 ? -13.016 25.516 5.711 1 98.19 100 GLU B CA 1
ATOM 2327 C C . GLU B 1 100 ? -11.57 25.656 5.246 1 98.19 100 GLU B C 1
ATOM 2329 O O . GLU B 1 100 ? -11.195 26.672 4.652 1 98.19 100 GLU B O 1
ATOM 2334 N N . PHE B 1 101 ? -10.789 24.672 5.48 1 98.5 101 PHE B N 1
ATOM 2335 C CA . PHE B 1 101 ? -9.359 24.781 5.215 1 98.5 101 PHE B CA 1
ATOM 2336 C C . PHE B 1 101 ? -8.938 23.812 4.117 1 98.5 101 PHE B C 1
ATOM 2338 O O . PHE B 1 101 ? -7.812 23.312 4.117 1 98.5 101 PHE B O 1
ATOM 2345 N N . SER B 1 102 ? -9.922 23.484 3.262 1 97.5 102 SER B N 1
ATOM 2346 C CA . SER B 1 102 ? -9.641 22.625 2.115 1 97.5 102 SER B CA 1
ATOM 2347 C C . SER B 1 102 ? -8.477 23.172 1.295 1 97.5 102 SER B C 1
ATOM 2349 O O . SER B 1 102 ? -8.445 24.359 0.965 1 97.5 102 SER B O 1
ATOM 2351 N N . GLY B 1 103 ? -7.496 22.312 1.098 1 97.62 103 GLY B N 1
ATOM 2352 C CA . GLY B 1 103 ? -6.332 22.703 0.325 1 97.62 103 GLY B CA 1
ATOM 2353 C C . GLY B 1 103 ? -5.285 23.422 1.154 1 97.62 103 GLY B C 1
ATOM 2354 O O . GLY B 1 103 ? -4.215 23.766 0.648 1 97.62 103 GLY B O 1
ATOM 2355 N N . LYS B 1 104 ? -5.539 23.609 2.449 1 98.38 104 LYS B N 1
ATOM 2356 C CA . LYS B 1 104 ? -4.633 24.359 3.312 1 98.38 104 LYS B CA 1
ATOM 2357 C C . LYS B 1 104 ? -4.309 23.578 4.582 1 98.38 104 LYS B C 1
ATOM 2359 O O . LYS B 1 104 ? -3.863 24.156 5.574 1 98.38 104 LYS B O 1
ATOM 2364 N N . MET B 1 105 ? -4.641 22.344 4.578 1 98.88 105 MET B N 1
ATOM 2365 C CA . MET B 1 105 ? -4.379 21.469 5.723 1 98.88 105 MET B CA 1
ATOM 2366 C C . MET B 1 105 ? -3.787 20.141 5.266 1 98.88 105 MET B C 1
ATOM 2368 O O . MET B 1 105 ? -4.289 19.516 4.324 1 98.88 105 MET B O 1
ATOM 2372 N N . ILE B 1 106 ? -2.658 19.75 5.895 1 98.94 106 ILE B N 1
ATOM 2373 C CA . ILE B 1 106 ? -2.041 18.484 5.508 1 98.94 106 ILE B CA 1
ATOM 2374 C C . ILE B 1 106 ? -1.802 17.625 6.746 1 98.94 106 ILE B C 1
ATOM 2376 O O . ILE B 1 106 ? -1.715 18.141 7.863 1 98.94 106 ILE B O 1
ATOM 2380 N N . ASN B 1 107 ? -1.77 16.344 6.594 1 98.81 107 ASN B N 1
ATOM 2381 C CA . ASN B 1 107 ? -1.536 15.344 7.621 1 98.81 107 ASN B CA 1
ATOM 2382 C C . ASN B 1 107 ? -0.509 14.312 7.168 1 98.81 107 ASN B C 1
ATOM 2384 O O . ASN B 1 107 ? -0.266 14.148 5.969 1 98.81 107 ASN B O 1
ATOM 2388 N N . ILE B 1 108 ? 0.128 13.703 8.109 1 98.75 108 ILE B N 1
ATOM 2389 C CA . ILE B 1 108 ? 0.995 12.562 7.828 1 98.75 108 ILE B CA 1
ATOM 2390 C C . ILE B 1 108 ? 0.437 11.312 8.5 1 98.75 108 ILE B C 1
ATOM 2392 O O . ILE B 1 108 ? -0.033 11.367 9.641 1 98.75 108 ILE B O 1
ATOM 2396 N N . HIS B 1 109 ? 0.339 10.242 7.797 1 98.81 109 HIS B N 1
ATOM 2397 C CA . HIS B 1 109 ? -0.183 8.969 8.273 1 98.81 109 HIS B CA 1
ATOM 2398 C C . HIS B 1 109 ? 0.858 7.859 8.133 1 98.81 109 HIS B C 1
ATOM 2400 O O . HIS B 1 109 ? 1.493 7.727 7.086 1 98.81 109 HIS B O 1
ATOM 2406 N N . PRO B 1 110 ? 1.095 7.117 9.203 1 98.81 110 PRO B N 1
ATOM 2407 C CA . PRO B 1 110 ? 2.166 6.117 9.203 1 98.81 110 PRO B CA 1
ATOM 2408 C C . PRO B 1 110 ? 1.765 4.82 8.508 1 98.81 110 PRO B C 1
ATOM 2410 O O . PRO B 1 110 ? 1.961 3.732 9.055 1 98.81 110 PRO B O 1
ATOM 2413 N N . ALA B 1 111 ? 1.298 4.902 7.312 1 98.88 111 ALA B N 1
ATOM 2414 C CA . ALA B 1 111 ? 0.991 3.789 6.414 1 98.88 111 ALA B CA 1
ATOM 2415 C C . ALA B 1 111 ? 0.97 4.25 4.961 1 98.88 111 ALA B C 1
ATOM 2417 O O . ALA B 1 111 ? 0.905 5.449 4.684 1 98.88 111 ALA B O 1
ATOM 2418 N N . LEU B 1 112 ? 1.097 3.318 4.102 1 98.88 112 LEU B N 1
ATOM 2419 C CA . LEU B 1 112 ? 0.917 3.615 2.684 1 98.88 112 LEU B CA 1
ATOM 2420 C C . LEU B 1 112 ? -0.561 3.6 2.307 1 98.88 112 LEU B C 1
ATOM 2422 O O . LEU B 1 112 ? -1.094 2.562 1.906 1 98.88 112 LEU B O 1
ATOM 2426 N N . LEU B 1 113 ? -1.153 4.77 2.459 1 98.81 113 LEU B N 1
ATOM 2427 C CA . LEU B 1 113 ? -2.566 4.902 2.125 1 98.81 113 LEU B CA 1
ATOM 2428 C C . LEU B 1 113 ? -2.814 4.559 0.661 1 98.81 113 LEU B C 1
ATOM 2430 O O . LEU B 1 113 ? -1.964 4.816 -0.194 1 98.81 113 LEU B O 1
ATOM 2434 N N . PRO B 1 114 ? -3.967 3.904 0.376 1 98.75 114 PRO B N 1
ATOM 2435 C CA . PRO B 1 114 ? -5.168 3.816 1.207 1 98.75 114 PRO B CA 1
ATOM 2436 C C . PRO B 1 114 ? -5.129 2.641 2.18 1 98.75 114 PRO B C 1
ATOM 2438 O O . PRO B 1 114 ? -6.066 2.449 2.961 1 98.75 114 PRO B O 1
ATOM 2441 N N . ALA B 1 115 ? -4.043 1.843 2.186 1 98.62 115 ALA B N 1
ATOM 2442 C CA . ALA B 1 115 ? -3.969 0.737 3.137 1 98.62 115 ALA B CA 1
ATOM 2443 C C . ALA B 1 115 ? -3.83 1.254 4.566 1 98.62 115 ALA B C 1
ATOM 2445 O O . ALA B 1 115 ? -3.129 2.238 4.812 1 98.62 115 ALA B O 1
ATOM 2446 N N . PHE B 1 116 ? -4.613 0.63 5.477 1 98.56 116 PHE B N 1
ATOM 2447 C CA . PHE B 1 116 ? -4.441 0.766 6.918 1 98.56 116 PHE B CA 1
ATOM 2448 C C . PHE B 1 116 ? -4.75 2.189 7.367 1 98.56 116 PHE B C 1
ATOM 2450 O O . PHE B 1 116 ? -3.961 2.801 8.094 1 98.56 116 PHE B O 1
ATOM 2457 N N . SER B 1 117 ? -5.852 2.797 6.875 1 97.94 117 SER B N 1
ATOM 2458 C CA . SER B 1 117 ? -6.336 4.082 7.371 1 97.94 117 SER B CA 1
ATOM 2459 C C . SER B 1 117 ? -6.789 3.975 8.82 1 97.94 117 SER B C 1
ATOM 2461 O O . SER B 1 117 ? -7.027 2.875 9.328 1 97.94 117 SER B O 1
ATOM 2463 N N . GLY B 1 118 ? -6.824 5.031 9.562 1 96 118 GLY B N 1
ATOM 2464 C CA . GLY B 1 118 ? -7.309 5.039 10.93 1 96 118 GLY B CA 1
ATOM 2465 C C . GLY B 1 118 ? -6.203 4.867 11.961 1 96 118 GLY B C 1
ATOM 2466 O O . GLY B 1 118 ? -5.082 5.328 11.75 1 96 118 GLY B O 1
ATOM 2467 N N . LEU B 1 119 ? -6.531 4.234 13.055 1 94.5 119 LEU B N 1
ATOM 2468 C CA . LEU B 1 119 ? -5.609 4.168 14.18 1 94.5 119 LEU B CA 1
ATOM 2469 C C . LEU B 1 119 ? -4.695 2.955 14.062 1 94.5 119 LEU B C 1
ATOM 2471 O O . LEU B 1 119 ? -5.102 1.915 13.539 1 94.5 119 LEU B O 1
ATOM 2475 N N . HIS B 1 120 ? -3.516 3.094 14.469 1 96.12 120 HIS B N 1
ATOM 2476 C CA . HIS B 1 120 ? -2.539 2.021 14.617 1 96.12 120 HIS B CA 1
ATOM 2477 C C . HIS B 1 120 ? -2.152 1.437 13.266 1 96.12 120 HIS B C 1
ATOM 2479 O O . HIS B 1 120 ? -2.195 0.219 13.07 1 96.12 120 HIS B O 1
ATOM 2485 N N . GLY B 1 121 ? -1.818 2.305 12.328 1 97.62 121 GLY B N 1
ATOM 2486 C CA . GLY B 1 121 ? -1.427 1.888 10.992 1 97.62 121 GLY B CA 1
ATOM 2487 C C . GLY B 1 121 ? -0.244 0.937 10.984 1 97.62 121 GLY B C 1
ATOM 2488 O O . GLY B 1 121 ? -0.221 -0.029 10.219 1 97.62 121 GLY B O 1
ATOM 2489 N N . GLN B 1 122 ? 0.737 1.162 11.859 1 98.38 122 GLN B N 1
ATOM 2490 C CA . GLN B 1 122 ? 1.917 0.308 11.945 1 98.38 122 GLN B CA 1
ATOM 2491 C C . GLN B 1 122 ? 1.55 -1.096 12.414 1 98.38 122 GLN B C 1
ATOM 2493 O O . GLN B 1 122 ? 2.027 -2.088 11.859 1 98.38 122 GLN B O 1
ATOM 2498 N N . ARG B 1 123 ? 0.754 -1.137 13.453 1 98.31 123 ARG B N 1
ATOM 2499 C CA . ARG B 1 123 ? 0.307 -2.424 13.977 1 98.31 123 ARG B CA 1
ATOM 2500 C C . ARG B 1 123 ? -0.5 -3.188 12.938 1 98.31 123 ARG B C 1
ATOM 2502 O O . ARG B 1 123 ? -0.331 -4.398 12.773 1 98.31 123 ARG B O 1
ATOM 2509 N N . GLN B 1 124 ? -1.407 -2.49 12.289 1 98.56 124 GLN B N 1
ATOM 2510 C CA . GLN B 1 124 ? -2.201 -3.113 11.234 1 98.56 124 GLN B CA 1
ATOM 2511 C C . GLN B 1 124 ? -1.305 -3.73 10.164 1 98.56 124 GLN B C 1
ATOM 2513 O O . GLN B 1 124 ? -1.561 -4.844 9.695 1 98.56 124 GLN B O 1
ATOM 2518 N N . ALA B 1 125 ? -0.266 -2.996 9.734 1 98.75 125 ALA B N 1
ATOM 2519 C CA . ALA B 1 125 ? 0.673 -3.479 8.727 1 98.75 125 ALA B CA 1
ATOM 2520 C C . ALA B 1 125 ? 1.356 -4.766 9.18 1 98.75 125 ALA B C 1
ATOM 2522 O O . ALA B 1 125 ? 1.434 -5.734 8.422 1 98.75 125 ALA B O 1
ATOM 2523 N N . LEU B 1 126 ? 1.786 -4.742 10.438 1 98.38 126 LEU B N 1
ATOM 2524 C CA . LEU B 1 126 ? 2.461 -5.906 11 1 98.38 126 LEU B CA 1
ATOM 2525 C C . LEU B 1 126 ? 1.518 -7.102 11.062 1 98.38 126 LEU B C 1
ATOM 2527 O O . LEU B 1 126 ? 1.883 -8.211 10.656 1 98.38 126 LEU B O 1
ATOM 2531 N N . GLU B 1 127 ? 0.364 -6.828 11.594 1 98.19 127 GLU B N 1
ATOM 2532 C CA . GLU B 1 127 ? -0.611 -7.902 11.766 1 98.19 127 GLU B CA 1
ATOM 2533 C C . GLU B 1 127 ? -1.034 -8.484 10.422 1 98.19 127 GLU B C 1
ATOM 2535 O O . GLU B 1 127 ? -1.281 -9.688 10.312 1 98.19 127 GLU B O 1
ATOM 2540 N N . TYR B 1 128 ? -1.129 -7.691 9.422 1 98.62 128 TYR B N 1
ATOM 2541 C CA . TYR B 1 128 ? -1.537 -8.148 8.102 1 98.62 128 TYR B CA 1
ATOM 2542 C C . TYR B 1 128 ? -0.432 -8.969 7.441 1 98.62 128 TYR B C 1
ATOM 2544 O O . TYR B 1 128 ? -0.705 -9.844 6.621 1 98.62 128 TYR B O 1
ATOM 2552 N N . GLY B 1 129 ? 0.837 -8.594 7.73 1 98.69 129 GLY B N 1
ATOM 2553 C CA . GLY B 1 129 ? 1.968 -9.344 7.203 1 98.69 129 GLY B CA 1
ATOM 2554 C C . GLY B 1 129 ? 2.494 -8.781 5.891 1 98.69 129 GLY B C 1
ATOM 2555 O O . GLY B 1 129 ? 2.977 -9.531 5.039 1 98.69 129 GLY B O 1
ATOM 2556 N N . VAL B 1 130 ? 2.34 -7.492 5.676 1 98.88 130 VAL B N 1
ATOM 2557 C CA . VAL B 1 130 ? 2.893 -6.867 4.48 1 98.88 130 VAL B CA 1
ATOM 2558 C C . VAL B 1 130 ? 4.418 -6.898 4.539 1 98.88 130 VAL B C 1
ATOM 2560 O O . VAL B 1 130 ? 5 -7.117 5.602 1 98.88 130 VAL B O 1
ATOM 2563 N N . LYS B 1 131 ? 5.027 -6.734 3.393 1 98.88 131 LYS B N 1
ATOM 2564 C CA . LYS B 1 131 ? 6.484 -6.707 3.32 1 98.88 131 LYS B CA 1
ATOM 2565 C C . LYS B 1 131 ? 6.996 -5.293 3.059 1 98.88 131 LYS B C 1
ATOM 2567 O O . LYS B 1 131 ? 8.195 -5.023 3.189 1 98.88 131 LYS B O 1
ATOM 2572 N N . ILE B 1 132 ? 6.094 -4.391 2.699 1 98.88 132 ILE B N 1
ATOM 2573 C CA . ILE B 1 132 ? 6.375 -2.975 2.492 1 98.88 132 ILE B CA 1
ATOM 2574 C C . ILE B 1 132 ? 5.367 -2.129 3.266 1 98.88 132 ILE B C 1
ATOM 2576 O O . ILE B 1 132 ? 4.156 -2.359 3.178 1 98.88 132 ILE B O 1
ATOM 2580 N N . ALA B 1 133 ? 5.852 -1.271 4.07 1 98.88 133 ALA B N 1
ATOM 2581 C CA . ALA B 1 133 ? 5.07 -0.264 4.789 1 98.88 133 ALA B CA 1
ATOM 2582 C C . ALA B 1 133 ? 5.594 1.141 4.5 1 98.88 133 ALA B C 1
ATOM 2584 O O . ALA B 1 133 ? 6.301 1.357 3.514 1 98.88 133 ALA B O 1
ATOM 2585 N N . GLY B 1 134 ? 5.121 2.141 5.273 1 98.88 134 GLY B N 1
ATOM 2586 C CA . GLY B 1 134 ? 5.605 3.49 5.031 1 98.88 134 GLY B CA 1
ATOM 2587 C C . GLY B 1 134 ? 4.707 4.562 5.621 1 98.88 134 GLY B C 1
ATOM 2588 O O . GLY B 1 134 ? 4.039 4.332 6.629 1 98.88 134 GLY B O 1
ATOM 2589 N N . CYS B 1 135 ? 4.828 5.738 5.004 1 98.94 135 CYS B N 1
ATOM 2590 C CA . CYS B 1 135 ? 4.02 6.867 5.457 1 98.94 135 CYS B CA 1
ATOM 2591 C C . CYS B 1 135 ? 3.482 7.66 4.273 1 98.94 135 CYS B C 1
ATOM 2593 O O . CYS B 1 135 ? 3.988 7.535 3.154 1 98.94 135 CYS B O 1
ATOM 2595 N N . THR B 1 136 ? 2.447 8.359 4.5 1 9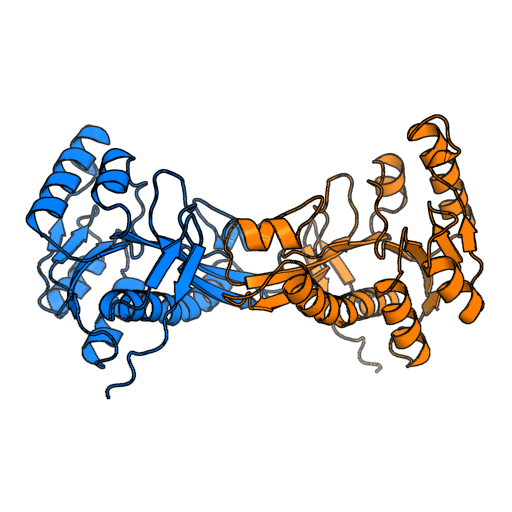8.94 136 THR B N 1
ATOM 2596 C CA . THR B 1 136 ? 1.768 9.172 3.498 1 98.94 136 THR B CA 1
ATOM 2597 C C . THR B 1 136 ? 1.532 10.586 4.02 1 98.94 136 THR B C 1
ATOM 2599 O O . THR B 1 136 ? 1.048 10.773 5.141 1 98.94 136 THR B O 1
ATOM 2602 N N . VAL B 1 137 ? 1.983 11.562 3.309 1 98.94 137 VAL B N 1
ATOM 2603 C CA . VAL B 1 137 ? 1.554 12.93 3.545 1 98.94 137 VAL B CA 1
ATOM 2604 C C . VAL B 1 137 ? 0.426 13.297 2.582 1 98.94 137 VAL B C 1
ATOM 2606 O O . VAL B 1 137 ? 0.549 13.094 1.37 1 98.94 137 VAL B O 1
ATOM 2609 N N . HIS B 1 138 ? -0.656 13.75 3.105 1 98.94 138 HIS B N 1
ATOM 2610 C CA . HIS B 1 138 ? -1.806 14.039 2.256 1 98.94 138 HIS B CA 1
ATOM 2611 C C . HIS B 1 138 ? -2.545 15.289 2.736 1 98.94 138 HIS B C 1
ATOM 2613 O O . HIS B 1 138 ? -2.408 15.688 3.895 1 98.94 138 HIS B O 1
ATOM 2619 N N . PHE B 1 139 ? -3.287 15.891 1.843 1 98.88 139 PHE B N 1
ATOM 2620 C CA . PHE B 1 139 ? -4.23 16.922 2.26 1 98.88 139 PHE B CA 1
ATOM 2621 C C . PHE B 1 139 ? -5.352 16.328 3.102 1 98.88 139 PHE B C 1
ATOM 2623 O O . PHE B 1 139 ? -5.703 15.148 2.934 1 98.88 139 PHE B O 1
ATOM 2630 N N . VAL B 1 140 ? -5.832 17.125 4.023 1 98.62 140 VAL B N 1
ATOM 2631 C CA . VAL B 1 140 ? -6.984 16.719 4.82 1 98.62 140 VAL B CA 1
ATOM 2632 C C . VAL B 1 140 ? -8.273 16.984 4.043 1 98.62 140 VAL B C 1
ATOM 2634 O O . VAL B 1 140 ? -8.43 18.047 3.447 1 98.62 140 VAL B O 1
ATOM 2637 N N . ASP B 1 141 ? -9.094 16 3.908 1 97.81 141 ASP B N 1
ATOM 2638 C CA . ASP B 1 141 ? -10.438 16.172 3.375 1 97.81 141 ASP B CA 1
ATOM 2639 C C . ASP B 1 141 ? -11.484 15.656 4.363 1 97.81 141 ASP B C 1
ATOM 2641 O O . ASP B 1 141 ? -11.195 15.5 5.551 1 97.81 141 ASP B O 1
ATOM 2645 N N . GLU B 1 142 ? -12.695 15.539 3.949 1 97.69 142 GLU B N 1
ATOM 2646 C CA . GLU B 1 142 ? -13.766 15.234 4.887 1 97.69 142 GLU B CA 1
ATOM 2647 C C . GLU B 1 142 ? -13.805 13.742 5.211 1 97.69 142 GLU B C 1
ATOM 2649 O O . GLU B 1 142 ? -14.57 13.305 6.07 1 97.69 142 GLU B O 1
ATOM 2654 N N . GLY B 1 143 ? -13.031 12.93 4.535 1 97.12 143 GLY B N 1
ATOM 2655 C CA . GLY B 1 143 ? -12.914 11.508 4.82 1 97.12 143 GLY B CA 1
ATOM 2656 C C . GLY B 1 143 ? -11.758 11.172 5.746 1 97.12 143 GLY B C 1
ATOM 2657 O O . GLY B 1 143 ? -10.961 12.047 6.094 1 97.12 143 GLY B O 1
ATOM 2658 N N . LEU B 1 144 ? -11.688 9.977 6.207 1 97 144 LEU B N 1
ATOM 2659 C CA . LEU B 1 144 ? -10.633 9.508 7.098 1 97 144 LEU B CA 1
ATOM 2660 C C . LEU B 1 144 ? -9.398 9.078 6.301 1 97 144 LEU B C 1
ATOM 2662 O O . LEU B 1 144 ? -9.422 8.055 5.621 1 97 144 LEU B O 1
ATOM 2666 N N . ASP B 1 145 ? -8.312 9.844 6.379 1 97.75 145 ASP B N 1
ATOM 2667 C CA . ASP B 1 145 ? -7.043 9.547 5.727 1 97.75 145 ASP B CA 1
ATOM 2668 C C . ASP B 1 145 ? -7.238 9.305 4.23 1 97.75 145 ASP B C 1
ATOM 2670 O O . ASP B 1 145 ? -6.66 8.375 3.666 1 97.75 145 ASP B O 1
ATOM 2674 N N . SER B 1 146 ? -8.047 10.18 3.574 1 97.75 146 SER B N 1
ATOM 2675 C CA . SER B 1 146 ? -8.492 9.867 2.221 1 97.75 146 SER B CA 1
ATOM 2676 C C . SER B 1 146 ? -8.156 10.992 1.252 1 97.75 146 SER B C 1
ATOM 2678 O O . SER B 1 146 ? -8.414 10.891 0.051 1 97.75 146 SER B O 1
ATOM 2680 N N . GLY B 1 147 ? -7.613 12.102 1.72 1 98.38 147 GLY B N 1
ATOM 2681 C CA . GLY B 1 147 ? -7.395 13.25 0.854 1 98.38 147 GLY B CA 1
ATOM 2682 C C . GLY B 1 147 ? -6.281 13.031 -0.153 1 98.38 147 GLY B C 1
ATOM 2683 O O . GLY B 1 147 ? -5.57 12.023 -0.096 1 98.38 147 GLY B O 1
ATOM 2684 N N . PRO B 1 148 ? -6.16 13.984 -1.084 1 98.75 148 PRO B N 1
ATOM 2685 C CA . PRO B 1 148 ? -5.137 13.883 -2.127 1 98.75 148 PRO B CA 1
ATOM 2686 C C . PRO B 1 148 ? -3.732 13.688 -1.56 1 98.75 148 PRO B C 1
ATOM 2688 O O . PRO B 1 148 ? -3.326 14.414 -0.648 1 98.75 148 PRO B O 1
ATOM 2691 N N . ILE B 1 149 ? -2.998 12.742 -2.051 1 98.94 149 ILE B N 1
ATOM 2692 C CA . ILE B 1 149 ? -1.696 12.344 -1.525 1 98.94 149 ILE B CA 1
ATOM 2693 C C . ILE B 1 149 ? -0.606 13.227 -2.127 1 98.94 149 ILE B C 1
ATOM 2695 O O . ILE B 1 149 ? -0.522 13.375 -3.35 1 98.94 149 ILE B O 1
ATOM 2699 N N . ILE B 1 150 ? 0.179 13.789 -1.287 1 98.88 150 ILE B N 1
ATOM 2700 C CA . ILE B 1 150 ? 1.272 14.664 -1.698 1 98.88 150 ILE B CA 1
ATOM 2701 C C . ILE B 1 150 ? 2.551 13.852 -1.867 1 98.88 150 ILE B C 1
ATOM 2703 O O . ILE B 1 150 ? 3.199 13.906 -2.914 1 98.88 150 ILE B O 1
ATOM 2707 N N . LEU B 1 151 ? 2.924 13.102 -0.845 1 98.88 151 LEU B N 1
ATOM 2708 C CA . LEU B 1 151 ? 4.129 12.281 -0.835 1 98.88 151 LEU B CA 1
ATOM 2709 C C . LEU B 1 151 ? 3.875 10.953 -0.132 1 98.88 151 LEU B C 1
ATOM 2711 O O . LEU B 1 151 ? 3.047 10.875 0.777 1 98.88 151 LEU B O 1
ATOM 2715 N N . GLN B 1 152 ? 4.621 9.977 -0.528 1 98.94 152 GLN B N 1
ATOM 2716 C CA . GLN B 1 152 ? 4.727 8.703 0.183 1 98.94 152 GLN B CA 1
ATOM 2717 C C . GLN B 1 152 ? 6.176 8.227 0.238 1 98.94 152 GLN B C 1
ATOM 2719 O O . GLN B 1 152 ? 6.949 8.461 -0.693 1 98.94 152 GLN B O 1
ATOM 2724 N N . LYS B 1 153 ? 6.512 7.688 1.283 1 98.88 153 LYS B N 1
ATOM 2725 C CA . LYS B 1 153 ? 7.793 7.008 1.459 1 98.88 153 LYS B CA 1
ATOM 2726 C C . LYS B 1 153 ? 7.598 5.609 2.035 1 98.88 153 LYS B C 1
ATOM 2728 O O . LYS B 1 153 ? 6.73 5.398 2.887 1 98.88 153 LYS B O 1
ATOM 2733 N N . SER B 1 154 ? 8.453 4.668 1.559 1 98.81 154 SER B N 1
ATOM 2734 C CA . SER B 1 154 ? 8.266 3.281 1.972 1 98.81 154 SER B CA 1
ATOM 2735 C C . SER B 1 154 ? 9.453 2.777 2.779 1 98.81 154 SER B C 1
ATOM 2737 O O . SER B 1 154 ? 10.539 3.359 2.723 1 98.81 154 SER B O 1
ATOM 2739 N N . VAL B 1 155 ? 9.211 1.783 3.543 1 98.88 155 VAL B N 1
ATOM 2740 C CA . VAL B 1 155 ? 10.227 1.02 4.262 1 98.88 155 VAL B CA 1
ATOM 2741 C C . VAL B 1 155 ? 9.938 -0.474 4.129 1 98.88 155 VAL B C 1
ATOM 2743 O O . VAL B 1 155 ? 8.797 -0.875 3.885 1 98.88 155 VAL B O 1
ATOM 2746 N N . GLU B 1 156 ? 10.992 -1.297 4.285 1 98.69 156 GLU B N 1
ATOM 2747 C CA . GLU B 1 156 ? 10.79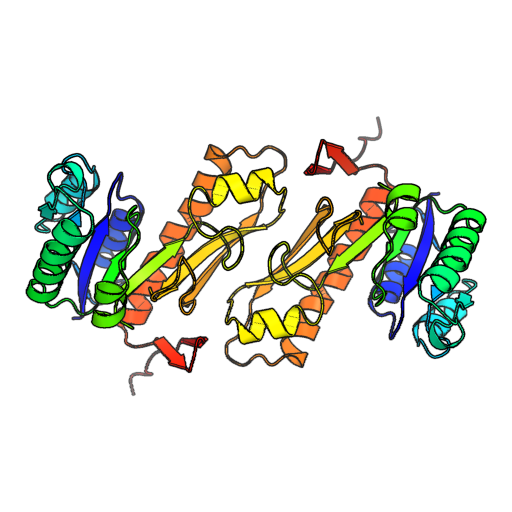7 -2.742 4.363 1 98.69 156 GLU B CA 1
ATOM 2748 C C . GLU B 1 156 ? 10.234 -3.15 5.723 1 98.69 156 GLU B C 1
ATOM 2750 O O . GLU B 1 156 ? 10.555 -2.533 6.742 1 98.69 156 GLU B O 1
ATOM 2755 N N . VAL B 1 157 ? 9.391 -4.121 5.734 1 98.75 157 VAL B N 1
ATOM 2756 C CA . VAL B 1 157 ? 8.992 -4.793 6.965 1 98.75 157 VAL B CA 1
ATOM 2757 C C . VAL B 1 157 ? 9.805 -6.07 7.148 1 98.75 157 VAL B C 1
ATOM 2759 O O . VAL B 1 157 ? 9.742 -6.973 6.309 1 98.75 157 VAL B O 1
ATOM 2762 N N . LEU B 1 158 ? 10.508 -6.109 8.195 1 97.5 158 LEU B N 1
ATOM 2763 C CA . LEU B 1 158 ? 11.391 -7.246 8.438 1 97.5 158 LEU B CA 1
ATOM 2764 C C . LEU B 1 158 ? 10.664 -8.344 9.203 1 97.5 158 LEU B C 1
ATOM 2766 O O . LEU B 1 158 ? 9.719 -8.078 9.945 1 97.5 158 LEU B O 1
ATOM 2770 N N . ASP B 1 159 ? 11.133 -9.578 9.094 1 95.25 159 ASP B N 1
ATOM 2771 C CA . ASP B 1 159 ? 10.484 -10.742 9.688 1 95.25 159 ASP B CA 1
ATOM 2772 C C . ASP B 1 159 ? 10.461 -10.648 11.211 1 95.25 159 ASP B C 1
ATOM 2774 O O . ASP B 1 159 ? 9.555 -11.18 11.852 1 95.25 159 ASP B O 1
ATOM 2778 N N . ASP B 1 160 ? 11.383 -9.961 11.75 1 95.69 160 ASP B N 1
ATOM 2779 C CA . ASP B 1 160 ? 11.5 -9.922 13.203 1 95.69 160 ASP B CA 1
ATOM 2780 C C . ASP B 1 160 ? 11.031 -8.578 13.75 1 95.69 160 ASP B C 1
ATOM 2782 O O . ASP B 1 160 ? 11.234 -8.273 14.93 1 95.69 160 ASP B O 1
ATOM 2786 N N . ASP B 1 161 ? 10.414 -7.82 12.984 1 98 161 ASP B N 1
ATOM 2787 C CA . ASP B 1 161 ? 9.914 -6.523 13.43 1 98 161 ASP B CA 1
ATOM 2788 C C . ASP B 1 161 ? 8.828 -6.684 14.484 1 98 161 ASP B C 1
ATOM 2790 O O . ASP B 1 161 ? 8.016 -7.609 14.414 1 98 161 ASP B O 1
ATOM 2794 N N . ASP B 1 162 ? 8.797 -5.859 15.453 1 98.06 162 ASP B N 1
ATOM 2795 C CA . ASP B 1 162 ? 7.613 -5.578 16.266 1 98.06 162 ASP B CA 1
ATOM 2796 C C . ASP B 1 162 ? 7.09 -4.168 15.992 1 98.06 162 ASP B C 1
ATOM 2798 O O . ASP B 1 162 ? 7.598 -3.465 15.125 1 98.06 162 ASP B O 1
ATOM 2802 N N . GLU B 1 163 ? 6.031 -3.805 16.672 1 98.19 163 GLU B N 1
ATOM 2803 C CA . GLU B 1 163 ? 5.41 -2.51 16.406 1 98.19 163 GLU B CA 1
ATOM 2804 C C . GLU B 1 163 ? 6.391 -1.367 16.641 1 98.19 163 GLU B C 1
ATOM 2806 O O . GLU B 1 163 ? 6.422 -0.4 15.883 1 98.19 163 GLU B O 1
ATOM 2811 N N . ASP B 1 164 ? 7.199 -1.453 17.688 1 98.44 164 ASP B N 1
ATOM 2812 C CA . ASP B 1 164 ? 8.148 -0.397 18.031 1 98.44 164 ASP B CA 1
ATOM 2813 C C . ASP B 1 164 ? 9.203 -0.241 16.938 1 98.44 164 ASP B C 1
ATOM 2815 O O . ASP B 1 164 ? 9.469 0.871 16.469 1 98.44 164 ASP B O 1
ATOM 2819 N N . SER B 1 165 ? 9.852 -1.367 16.547 1 98.75 165 SER B N 1
ATOM 2820 C CA . SER B 1 165 ? 10.922 -1.298 15.562 1 98.75 165 SER B CA 1
ATOM 2821 C C . SER B 1 165 ? 10.406 -0.809 14.211 1 98.75 165 SER B C 1
ATOM 2823 O O . SER B 1 165 ? 11.047 0.009 13.555 1 98.75 165 SER B O 1
ATOM 2825 N N . LEU B 1 166 ? 9.242 -1.311 13.805 1 98.75 166 LEU B N 1
ATOM 2826 C CA . LEU B 1 166 ? 8.664 -0.833 12.555 1 98.75 166 LEU B CA 1
ATOM 2827 C C . LEU B 1 166 ? 8.305 0.645 12.648 1 98.75 166 LEU B C 1
ATOM 2829 O O . LEU B 1 166 ? 8.547 1.412 11.719 1 98.75 166 LEU B O 1
ATOM 2833 N N . SER B 1 167 ? 7.719 1.068 13.773 1 98.56 167 SER B N 1
ATOM 2834 C CA . SER B 1 167 ? 7.336 2.461 13.984 1 98.56 167 SER B CA 1
ATOM 2835 C C . SER B 1 167 ? 8.547 3.387 13.883 1 98.56 167 SER B C 1
ATOM 2837 O O . SER B 1 167 ? 8.453 4.469 13.297 1 98.56 167 SER B O 1
ATOM 2839 N N . GLU B 1 168 ? 9.617 2.975 14.484 1 98.62 168 GLU B N 1
ATOM 2840 C CA . GLU B 1 168 ? 10.828 3.781 14.445 1 98.62 168 GLU B CA 1
ATOM 2841 C C . GLU B 1 168 ? 11.328 3.945 13.008 1 98.62 168 GLU B C 1
ATOM 2843 O O . GLU B 1 168 ? 11.75 5.035 12.617 1 98.62 168 GLU B O 1
ATOM 2848 N N . ARG B 1 169 ? 11.344 2.824 12.25 1 98.75 169 ARG B N 1
ATOM 2849 C CA . ARG B 1 169 ? 11.797 2.865 10.867 1 98.75 169 ARG B CA 1
ATOM 2850 C C . ARG B 1 169 ? 10.883 3.754 10.023 1 98.75 169 ARG B C 1
ATOM 2852 O O . ARG B 1 169 ? 11.367 4.516 9.18 1 98.75 169 ARG B O 1
ATOM 2859 N N . ILE B 1 170 ? 9.602 3.746 10.219 1 98.88 170 ILE B N 1
ATOM 2860 C CA . ILE B 1 170 ? 8.641 4.578 9.5 1 98.88 170 ILE B CA 1
ATOM 2861 C C . ILE B 1 170 ? 8.812 6.039 9.914 1 98.88 170 ILE B C 1
ATOM 2863 O O . ILE B 1 170 ? 8.75 6.938 9.07 1 98.88 170 ILE B O 1
ATOM 2867 N N . LEU B 1 171 ? 9.008 6.277 11.195 1 98.75 171 LEU B N 1
ATOM 2868 C CA . LEU B 1 171 ? 9.172 7.629 11.719 1 98.75 171 LEU B CA 1
ATOM 2869 C C . LEU B 1 171 ? 10.344 8.336 11.047 1 98.75 171 LEU B C 1
ATOM 2871 O O . LEU B 1 171 ? 10.266 9.531 10.758 1 98.75 171 LEU B O 1
ATOM 2875 N N . GLU B 1 172 ? 11.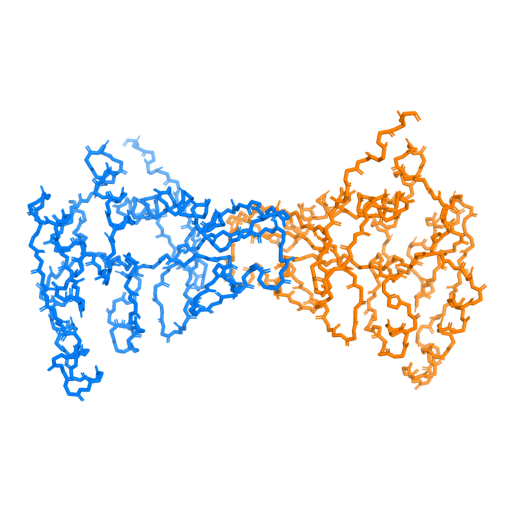414 7.602 10.836 1 98.81 172 GLU B N 1
ATOM 2876 C CA . GLU B 1 172 ? 12.555 8.172 10.125 1 98.81 172 GLU B CA 1
ATOM 2877 C C . GLU B 1 172 ? 12.141 8.719 8.766 1 98.81 172 GLU B C 1
ATOM 2879 O O . GLU B 1 172 ? 12.594 9.781 8.344 1 98.81 172 GLU B O 1
ATOM 2884 N N . GLN B 1 173 ? 11.289 7.969 8.086 1 98.88 173 GLN B N 1
ATOM 2885 C CA . GLN B 1 173 ? 10.805 8.414 6.785 1 98.88 173 GLN B CA 1
ATOM 2886 C C . GLN B 1 173 ? 9.836 9.586 6.934 1 98.88 173 GLN B C 1
ATOM 2888 O O . GLN B 1 173 ? 9.805 10.484 6.09 1 98.88 173 GLN B O 1
ATOM 2893 N N . GLU B 1 174 ? 9.039 9.586 7.969 1 98.94 174 GLU B N 1
ATOM 2894 C CA . GLU B 1 174 ? 8.125 10.695 8.242 1 98.94 174 GLU B CA 1
ATOM 2895 C C . GLU B 1 174 ? 8.898 12 8.414 1 98.94 174 GLU B C 1
ATOM 2897 O O . GLU B 1 174 ? 8.477 13.047 7.91 1 98.94 174 GLU B O 1
ATOM 2902 N N . HIS B 1 175 ? 9.969 11.938 9.156 1 98.88 175 HIS B N 1
ATOM 2903 C CA . HIS B 1 175 ? 10.789 13.109 9.445 1 98.88 175 HIS B CA 1
ATOM 2904 C C . HIS B 1 175 ? 11.398 13.688 8.172 1 98.88 175 HIS B C 1
ATOM 2906 O O . HIS B 1 175 ? 11.867 14.82 8.164 1 98.88 175 HIS B O 1
ATOM 2912 N N . ARG B 1 176 ? 11.414 12.906 7.148 1 98.75 176 ARG B N 1
ATOM 2913 C CA . ARG B 1 176 ? 11.883 13.375 5.848 1 98.75 176 ARG B CA 1
ATOM 2914 C C . ARG B 1 176 ? 10.711 13.852 4.988 1 98.75 176 ARG B C 1
ATOM 2916 O O . ARG B 1 176 ? 10.758 14.953 4.426 1 98.75 176 ARG B O 1
ATOM 2923 N N . ALA B 1 177 ? 9.656 13.102 4.953 1 98.88 177 ALA B N 1
ATOM 2924 C CA . ALA B 1 177 ? 8.531 13.336 4.043 1 98.88 177 ALA B CA 1
ATOM 2925 C C . ALA B 1 177 ? 7.746 14.578 4.453 1 98.88 177 ALA B C 1
ATOM 2927 O O . ALA B 1 177 ? 7.332 15.367 3.6 1 98.88 177 ALA B O 1
ATOM 2928 N N . PHE B 1 178 ? 7.52 14.695 5.727 1 98.94 178 PHE B N 1
ATOM 2929 C CA . PHE B 1 178 ? 6.605 15.742 6.172 1 98.94 178 PHE B CA 1
ATOM 2930 C C . PHE B 1 178 ? 7.199 17.125 5.938 1 98.94 178 PHE B C 1
ATOM 2932 O O . PHE B 1 178 ? 6.57 17.984 5.312 1 98.94 178 PHE B O 1
ATOM 2939 N N . PRO B 1 179 ? 8.492 17.375 6.391 1 98.94 179 PRO B N 1
ATOM 2940 C CA . PRO B 1 179 ? 9.102 18.656 6.059 1 98.94 179 PRO B CA 1
ATOM 2941 C C . PRO B 1 179 ? 9.172 18.906 4.555 1 98.94 179 PRO B C 1
ATOM 2943 O O . PRO B 1 179 ? 8.984 20.047 4.102 1 98.94 179 PRO B O 1
ATOM 2946 N N . GLU B 1 180 ? 9.43 17.875 3.801 1 98.88 180 GLU B N 1
ATOM 2947 C CA . GLU B 1 180 ? 9.469 18.031 2.35 1 98.88 180 GLU B CA 1
ATOM 2948 C C . GLU B 1 180 ? 8.125 18.5 1.809 1 98.88 180 GLU B C 1
ATOM 2950 O O . GLU B 1 180 ? 8.07 19.406 0.977 1 98.88 180 GLU B O 1
ATOM 2955 N N . ALA B 1 181 ? 7.047 17.922 2.268 1 98.94 181 ALA B N 1
ATOM 2956 C CA . ALA B 1 181 ? 5.711 18.312 1.825 1 98.94 181 ALA B CA 1
ATOM 2957 C C . ALA B 1 181 ? 5.41 19.766 2.209 1 98.94 181 ALA B C 1
ATOM 2959 O O . ALA B 1 181 ? 4.855 20.516 1.409 1 98.94 181 ALA B O 1
ATOM 2960 N N . VAL B 1 182 ? 5.766 20.125 3.426 1 98.94 182 VAL B N 1
ATOM 2961 C CA . VAL B 1 182 ? 5.559 21.484 3.895 1 98.94 182 VAL B CA 1
ATOM 2962 C C . VAL B 1 182 ? 6.363 22.453 3.033 1 98.94 182 VAL B C 1
ATOM 2964 O O . VAL B 1 182 ? 5.863 23.516 2.65 1 98.94 182 VAL B O 1
ATOM 2967 N N . ALA B 1 183 ? 7.602 22.094 2.721 1 98.81 183 ALA B N 1
ATOM 2968 C CA . ALA B 1 183 ? 8.453 22.938 1.882 1 98.81 183 ALA B CA 1
ATOM 2969 C C . ALA B 1 183 ? 7.836 23.141 0.502 1 98.81 183 ALA B C 1
ATOM 2971 O O . ALA B 1 183 ? 7.824 24.25 -0.023 1 98.81 183 ALA B O 1
ATOM 2972 N N . LEU B 1 184 ? 7.379 22.078 -0.09 1 98.75 184 LEU B N 1
ATOM 2973 C CA . LEU B 1 184 ? 6.75 22.141 -1.404 1 98.75 184 LEU B CA 1
ATOM 2974 C C . LEU B 1 184 ? 5.543 23.078 -1.381 1 98.75 184 LEU B C 1
ATOM 2976 O O . LEU B 1 184 ? 5.367 23.891 -2.289 1 98.75 184 LEU B O 1
ATOM 2980 N N . PHE B 1 185 ? 4.727 22.938 -0.34 1 98.75 185 PHE B N 1
ATOM 2981 C CA . PHE B 1 185 ? 3.568 23.812 -0.199 1 98.75 185 PHE B CA 1
ATOM 2982 C C . PHE B 1 185 ? 4 25.266 -0.106 1 98.75 185 PHE B C 1
ATOM 2984 O O . PHE B 1 185 ? 3.473 26.125 -0.818 1 98.75 185 PHE B O 1
ATOM 2991 N N . CYS B 1 186 ? 4.973 25.516 0.745 1 98.44 186 CYS B N 1
ATOM 2992 C CA . CYS B 1 186 ? 5.422 26.875 1.007 1 98.44 186 CYS B CA 1
ATOM 2993 C C . CYS B 1 186 ? 6.059 27.484 -0.235 1 98.44 186 CYS B C 1
ATOM 2995 O O . CYS B 1 186 ? 6.094 28.703 -0.382 1 98.44 186 CYS B O 1
ATOM 2997 N N . ALA B 1 187 ? 6.531 26.672 -1.096 1 98.06 187 ALA B N 1
ATOM 2998 C CA . ALA B 1 187 ? 7.156 27.141 -2.332 1 98.06 187 ALA B CA 1
ATOM 2999 C C . ALA B 1 187 ? 6.137 27.219 -3.465 1 98.06 187 ALA B C 1
ATOM 3001 O O . ALA B 1 187 ? 6.496 27.5 -4.609 1 98.06 187 ALA B O 1
ATOM 3002 N N . ASP B 1 188 ? 4.895 26.969 -3.201 1 97.88 188 ASP B N 1
ATOM 3003 C CA . ASP B 1 188 ? 3.812 26.984 -4.18 1 97.88 188 ASP B CA 1
ATOM 3004 C C . ASP B 1 188 ? 4.09 26.016 -5.328 1 97.88 188 ASP B C 1
ATOM 3006 O O . ASP B 1 188 ? 3.891 26.359 -6.496 1 97.88 188 ASP B O 1
ATOM 3010 N N . ARG B 1 189 ? 4.508 24.844 -4.965 1 98 189 ARG B N 1
ATOM 3011 C CA . ARG B 1 189 ? 4.887 23.875 -5.984 1 98 189 ARG B CA 1
ATOM 3012 C C . ARG B 1 189 ? 3.92 22.703 -6.008 1 98 189 ARG B C 1
ATOM 3014 O O . ARG B 1 189 ? 4.188 21.672 -6.641 1 98 189 ARG B O 1
ATOM 3021 N N . LEU B 1 190 ? 2.82 22.797 -5.367 1 98.19 190 LEU B N 1
ATOM 3022 C CA . LEU B 1 190 ? 1.798 21.75 -5.383 1 98.19 190 LEU B CA 1
ATOM 3023 C C . LEU B 1 190 ? 0.567 22.219 -6.16 1 98.19 190 LEU B C 1
ATOM 3025 O O . LEU B 1 190 ? 0.077 23.328 -5.953 1 98.19 190 LEU B O 1
ATOM 3029 N N . THR B 1 191 ? 0.146 21.391 -7.023 1 97.06 191 THR B N 1
ATOM 3030 C CA . THR B 1 191 ? -1.111 21.594 -7.734 1 97.06 191 THR B CA 1
ATOM 3031 C C . THR B 1 191 ? -2.021 20.375 -7.582 1 97.06 191 THR B C 1
ATOM 3033 O O . THR B 1 191 ? -1.582 19.234 -7.766 1 97.06 191 THR B O 1
ATOM 3036 N N . VAL B 1 192 ? -3.25 20.672 -7.262 1 97 192 VAL B N 1
ATOM 3037 C CA . VAL B 1 192 ? -4.211 19.578 -7.078 1 97 192 VAL B CA 1
ATOM 3038 C C . VAL B 1 192 ? -5.199 19.562 -8.242 1 97 192 VAL B C 1
ATOM 3040 O O . VAL B 1 192 ? -5.867 20.562 -8.516 1 97 192 VAL B O 1
ATOM 3043 N N . VAL B 1 193 ? -5.262 18.547 -8.992 1 95 193 VAL B N 1
ATOM 3044 C CA . VAL B 1 193 ? -6.23 18.297 -10.055 1 95 193 VAL B CA 1
ATOM 3045 C C . VAL B 1 193 ? -7.09 17.094 -9.703 1 95 193 VAL B C 1
ATOM 3047 O O . VAL B 1 193 ? -6.641 15.945 -9.844 1 95 193 VAL B O 1
ATOM 3050 N N . GLY B 1 194 ? -8.375 17.391 -9.352 1 93.88 194 GLY B N 1
ATOM 3051 C CA . GLY B 1 194 ? -9.133 16.297 -8.758 1 93.88 194 GLY B CA 1
ATOM 3052 C C . GLY B 1 194 ? -8.531 15.781 -7.469 1 93.88 194 GLY B C 1
ATOM 3053 O O . GLY B 1 194 ? -8.328 16.547 -6.52 1 93.88 194 GLY B O 1
ATOM 3054 N N . ARG B 1 195 ? -8.133 14.531 -7.48 1 95.94 195 ARG B N 1
ATOM 3055 C CA . ARG B 1 195 ? -7.508 14.023 -6.266 1 95.94 195 ARG B CA 1
ATOM 3056 C C . ARG B 1 195 ? -6.004 13.852 -6.449 1 95.94 195 ARG B C 1
ATOM 3058 O O . ARG B 1 195 ? -5.312 13.359 -5.555 1 95.94 195 ARG B O 1
ATOM 3065 N N . HIS B 1 196 ? -5.547 14.32 -7.547 1 97.75 196 HIS B N 1
ATOM 3066 C CA . HIS B 1 196 ? -4.129 14.156 -7.852 1 97.75 196 HIS B CA 1
ATOM 3067 C C . HIS B 1 196 ? -3.34 15.398 -7.457 1 97.75 196 HIS B C 1
ATOM 3069 O O . HIS B 1 196 ? -3.748 16.531 -7.758 1 97.75 196 HIS B O 1
ATOM 3075 N N . VAL B 1 197 ? -2.279 15.156 -6.816 1 98.56 197 VAL B N 1
ATOM 3076 C CA . VAL B 1 197 ? -1.354 16.234 -6.492 1 98.56 197 VAL B CA 1
ATOM 3077 C C . VAL B 1 197 ? -0.14 16.172 -7.414 1 98.56 197 VAL B C 1
ATOM 3079 O O . VAL B 1 197 ? 0.537 15.141 -7.488 1 98.56 197 VAL B O 1
ATOM 3082 N N . LYS B 1 198 ? 0.132 17.172 -8.047 1 97.69 198 LYS B N 1
ATOM 3083 C CA . LYS B 1 198 ? 1.313 17.266 -8.898 1 97.69 198 LYS B CA 1
ATOM 3084 C C . LYS B 1 198 ? 2.338 18.234 -8.297 1 97.69 198 LYS B C 1
ATOM 3086 O O . LYS B 1 198 ? 1.973 19.266 -7.742 1 97.69 198 LYS B O 1
ATOM 3091 N N . ILE B 1 199 ? 3.604 17.875 -8.383 1 97.38 199 ILE B N 1
ATOM 3092 C CA . ILE B 1 199 ? 4.699 18.719 -7.895 1 97.38 199 ILE B CA 1
ATOM 3093 C C . ILE B 1 199 ? 5.32 19.484 -9.062 1 97.38 199 ILE B C 1
ATOM 3095 O O . ILE B 1 199 ? 5.875 18.875 -9.984 1 97.38 199 ILE B O 1
ATOM 3099 N N . LEU B 1 200 ? 5.238 20.688 -9.031 1 96 200 LEU B N 1
ATOM 3100 C CA . LEU B 1 200 ? 5.742 21.578 -10.07 1 96 200 LEU B CA 1
ATOM 3101 C C . LEU B 1 200 ? 7.25 21.766 -9.945 1 96 200 LEU B C 1
ATOM 3103 O O . LEU B 1 200 ? 7.793 21.734 -8.836 1 96 200 LEU B O 1
ATOM 3107 N N . PRO B 1 201 ? 7.887 21.922 -11.133 1 92.19 201 PRO B N 1
ATOM 3108 C CA . PRO B 1 201 ? 9.32 22.219 -11.062 1 92.19 201 PRO B CA 1
ATOM 3109 C C . PRO B 1 201 ? 9.609 23.562 -10.383 1 92.19 201 PRO B C 1
ATOM 3111 O O . PRO B 1 201 ? 8.719 24.406 -10.266 1 92.19 201 PRO B O 1
ATOM 3114 N N . GLU B 1 202 ? 10.82 23.609 -9.82 1 87.5 202 GLU B N 1
ATOM 3115 C CA . GLU B 1 202 ? 11.211 24.875 -9.211 1 87.5 202 GLU B CA 1
ATOM 3116 C C . GLU B 1 202 ? 11.203 26 -10.242 1 87.5 202 GLU B C 1
ATOM 3118 O O . GLU B 1 202 ? 11.562 25.797 -11.398 1 87.5 202 GLU B O 1
ATOM 3123 N N . ALA B 1 203 ? 10.508 27.125 -9.906 1 72 203 ALA B N 1
ATOM 3124 C CA . ALA B 1 203 ? 10.5 28.25 -10.836 1 72 203 ALA B CA 1
ATOM 3125 C C . ALA B 1 203 ? 11.922 28.656 -11.203 1 72 203 ALA B C 1
ATOM 3127 O O . ALA B 1 203 ? 12.797 28.734 -10.336 1 72 203 ALA B O 1
ATOM 3128 N N . ASN B 1 204 ? 12.516 28.203 -12.398 1 58.38 204 ASN B N 1
ATOM 3129 C CA . ASN B 1 204 ? 13.781 28.766 -12.875 1 58.38 204 ASN B CA 1
ATOM 3130 C C . ASN B 1 204 ? 13.836 30.281 -12.688 1 58.38 204 ASN B C 1
ATOM 3132 O O . ASN B 1 204 ? 12.906 30.984 -13.07 1 58.38 204 ASN B O 1
ATOM 3136 N N . ASN B 1 205 ? 14.352 30.828 -11.688 1 43.47 205 ASN B N 1
ATOM 3137 C CA . ASN B 1 205 ? 14.75 32.219 -11.75 1 43.47 205 ASN B CA 1
ATOM 3138 C C . ASN B 1 205 ? 15.375 32.562 -13.102 1 43.47 205 ASN B C 1
ATOM 3140 O O . ASN B 1 205 ? 16.438 32.062 -13.438 1 43.47 205 ASN B O 1
ATOM 3144 N N . GLN B 1 206 ? 14.664 32.781 -14.18 1 30.3 206 GLN B N 1
ATOM 3145 C CA . GLN B 1 206 ? 15.289 33.75 -15.078 1 30.3 206 GLN B CA 1
ATOM 3146 C C . GLN B 1 206 ? 15.312 35.156 -14.461 1 30.3 206 GLN B C 1
ATOM 3148 O O . GLN B 1 206 ? 14.336 35.562 -13.82 1 30.3 206 GLN B O 1
#

Secondary structure (DSSP, 8-state):
-EEEEEEESS--HHHHHHHHHHHTT-SSEEEEEEEES-TT-HHHHHHHHTT--EEE--GGGSSSHHHHHHHHHHHHHHHT-SEEEESS--SPPPHHHHHHTTTSEEEEESS-TTTT-SS-HHHHHHHHT-SEEEEEEEE--SSSS-SPEEEEEEEEPPTT--HHHHHHHHHHHHHHHHHHHHHHHHTT-EEEETTEEEEPPP----/-EEEEEEESS--HHHHHHHHHHHTT-SSEEEEEEEES-TT-HHHHHHHHTT--EEE--GGGSS-HHHHHHHHHHHHHHHT-SEEEESS--SPPPHHHHHHTTTSEEEEESS-TTTT-SS-HHHHHHHHT-SEEEEEEEE--SSSS-SPEEEEEEEEPPTT--HHHHHHHHHHHHHHHHHHHHHHHHTT-EEEETTEEEEPPP----

Radius of gyration: 25.18 Å; Cα contacts (8 Å, |Δi|>4): 836; chains: 2; bounding box: 50×69×57 Å

Sequence (412 aa):
MKRIAVLASGRGSNFQAILDALAAGKINGEIVALLTDNRDAYAIERADAAGIPAIVLNYKDYPSKEAYERDLLTAMQDICADLFVCAGYMRIIGSKIAREFSGKMINIHPALLPAFSGLHGQRQALEYGVKIAGCTVHFVDEGLDSGPIILQKSVEVLDDDDEDSLSERILEQEHRAFPEAVALFCADRLTVVGRHVKILPEANNQMKRIAVLASGRGSNFQAILDALAAGKINGEIVALLTDNRDAYAIERADAAGIPAIVLNYKDYPSKEAYERDLLTAMQDICADLFVCAGYMRIIGSKIAREFSGKMINIHPALLPAFSGLHGQRQALEYGVKIAGCTVHFVDEGLDSGPIILQKSVEVLDDDDEDSLSERILEQEHRAFPEAVALFCADRLTVVGRHVKILPEANNQ

Nearest PDB structures (foldseek):
  3auf-assembly1_A-2  TM=9.698E-01  e=5.996E-29  Symbiobacterium toebii
  2ywr-assembly1_A  TM=9.684E-01  e=1.251E-27  Aquifex aeolicus
  1c2t-assembly1_A  TM=9.681E-01  e=2.549E-25  Escherichia coli
  3gar-assembly1_A-2  TM=9.503E-01  e=3.205E-24  Escherichia coli
  5j9f-assembly2_A  TM=9.573E-01  e=2.009E-23  Homo sapiens

pLDDT: mean 97.26, std 6.93, range [30.3, 98.94]

Organism: Methanocorpusculum labreanum (strain ATCC 43576 / DSM 4855 / Z) (NCBI:txid410358)

InterPro domains:
  IPR001555 Phosphoribosylglycinamide formyltransferase, active site [PS00373] (134-157)
  IPR002376 Formyl transferase, N-terminal [PF00551] (2-182)
  IPR004607 Phosphoribosylglycinamide formyltransferase [MF_01930] (3-188)
  IPR004607 Phosphoribosylglycinamide formyltransferase [TIGR00639] (2-191)
  IPR004607 Phosphoribosylglycinamide formyltransferase [cd08645] (3-185)
  IPR036477 Formyl transferase, N-terminal domain superfamily [SSF53328] (2-198)

Foldseek 3Di:
DFEEEEEAEAACPLVVLLVVCVVVVLAPYDYAEYEYQHPPHNVCVVCVVSVHYYDYNNVVVDPDPVRSLVVVLVVVVVSVGQAYEYRHRQDDRAQVSLVVCPVRYKYKAFWDPPPQFDPLSLQSCVVVPDQKTEMWIARDHNDGVDAQTDDIDIDTDDPPDDSVNSVVVRVVRSSVPRSVSNRQVSQVQWDQDPRYIGGHDRPPPD/DFEEEEEAEAACLLVVLLVVCVVVVLAPYDYAEYEYQHPPHNVCVVCVVSVHYYDYNNVVVDPDPVRSLVVVLVVVVVSVGQAYEYRHHQDDRAQVSLVVCPVRYKYKAFWDPPPQFDPLSLQSCVVVPDQKTEMWIARDHNDGVDAQTDDIDIDTDDPPDDSVNSVVVRVVRSSVPRSVSNRQVSQVQWDQDPRYIDGHDRPPPD